Protein AF-A0A9D9J071-F1 (afdb_monomer_lite)

Structure (mmCIF, N/CA/C/O backbone):
data_AF-A0A9D9J071-F1
#
_entry.id   AF-A0A9D9J071-F1
#
loop_
_atom_site.group_PDB
_atom_site.id
_atom_site.type_symbol
_atom_site.label_atom_id
_atom_site.label_alt_id
_atom_site.label_comp_id
_atom_site.label_asym_id
_atom_site.label_entity_id
_atom_site.label_seq_id
_atom_site.pdbx_PDB_ins_code
_atom_site.Cartn_x
_atom_site.Cartn_y
_atom_site.Cartn_z
_atom_site.occupancy
_atom_site.B_iso_or_equiv
_atom_site.auth_seq_id
_atom_site.auth_comp_id
_atom_site.auth_asym_id
_atom_site.auth_atom_id
_atom_site.pdbx_PDB_model_num
ATOM 1 N N . MET A 1 1 ? -61.940 -17.841 50.306 1.00 36.44 1 MET A N 1
ATOM 2 C CA . MET A 1 1 ? -61.322 -18.121 48.990 1.00 36.44 1 MET A CA 1
ATOM 3 C C . MET A 1 1 ? -60.940 -16.777 48.394 1.00 36.44 1 MET A C 1
ATOM 5 O O . MET A 1 1 ? -61.823 -15.988 48.107 1.00 36.44 1 MET A O 1
ATOM 9 N N . ASN A 1 2 ? -59.692 -16.358 48.608 1.00 32.91 2 ASN A N 1
ATOM 10 C CA . ASN A 1 2 ? -58.551 -16.565 47.696 1.00 32.91 2 ASN A CA 1
ATOM 11 C C . ASN A 1 2 ? -58.741 -15.725 46.426 1.00 32.91 2 ASN A C 1
ATOM 13 O O . ASN A 1 2 ? -59.539 -16.081 45.574 1.00 32.91 2 ASN A O 1
ATOM 17 N N . SER A 1 3 ? -58.206 -14.503 46.393 1.00 33.53 3 SER A N 1
ATOM 18 C CA . SER A 1 3 ? -56.789 -14.186 46.128 1.00 33.53 3 SER A CA 1
ATOM 19 C C . SER A 1 3 ? -56.376 -14.566 44.709 1.00 33.53 3 SER A C 1
ATOM 21 O O . SER A 1 3 ? -56.215 -15.750 44.414 1.00 33.53 3 SER A O 1
ATOM 23 N N . ARG A 1 4 ? -56.219 -13.526 43.878 1.00 38.47 4 ARG A N 1
ATOM 24 C CA . ARG A 1 4 ? -55.186 -13.293 42.845 1.00 38.47 4 ARG A CA 1
ATOM 25 C C . ARG A 1 4 ? -55.673 -12.101 41.998 1.00 38.47 4 ARG A C 1
ATOM 27 O O . ARG A 1 4 ? -56.508 -12.273 41.122 1.00 38.47 4 ARG A O 1
ATOM 34 N N . ILE A 1 5 ? -55.448 -10.851 42.421 1.00 42.72 5 ILE A N 1
ATOM 35 C CA . ILE A 1 5 ? -54.177 -10.094 42.310 1.00 42.72 5 ILE A CA 1
ATOM 36 C C . ILE A 1 5 ? -53.745 -10.071 40.836 1.00 42.72 5 ILE A C 1
ATOM 38 O O . ILE A 1 5 ? -53.294 -11.076 40.303 1.00 42.72 5 ILE A O 1
ATOM 42 N N . ILE A 1 6 ? -54.135 -9.016 40.110 1.00 47.03 6 ILE A N 1
ATOM 43 C CA . ILE A 1 6 ? -53.244 -7.898 39.730 1.00 47.03 6 ILE A CA 1
ATOM 44 C C . ILE A 1 6 ? -51.982 -8.438 39.052 1.00 47.03 6 ILE A C 1
ATOM 46 O O . ILE A 1 6 ? -51.031 -8.767 39.747 1.00 47.03 6 ILE A O 1
ATOM 50 N N . SER A 1 7 ? -51.969 -8.538 37.717 1.00 37.69 7 SER A N 1
ATOM 51 C CA . SER A 1 7 ? -50.727 -8.698 36.922 1.00 37.69 7 SER A CA 1
ATOM 52 C C . SER A 1 7 ? -50.871 -8.440 35.410 1.00 37.69 7 SER A C 1
ATOM 54 O O . SER A 1 7 ? -49.917 -8.651 34.677 1.00 37.69 7 SER A O 1
ATOM 56 N N . ILE A 1 8 ? -52.004 -7.934 34.901 1.00 41.62 8 ILE A N 1
ATOM 57 C CA . ILE A 1 8 ? -52.125 -7.612 33.456 1.00 41.62 8 ILE A CA 1
ATOM 58 C C . ILE A 1 8 ? -51.586 -6.199 33.122 1.00 41.62 8 ILE A C 1
ATOM 60 O O . ILE A 1 8 ? -51.496 -5.821 31.962 1.00 41.62 8 ILE A O 1
ATOM 64 N N . LEU A 1 9 ? -51.103 -5.440 34.116 1.00 38.50 9 LEU A N 1
ATOM 65 C CA . LEU A 1 9 ? -50.478 -4.122 33.912 1.00 38.50 9 LEU A CA 1
ATOM 66 C C . LEU A 1 9 ? -48.941 -4.104 34.076 1.00 38.50 9 LEU A C 1
ATOM 68 O O . LEU A 1 9 ? -48.368 -3.037 34.262 1.00 38.50 9 LEU A O 1
ATOM 72 N N . PHE A 1 10 ? -48.266 -5.260 34.007 1.00 36.50 10 PHE A N 1
ATOM 73 C CA . PHE A 1 10 ? -46.811 -5.373 34.226 1.00 36.50 10 PHE A CA 1
ATOM 74 C C . PHE A 1 10 ? -46.056 -6.126 33.114 1.00 36.50 10 PHE A C 1
ATOM 76 O O . PHE A 1 10 ? -45.059 -6.791 33.368 1.00 36.50 10 PHE A O 1
ATOM 83 N N . CYS A 1 11 ? -46.511 -6.020 31.861 1.00 35.50 11 CYS A N 1
ATOM 84 C CA . CYS A 1 11 ? -45.757 -6.519 30.695 1.00 35.50 11 CYS A CA 1
ATOM 85 C C . CYS A 1 11 ? -45.601 -5.494 29.555 1.00 35.50 11 CYS A C 1
ATOM 87 O O . CYS A 1 11 ? -45.058 -5.826 28.510 1.00 35.50 11 CYS A O 1
ATOM 89 N N . ILE A 1 12 ? -45.998 -4.231 29.767 1.00 38.62 12 ILE A N 1
ATOM 90 C CA . ILE A 1 12 ? -45.692 -3.099 28.860 1.00 38.62 12 ILE A CA 1
ATOM 91 C C . ILE A 1 12 ? -44.817 -2.040 29.580 1.00 38.62 12 ILE A C 1
ATOM 93 O O . ILE A 1 12 ? -44.646 -0.920 29.123 1.00 38.62 12 ILE A O 1
ATOM 97 N N . VAL A 1 13 ? -44.181 -2.415 30.700 1.00 38.88 13 VAL A N 1
ATOM 98 C CA . VAL A 1 13 ? -43.176 -1.590 31.416 1.00 38.88 13 VAL A CA 1
ATOM 99 C C . VAL A 1 13 ? -41.822 -2.316 31.498 1.00 38.88 13 VAL A C 1
ATOM 101 O O . VAL A 1 13 ? -41.017 -2.103 32.395 1.00 38.88 13 VAL A O 1
ATOM 104 N N . SER A 1 14 ? -41.532 -3.184 30.525 1.00 36.72 14 SER A N 1
ATOM 105 C CA . SER A 1 14 ? -40.189 -3.768 30.345 1.00 36.72 14 SER A CA 1
ATOM 106 C C . SER A 1 14 ? -39.636 -3.580 28.929 1.00 36.72 14 SER A C 1
ATOM 108 O O . SER A 1 14 ? -38.606 -4.147 28.595 1.00 36.72 14 SER A O 1
ATOM 110 N N . VAL A 1 15 ? -40.278 -2.727 28.119 1.00 36.38 15 VAL A N 1
ATOM 111 C CA . VAL A 1 15 ? -39.755 -2.254 26.819 1.00 36.38 15 VAL A CA 1
ATOM 112 C C . VAL A 1 15 ? -39.260 -0.795 26.912 1.00 36.38 15 VAL A C 1
ATOM 114 O O . VAL A 1 15 ? -38.826 -0.215 25.928 1.00 36.38 15 VAL A O 1
ATOM 117 N N . THR A 1 16 ? -39.260 -0.182 28.102 1.00 34.72 16 THR A N 1
ATOM 118 C CA . THR A 1 16 ? -38.908 1.245 28.280 1.00 34.72 16 THR A CA 1
ATOM 119 C C . THR A 1 16 ? -37.949 1.551 29.437 1.00 34.72 16 THR A C 1
ATOM 121 O O . THR A 1 16 ? -37.821 2.703 29.836 1.00 34.72 16 THR A O 1
ATOM 124 N N . ILE A 1 17 ? -37.198 0.566 29.941 1.00 38.44 17 ILE A N 1
ATOM 125 C CA . ILE A 1 17 ? -36.054 0.796 30.849 1.00 38.44 17 ILE A CA 1
ATOM 126 C C . ILE A 1 17 ? -34.923 -0.143 30.398 1.00 38.44 17 ILE A C 1
ATOM 128 O O . ILE A 1 17 ? -34.772 -1.248 30.898 1.00 38.44 17 ILE A O 1
ATOM 132 N N . SER A 1 18 ? -34.264 0.162 29.280 1.00 30.86 18 SER A N 1
ATOM 133 C CA . SER A 1 18 ? -32.967 0.858 29.310 1.00 30.86 18 SER A CA 1
ATOM 134 C C . SER A 1 18 ? -32.852 1.971 28.245 1.00 30.86 18 SER A C 1
ATOM 136 O O . SER A 1 18 ? -31.773 2.297 27.763 1.00 30.86 18 SER A O 1
ATOM 138 N N . CYS A 1 19 ? -33.969 2.599 27.862 1.00 35.25 19 CYS A N 1
ATOM 139 C CA . CYS A 1 19 ? -33.965 3.812 27.030 1.00 35.25 19 CYS A CA 1
ATOM 140 C C . CYS A 1 19 ? -33.721 5.055 27.893 1.00 35.25 19 CYS A C 1
ATOM 142 O O . CYS A 1 19 ? -34.574 5.920 28.055 1.00 35.25 19 CYS A O 1
ATOM 144 N N . GLY A 1 20 ? -32.534 5.094 28.481 1.00 35.53 20 GLY A N 1
ATOM 145 C CA . GLY A 1 20 ? -31.961 6.250 29.157 1.00 35.53 20 GLY A CA 1
ATOM 146 C C . GLY A 1 20 ? -30.458 6.306 28.914 1.00 35.53 20 GLY A C 1
ATOM 147 O O . GLY A 1 20 ? -29.718 6.726 29.793 1.00 35.53 20 GLY A O 1
ATOM 148 N N . LYS A 1 21 ? -29.986 5.825 27.757 1.00 47.31 21 LYS A N 1
ATOM 149 C CA . LYS A 1 21 ? -28.654 6.190 27.285 1.00 47.31 21 LYS A CA 1
ATOM 150 C C . LYS A 1 21 ? -28.782 7.589 26.704 1.00 47.31 21 LYS A C 1
ATOM 152 O O . LYS A 1 21 ? -29.581 7.804 25.795 1.00 47.31 21 LYS A O 1
ATOM 157 N N . ASN A 1 22 ? -28.056 8.545 27.275 1.00 52.31 22 ASN A N 1
ATOM 158 C CA . ASN A 1 22 ? -27.778 9.809 26.609 1.00 52.31 22 ASN A CA 1
ATOM 159 C C . ASN A 1 22 ? -27.145 9.459 25.262 1.00 52.31 22 ASN A C 1
ATOM 161 O O . ASN A 1 22 ? -25.950 9.197 25.212 1.00 52.31 22 ASN A O 1
ATOM 165 N N . ASN A 1 23 ? -27.938 9.376 24.195 1.00 68.75 23 ASN A N 1
ATOM 166 C CA . ASN A 1 23 ? -27.390 9.168 22.866 1.00 68.75 23 ASN A CA 1
ATOM 167 C C . ASN A 1 23 ? -26.618 10.438 22.526 1.00 68.75 23 ASN A C 1
ATOM 169 O O . ASN A 1 23 ? -27.214 11.457 22.172 1.00 68.75 23 ASN A O 1
ATOM 173 N N . LEU A 1 24 ? -25.299 10.379 22.702 1.00 85.50 24 LEU A N 1
ATOM 174 C CA . LEU A 1 24 ? -24.382 11.405 22.245 1.00 85.50 24 LEU A CA 1
ATOM 175 C C . LEU A 1 24 ? -24.669 11.644 20.762 1.00 85.50 24 LEU A C 1
ATOM 177 O O . LEU A 1 24 ? -24.651 10.699 19.974 1.00 85.50 24 LEU A O 1
ATOM 181 N N . SER A 1 25 ? -25.008 12.876 20.395 1.00 90.19 25 SER A N 1
ATOM 182 C CA . SER A 1 25 ? -25.150 13.263 18.990 1.00 90.19 25 SER A CA 1
ATOM 183 C C . SER A 1 25 ? -23.777 13.396 18.332 1.00 90.19 25 SER A C 1
ATOM 185 O O . SER A 1 25 ? -22.785 13.651 19.014 1.00 90.19 25 SER A O 1
ATOM 187 N N . GLN A 1 26 ? -23.717 13.296 17.002 1.00 90.75 26 GLN A N 1
ATOM 188 C CA . GLN A 1 26 ? -22.468 13.455 16.250 1.00 90.75 26 GLN A CA 1
ATOM 189 C C . GLN A 1 26 ? -21.759 14.783 16.568 1.00 90.75 26 GLN A C 1
ATOM 191 O O . GLN A 1 26 ? -20.564 14.791 16.837 1.00 90.75 26 GLN A O 1
ATOM 196 N N . THR A 1 27 ? -22.489 15.901 16.633 1.00 89.62 27 THR A N 1
ATOM 197 C CA . THR A 1 27 ? -21.911 17.207 16.999 1.00 89.62 27 THR A CA 1
ATOM 198 C C . THR A 1 27 ? -21.341 17.211 18.417 1.00 89.62 27 THR A C 1
ATOM 200 O O . THR A 1 27 ? -20.275 17.771 18.653 1.00 89.62 27 THR A O 1
ATOM 203 N N . GLN A 1 28 ? -22.027 16.584 19.378 1.00 91.06 28 GLN A N 1
ATOM 204 C CA . GLN A 1 28 ? -21.505 16.472 20.743 1.00 91.06 28 GLN A CA 1
ATOM 205 C C . GLN A 1 28 ? -20.250 15.598 20.794 1.00 91.06 28 GLN A C 1
ATOM 207 O O . GLN A 1 28 ? -19.324 15.934 21.524 1.00 91.06 28 GLN A O 1
ATOM 212 N N . PHE A 1 29 ? -20.202 14.524 20.004 1.00 91.56 29 PHE A N 1
ATOM 213 C CA . PHE A 1 29 ? -19.018 13.681 19.877 1.00 91.56 29 PHE A CA 1
ATOM 214 C C . PHE A 1 29 ? -17.832 14.448 19.292 1.00 91.56 29 PHE A C 1
ATOM 216 O O . PHE A 1 29 ? -16.770 14.448 19.899 1.00 91.56 29 PHE A O 1
ATOM 223 N N . ILE A 1 30 ? -18.024 15.164 18.180 1.00 89.62 30 ILE A N 1
ATOM 224 C CA . ILE A 1 30 ? -16.973 15.982 17.553 1.00 89.62 30 ILE A CA 1
ATOM 225 C C . ILE A 1 30 ? -16.433 17.027 18.539 1.00 89.62 30 ILE A C 1
ATOM 227 O O . ILE A 1 30 ? -15.222 17.155 18.704 1.00 89.62 30 ILE A O 1
ATOM 231 N N . ASN A 1 31 ? -17.318 17.728 19.254 1.00 88.81 31 ASN A N 1
ATOM 232 C CA . ASN A 1 31 ? -16.908 18.710 20.260 1.00 88.81 31 ASN A CA 1
ATOM 233 C C . ASN A 1 31 ? -16.106 18.074 21.402 1.00 88.81 31 ASN A C 1
ATOM 235 O O . ASN A 1 31 ? -15.131 18.660 21.871 1.00 88.81 31 ASN A O 1
ATOM 239 N N . GLU A 1 32 ? -16.511 16.890 21.860 1.00 89.38 32 GLU A N 1
ATOM 240 C CA . GLU A 1 32 ? -15.814 16.180 22.930 1.00 89.38 32 GLU A CA 1
ATOM 241 C C . GLU A 1 32 ? -14.455 15.645 22.466 1.00 89.38 32 GLU A C 1
ATOM 243 O O . GLU A 1 32 ? -13.477 15.776 23.201 1.00 89.38 32 GLU A O 1
ATOM 248 N N . VAL A 1 33 ? -14.367 15.137 21.232 1.00 89.38 33 VAL A N 1
ATOM 249 C CA . VAL A 1 33 ? -13.101 14.777 20.583 1.00 89.38 33 VAL A CA 1
ATOM 250 C C . VAL A 1 33 ? -12.180 15.989 20.541 1.00 89.38 33 VAL A C 1
ATOM 252 O O . VAL A 1 33 ? -11.116 15.931 21.144 1.00 89.38 33 VAL A O 1
ATOM 255 N N . ASN A 1 34 ? -12.610 17.108 19.947 1.00 88.19 34 ASN A N 1
ATOM 256 C CA . ASN A 1 34 ? -11.804 18.331 19.863 1.00 88.19 34 ASN A CA 1
ATOM 257 C C . ASN A 1 34 ? -11.341 18.811 21.244 1.00 88.19 34 ASN A C 1
ATOM 259 O O . ASN A 1 34 ? -10.212 19.263 21.401 1.00 88.19 34 ASN A O 1
ATOM 263 N N . ARG A 1 35 ? -12.183 18.684 22.275 1.00 88.19 35 ARG A N 1
ATOM 264 C CA . ARG A 1 35 ? -11.825 19.044 23.652 1.00 88.19 35 ARG A CA 1
ATOM 265 C C . ARG A 1 35 ? -10.783 18.098 24.262 1.00 88.19 35 ARG A C 1
ATOM 267 O O . ARG A 1 35 ? -9.966 18.542 25.066 1.00 88.19 35 ARG A O 1
ATOM 274 N N . LEU A 1 36 ? -10.852 16.801 23.963 1.00 88.38 36 LEU A N 1
ATOM 275 C CA . LEU A 1 36 ? -9.994 15.764 24.550 1.00 88.38 36 LEU A CA 1
ATOM 276 C C . LEU A 1 36 ? -8.689 15.538 23.777 1.00 88.38 36 LEU A C 1
ATOM 278 O O . LEU A 1 36 ? -7.726 15.069 24.377 1.00 88.38 36 LEU A O 1
ATOM 282 N N . THR A 1 37 ? -8.637 15.893 22.493 1.00 85.44 37 THR A N 1
ATOM 283 C CA . THR A 1 37 ? -7.460 15.733 21.622 1.00 85.44 37 THR A CA 1
ATOM 284 C C . THR A 1 37 ? -6.666 17.028 21.431 1.00 85.44 37 THR A C 1
ATOM 286 O O . THR A 1 37 ? -5.807 17.117 20.553 1.00 85.44 37 THR A O 1
ATOM 289 N N . GLN A 1 38 ? -6.925 18.048 22.255 1.00 82.31 38 GLN A N 1
ATOM 290 C CA . GLN A 1 38 ? -6.080 19.237 22.337 1.00 82.31 38 GLN A CA 1
ATOM 291 C C . GLN A 1 38 ? -4.694 18.872 22.878 1.00 82.31 38 GLN A C 1
ATOM 293 O O . GLN A 1 38 ? -4.559 18.283 23.951 1.00 82.31 38 GLN A O 1
ATOM 298 N N . LEU A 1 39 ? -3.653 19.257 22.137 1.00 75.31 39 LEU A N 1
ATOM 299 C CA . LEU A 1 39 ? -2.269 19.011 22.530 1.00 75.31 39 LEU A CA 1
ATOM 300 C C . LEU A 1 39 ? -1.904 19.821 23.783 1.00 75.31 39 LEU A C 1
ATOM 302 O O . LEU A 1 39 ? -2.027 21.046 23.825 1.00 75.31 39 LEU A O 1
ATOM 306 N N . HIS A 1 40 ? -1.361 19.135 24.784 1.00 73.94 40 HIS A N 1
ATOM 307 C CA . HIS A 1 40 ? -0.792 19.714 25.993 1.00 73.94 40 HIS A CA 1
ATOM 308 C C . HIS A 1 40 ? 0.725 19.513 25.974 1.00 73.94 40 HIS A C 1
ATOM 310 O O . HIS A 1 40 ? 1.210 18.406 26.169 1.00 73.94 40 HIS A O 1
ATOM 316 N N . ASN A 1 41 ? 1.496 20.582 25.745 1.00 73.75 41 ASN A N 1
ATOM 317 C CA . ASN A 1 41 ? 2.960 20.509 25.598 1.00 73.75 41 ASN A CA 1
ATOM 318 C C . ASN A 1 41 ? 3.422 19.520 24.506 1.00 73.75 41 ASN A C 1
ATOM 320 O O . ASN A 1 41 ? 4.443 18.855 24.660 1.00 73.75 41 ASN A O 1
ATOM 324 N N . GLY A 1 42 ? 2.672 19.439 23.403 1.00 70.06 42 GLY A N 1
ATOM 325 C CA . GLY A 1 42 ? 3.003 18.591 22.255 1.00 70.06 42 GLY A CA 1
ATOM 326 C C . GLY A 1 42 ? 2.547 17.133 22.356 1.00 70.06 42 GLY A C 1
ATOM 327 O O . GLY A 1 42 ? 2.878 16.376 21.455 1.00 70.06 42 GLY A O 1
ATOM 328 N N . TYR A 1 43 ? 1.793 16.751 23.397 1.00 76.00 43 TYR A N 1
ATOM 329 C CA . TYR A 1 43 ? 1.219 15.406 23.557 1.00 76.00 43 TYR A CA 1
ATOM 330 C C . TYR A 1 43 ? -0.212 15.437 24.117 1.00 76.00 43 TYR A C 1
ATOM 332 O O . TYR A 1 43 ? -0.636 16.438 24.702 1.00 76.00 43 TYR A O 1
ATOM 340 N N . ILE A 1 44 ? -0.957 14.335 23.987 1.00 82.50 44 ILE A N 1
ATOM 341 C CA . ILE A 1 44 ? -2.261 14.143 24.645 1.00 82.50 44 ILE A CA 1
ATOM 342 C C . ILE A 1 44 ? -2.061 13.297 25.918 1.00 82.50 44 ILE A C 1
ATOM 344 O O . ILE A 1 44 ? -1.531 12.190 25.838 1.00 82.50 44 ILE A O 1
ATOM 348 N N . PRO A 1 45 ? -2.464 13.770 27.115 1.00 86.06 45 PRO A N 1
ATOM 349 C CA . PRO A 1 45 ? -2.329 12.991 28.346 1.00 86.06 45 PRO A CA 1
ATOM 350 C C . PRO A 1 45 ? -3.198 11.728 28.341 1.00 86.06 45 PRO A C 1
ATOM 352 O O . PRO A 1 45 ? -4.375 11.800 27.991 1.00 86.06 45 PRO A O 1
ATOM 355 N N . ASP A 1 46 ? -2.688 10.617 28.883 1.00 88.56 46 ASP A N 1
ATOM 356 C CA . ASP A 1 46 ? -3.413 9.333 28.936 1.00 88.56 46 ASP A CA 1
ATOM 357 C C . ASP A 1 46 ? -4.815 9.454 29.553 1.00 88.56 46 ASP A C 1
ATOM 359 O O . ASP A 1 46 ? -5.770 8.898 29.029 1.00 88.56 46 ASP A O 1
ATOM 363 N N . LYS A 1 47 ? -4.992 10.290 30.587 1.00 92.25 47 LYS A N 1
ATOM 364 C CA . LYS A 1 47 ? -6.312 10.536 31.203 1.00 92.25 47 LYS A CA 1
ATOM 365 C C . LYS A 1 47 ? -7.345 11.147 30.250 1.00 92.25 47 LYS A C 1
ATOM 367 O O . LYS A 1 47 ? -8.542 11.039 30.512 1.00 92.25 47 LYS A O 1
ATOM 372 N N . ALA A 1 48 ? -6.910 11.891 29.235 1.00 91.25 48 ALA A N 1
ATOM 373 C CA . ALA A 1 48 ? -7.795 12.439 28.213 1.00 91.25 48 ALA A CA 1
ATOM 374 C C . ALA A 1 48 ? -8.157 11.360 27.184 1.00 91.25 48 ALA A C 1
ATOM 376 O O . ALA A 1 48 ? -9.330 11.237 26.839 1.00 91.25 48 ALA A O 1
ATOM 377 N N . ILE A 1 49 ? -7.182 10.529 26.799 1.00 92.50 49 ILE A N 1
ATOM 378 C CA . ILE A 1 49 ? -7.382 9.365 25.924 1.00 92.50 49 ILE A CA 1
ATOM 379 C C . ILE A 1 49 ? -8.344 8.363 26.574 1.00 92.50 49 ILE A C 1
ATOM 381 O O . ILE A 1 49 ? -9.331 7.987 25.955 1.00 92.50 49 ILE A O 1
ATOM 385 N N . ASP A 1 50 ? -8.143 8.022 27.851 1.00 95.19 50 ASP A N 1
ATOM 386 C CA . ASP A 1 50 ? -9.017 7.113 28.605 1.00 95.19 50 ASP A CA 1
ATOM 387 C C . ASP A 1 50 ? -10.469 7.610 28.626 1.00 95.19 50 ASP A C 1
ATOM 389 O O . ASP A 1 50 ? -11.409 6.838 28.456 1.00 95.19 50 ASP A O 1
ATOM 393 N N . LYS A 1 51 ? -10.671 8.923 28.804 1.00 95.25 51 LYS A N 1
ATOM 394 C CA . LYS A 1 51 ? -12.009 9.532 28.754 1.00 95.25 51 LYS A CA 1
ATOM 395 C C . LYS A 1 51 ? -12.619 9.462 27.361 1.00 95.25 51 LYS A C 1
ATOM 397 O O . LYS A 1 51 ? -13.824 9.245 27.252 1.00 95.25 51 LYS A O 1
ATOM 402 N N . LEU A 1 52 ? -11.818 9.668 26.318 1.00 94.38 52 LEU A N 1
ATOM 403 C CA . LEU A 1 52 ? -12.279 9.570 24.938 1.00 94.38 52 LEU A CA 1
ATOM 404 C C . LEU A 1 52 ? -12.691 8.131 24.616 1.00 94.38 52 LEU A C 1
ATOM 406 O O . LEU A 1 52 ? -13.788 7.915 24.107 1.00 94.38 52 LEU A O 1
ATOM 410 N N . PHE A 1 53 ? -11.859 7.152 24.972 1.00 96.12 53 PHE A N 1
ATOM 411 C CA . PHE A 1 53 ? -12.149 5.738 24.744 1.00 96.12 53 PHE A CA 1
ATOM 412 C C . PHE A 1 53 ? -13.394 5.296 25.506 1.00 96.12 53 PHE A C 1
ATOM 414 O O . PHE A 1 53 ? -14.305 4.747 24.891 1.00 96.12 53 PHE A O 1
ATOM 421 N N . LEU A 1 54 ? -13.517 5.665 26.784 1.00 95.94 54 LEU A N 1
ATOM 422 C CA . LEU A 1 54 ? -14.731 5.407 27.559 1.00 95.94 54 LEU A CA 1
ATOM 423 C C . LEU A 1 54 ? -15.970 6.058 26.919 1.00 95.94 54 LEU A C 1
ATOM 425 O O . LEU A 1 54 ? -17.029 5.442 26.842 1.00 95.94 54 LEU A O 1
ATOM 429 N N . THR A 1 55 ? -15.840 7.284 26.402 1.00 94.38 55 THR A N 1
ATOM 430 C CA . THR A 1 55 ? -16.939 7.967 25.700 1.00 94.38 55 THR A CA 1
ATOM 431 C C . THR A 1 55 ? -17.388 7.179 24.468 1.00 94.38 55 THR A C 1
ATOM 433 O O . THR A 1 55 ? -18.590 7.068 24.234 1.00 94.38 55 THR A O 1
ATOM 436 N N . ILE A 1 56 ? -16.456 6.614 23.695 1.00 95.06 56 ILE A N 1
ATOM 437 C CA . ILE A 1 56 ? -16.752 5.780 22.519 1.00 95.06 56 ILE A CA 1
ATOM 438 C C . ILE A 1 56 ? -17.409 4.457 22.942 1.00 95.06 56 ILE A C 1
ATOM 440 O O . ILE A 1 56 ? -18.424 4.059 22.371 1.00 95.06 56 ILE A O 1
ATOM 444 N N . GLU A 1 57 ? -16.875 3.793 23.968 1.00 94.38 57 GLU A N 1
ATOM 445 C CA . GLU A 1 57 ? -17.406 2.535 24.512 1.00 94.38 57 GLU A CA 1
ATOM 446 C C . GLU A 1 57 ? -18.844 2.671 25.029 1.00 94.38 57 GLU A C 1
ATOM 448 O O . GLU A 1 57 ? -19.700 1.820 24.772 1.00 94.38 57 GLU A O 1
ATOM 453 N N . GLU A 1 58 ? -19.145 3.768 25.725 1.00 93.62 58 GLU A N 1
ATOM 454 C CA . GLU A 1 58 ? -20.478 4.040 26.263 1.00 93.62 58 GLU A CA 1
ATOM 455 C C . GLU A 1 58 ? -21.493 4.450 25.178 1.00 93.62 58 GLU A C 1
ATOM 457 O O . GLU A 1 58 ? -22.707 4.339 25.401 1.00 93.62 58 GLU A O 1
ATOM 462 N N . ASN A 1 59 ? -21.015 4.853 23.991 1.00 93.44 59 ASN A N 1
ATOM 463 C CA . ASN A 1 59 ? -21.813 5.361 22.871 1.00 93.44 59 ASN A CA 1
ATOM 464 C C . ASN A 1 59 ? -21.610 4.549 21.578 1.00 93.44 59 ASN A C 1
ATOM 466 O O . ASN A 1 59 ? -21.042 5.056 20.614 1.00 93.44 59 ASN A O 1
ATOM 470 N N . PRO A 1 60 ? -22.147 3.319 21.482 1.00 91.50 60 PRO A N 1
ATOM 471 C CA . PRO A 1 60 ? -21.927 2.445 20.329 1.00 91.50 60 PRO A CA 1
ATOM 472 C C . PRO A 1 60 ? -22.332 3.027 18.966 1.00 91.50 60 PRO A C 1
ATOM 474 O O . PRO A 1 60 ? -21.791 2.638 17.936 1.00 91.50 60 PRO A O 1
ATOM 477 N N . GLN A 1 61 ? -23.277 3.970 18.946 1.00 91.25 61 GLN A N 1
ATOM 478 C CA . GLN A 1 61 ? -23.717 4.658 17.732 1.00 91.25 61 GLN A CA 1
ATOM 479 C C . GLN A 1 61 ? -22.619 5.508 17.072 1.00 91.25 61 GLN A C 1
ATOM 481 O O . GLN A 1 61 ? -22.794 5.938 15.936 1.00 91.25 61 GLN A O 1
ATOM 486 N N . THR A 1 62 ? -21.486 5.748 17.745 1.00 92.44 62 THR A N 1
ATOM 487 C CA . THR A 1 62 ? -20.345 6.473 17.168 1.00 92.44 62 THR A CA 1
ATOM 488 C C . THR A 1 62 ? -19.787 5.808 15.921 1.00 92.44 62 THR A C 1
ATOM 490 O O . THR A 1 62 ? -1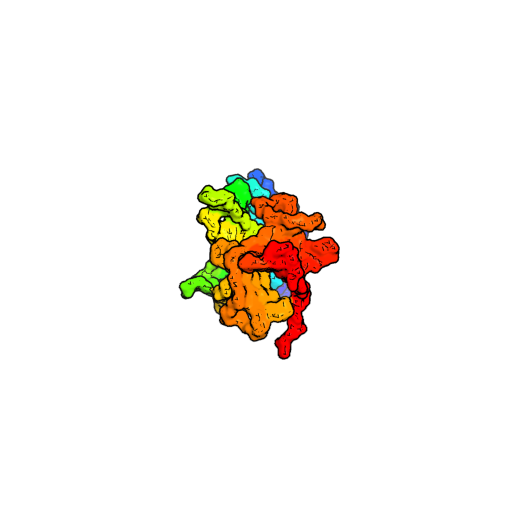9.198 6.510 15.103 1.00 92.44 62 THR A O 1
ATOM 493 N N . ILE A 1 63 ? -19.982 4.496 15.739 1.00 92.12 63 ILE A N 1
ATOM 494 C CA . ILE A 1 63 ? -19.544 3.787 14.530 1.00 92.12 63 ILE A CA 1
ATOM 495 C C . ILE A 1 63 ? -20.303 4.258 13.275 1.00 92.12 63 ILE A C 1
ATOM 497 O O . ILE A 1 63 ? -19.762 4.191 12.178 1.00 92.12 63 ILE A O 1
ATOM 501 N N . ASP A 1 64 ? -21.524 4.781 13.439 1.00 91.25 64 ASP A N 1
ATOM 502 C CA . ASP A 1 64 ? -22.387 5.254 12.345 1.00 91.25 64 ASP A CA 1
ATOM 503 C C . ASP A 1 64 ? -22.201 6.728 12.001 1.00 91.25 64 ASP A C 1
ATOM 505 O O . ASP A 1 64 ? -22.763 7.212 11.018 1.00 91.25 64 ASP A O 1
ATOM 509 N N . PHE A 1 65 ? -21.448 7.471 12.811 1.00 91.44 65 PHE A N 1
ATOM 510 C CA . PHE A 1 65 ? -21.238 8.887 12.544 1.00 91.44 65 PHE A CA 1
ATOM 511 C C . PHE A 1 65 ? -20.466 9.075 11.244 1.00 91.44 65 PHE A C 1
ATOM 513 O O . PHE A 1 65 ? -19.468 8.390 10.991 1.00 91.44 65 PHE A O 1
ATOM 520 N N . GLN A 1 66 ? -20.934 10.027 10.445 1.00 87.81 66 GLN A N 1
ATOM 521 C CA . GLN A 1 66 ? -20.270 10.474 9.230 1.00 87.81 66 GLN A CA 1
ATOM 522 C C . GLN A 1 66 ? -19.268 11.539 9.641 1.00 87.81 66 GLN A C 1
ATOM 524 O O . GLN A 1 66 ? -19.652 12.679 9.873 1.00 87.81 66 GLN A O 1
ATOM 529 N N . ILE A 1 67 ? -18.024 11.123 9.840 1.00 82.88 67 ILE A N 1
ATOM 530 C CA . ILE A 1 67 ? -16.964 11.982 10.349 1.00 82.88 67 ILE A CA 1
ATOM 531 C C . ILE A 1 67 ? -15.990 12.252 9.212 1.00 82.88 67 ILE A C 1
ATOM 533 O O . ILE A 1 67 ? -15.386 11.313 8.690 1.00 82.88 67 ILE A O 1
ATOM 537 N N . ASP A 1 68 ? -15.810 13.523 8.888 1.00 77.81 68 ASP A N 1
ATOM 538 C CA . ASP A 1 68 ? -14.799 13.979 7.948 1.00 77.81 68 ASP A CA 1
ATOM 539 C C . ASP A 1 68 ? -13.556 14.466 8.693 1.00 77.81 68 ASP A C 1
ATOM 541 O O . ASP A 1 68 ? -13.623 14.996 9.801 1.00 77.81 68 ASP A O 1
ATOM 545 N N . LYS A 1 69 ? -12.380 14.345 8.065 1.00 70.94 69 LYS A N 1
ATOM 546 C CA . LYS A 1 69 ? -11.121 14.839 8.654 1.00 70.94 69 LYS A CA 1
ATOM 547 C C . LYS A 1 69 ? -11.185 16.339 8.983 1.00 70.94 69 LYS A C 1
ATOM 549 O O . LYS A 1 69 ? -10.537 16.783 9.923 1.00 70.94 69 LYS A O 1
ATOM 554 N N . SER A 1 70 ? -11.973 17.107 8.229 1.00 75.44 70 SER A N 1
ATOM 555 C CA . SER A 1 70 ? -12.202 18.539 8.456 1.00 75.44 70 SER A CA 1
ATOM 556 C C . SER A 1 70 ? -13.074 18.859 9.671 1.00 75.44 70 SER A C 1
ATOM 558 O O . SER A 1 70 ? -13.137 20.022 10.058 1.00 75.44 70 SER A O 1
ATOM 560 N N . ASP A 1 71 ? -13.749 17.870 10.262 1.00 77.19 71 ASP A N 1
ATOM 561 C CA . ASP A 1 71 ? -14.582 18.076 11.453 1.00 77.19 71 ASP A CA 1
ATOM 562 C C . ASP A 1 71 ? -13.743 18.326 12.714 1.00 77.19 71 ASP A C 1
ATOM 564 O O . ASP A 1 71 ? -14.250 18.834 13.721 1.00 77.19 71 ASP A O 1
ATOM 568 N N . PHE A 1 72 ? -12.456 17.974 12.669 1.00 76.31 72 PHE A N 1
ATOM 569 C CA . PHE A 1 72 ? -11.551 18.091 13.800 1.00 76.31 72 PHE A CA 1
ATOM 570 C C . PHE A 1 72 ? -10.626 19.293 13.672 1.00 76.31 72 PHE A C 1
ATOM 572 O O . PHE A 1 72 ? -9.990 19.527 12.646 1.00 76.31 72 PHE A O 1
ATOM 579 N N . GLU A 1 73 ? -10.521 20.042 14.766 1.00 66.94 73 GLU A N 1
ATOM 580 C CA . GLU A 1 73 ? -9.616 21.189 14.875 1.00 66.94 73 GLU A CA 1
ATOM 581 C C . GLU A 1 73 ? -8.159 20.751 15.091 1.00 66.94 73 GLU A C 1
ATOM 583 O O . GLU A 1 73 ? -7.240 21.558 14.954 1.00 66.94 73 GLU A O 1
ATOM 588 N N . THR A 1 74 ? -7.937 19.480 15.442 1.00 66.44 74 THR A N 1
ATOM 589 C CA . THR A 1 74 ? -6.616 18.918 15.736 1.00 66.44 74 THR A CA 1
ATOM 590 C C . THR A 1 74 ? -6.301 17.760 14.792 1.00 66.44 74 THR A C 1
ATOM 592 O O . THR A 1 74 ? -7.179 17.001 14.389 1.00 66.44 74 THR A O 1
ATOM 595 N N . THR A 1 75 ? -5.024 17.607 14.444 1.00 68.12 75 THR A N 1
ATOM 596 C CA . THR A 1 75 ? -4.521 16.500 13.613 1.00 68.12 75 THR A CA 1
ATOM 597 C C . THR A 1 75 ? -4.072 15.289 14.438 1.00 68.12 75 THR A C 1
ATOM 599 O O . THR A 1 75 ? -3.520 14.347 13.882 1.00 68.12 75 THR A O 1
ATOM 602 N N . ALA A 1 76 ? -4.299 15.315 15.755 1.00 79.50 76 ALA A N 1
ATOM 603 C CA . ALA A 1 76 ? -3.808 14.328 16.720 1.00 79.50 76 ALA A CA 1
ATOM 604 C C . ALA A 1 76 ? -4.732 13.102 16.870 1.00 79.50 76 ALA A C 1
ATOM 606 O O . ALA A 1 76 ? -4.569 12.289 17.780 1.00 79.50 76 ALA A O 1
ATOM 607 N N . LEU A 1 77 ? -5.738 12.980 16.001 1.00 86.44 77 LEU A N 1
ATOM 608 C CA . LEU A 1 77 ? -6.622 11.827 15.910 1.00 86.44 77 LEU A CA 1
ATOM 609 C C . LEU A 1 77 ? -6.777 11.417 14.451 1.00 86.44 77 LEU A C 1
ATOM 611 O O . LEU A 1 77 ? -7.118 12.235 13.596 1.00 86.44 77 LEU A O 1
ATOM 615 N N . ILE A 1 78 ? -6.600 10.127 14.199 1.00 87.88 78 ILE A N 1
ATOM 616 C CA . ILE A 1 78 ? -6.877 9.504 12.912 1.00 87.88 78 ILE A CA 1
ATOM 617 C C . ILE A 1 78 ? -7.989 8.483 13.119 1.00 87.88 78 ILE A C 1
ATOM 619 O O . ILE A 1 78 ? -7.886 7.579 13.950 1.00 87.88 78 ILE A O 1
ATOM 623 N N . ILE A 1 79 ? -9.081 8.664 12.377 1.00 91.00 79 ILE A N 1
ATOM 624 C CA . ILE A 1 79 ? -10.216 7.745 12.368 1.00 91.00 79 ILE A CA 1
ATOM 625 C C . ILE A 1 79 ? -10.247 7.049 11.020 1.00 91.00 79 ILE A C 1
ATOM 627 O O . ILE A 1 79 ? -10.379 7.705 9.988 1.00 91.00 79 ILE A O 1
ATOM 631 N N . THR A 1 80 ? -10.208 5.722 11.043 1.00 91.94 80 THR A N 1
ATOM 632 C CA . THR A 1 80 ? -10.272 4.906 9.830 1.00 91.94 80 THR A CA 1
ATOM 633 C C . THR A 1 80 ? -11.441 3.952 9.943 1.00 91.94 80 THR A C 1
ATOM 635 O O . THR A 1 80 ? -11.577 3.239 10.931 1.00 91.94 80 THR A O 1
ATOM 638 N N . THR A 1 81 ? -12.317 3.947 8.940 1.00 93.44 81 THR A N 1
ATOM 639 C CA . THR A 1 81 ? -13.497 3.072 8.898 1.00 93.44 81 THR A CA 1
ATOM 640 C C . THR A 1 81 ? -13.343 2.076 7.755 1.00 93.44 81 THR A C 1
ATOM 642 O O . THR A 1 81 ? -12.908 2.456 6.668 1.00 93.44 81 THR A O 1
ATOM 645 N N . SER A 1 82 ? -13.695 0.810 7.982 1.00 93.00 82 SER A N 1
ATOM 646 C CA . SER A 1 82 ? -13.782 -0.193 6.919 1.00 93.00 82 SER A CA 1
ATOM 647 C C . SER A 1 82 ? -14.836 0.201 5.883 1.00 93.00 82 SER A C 1
ATOM 649 O O . SER A 1 82 ? -15.828 0.856 6.203 1.00 93.00 82 SER A O 1
ATOM 651 N N . GLN A 1 83 ? -14.650 -0.229 4.634 1.00 88.38 83 GLN A N 1
ATOM 652 C CA . GLN A 1 83 ? -15.570 0.107 3.537 1.00 88.38 83 GLN A CA 1
ATOM 653 C C . GLN A 1 83 ? -17.011 -0.348 3.798 1.00 88.38 83 GLN A C 1
ATOM 655 O O . GLN A 1 83 ? -17.958 0.321 3.399 1.00 88.38 83 GLN A O 1
ATOM 660 N N . ASP A 1 84 ? -17.190 -1.457 4.514 1.00 89.94 84 ASP A N 1
ATOM 661 C CA . ASP A 1 84 ? -18.508 -1.968 4.881 1.00 89.94 84 ASP A CA 1
ATOM 662 C C . ASP A 1 84 ? -19.113 -1.299 6.131 1.00 89.94 84 ASP A C 1
ATOM 664 O O . ASP A 1 84 ? -20.188 -1.699 6.579 1.00 89.94 84 ASP A O 1
ATOM 668 N N . GLY A 1 85 ? -18.425 -0.315 6.725 1.00 91.00 85 GLY A N 1
ATOM 669 C CA . GLY A 1 85 ? -18.875 0.429 7.905 1.00 91.00 85 GLY A CA 1
ATOM 670 C C . GLY A 1 85 ? -18.973 -0.404 9.187 1.00 91.00 85 GLY A C 1
ATOM 671 O O . GLY A 1 85 ? -19.545 0.049 10.180 1.00 91.00 85 GLY A O 1
ATOM 672 N N . ARG A 1 86 ? -18.462 -1.641 9.186 1.00 91.88 86 ARG A N 1
ATOM 673 C CA . ARG A 1 86 ? -18.567 -2.547 10.337 1.00 91.88 86 ARG A CA 1
ATOM 674 C C . ARG A 1 86 ? -17.444 -2.397 11.341 1.00 91.88 86 ARG A C 1
ATOM 676 O O . ARG A 1 86 ? -17.591 -2.903 12.449 1.00 91.88 86 ARG A O 1
ATOM 683 N N . MET A 1 87 ? -16.352 -1.742 10.978 1.00 94.75 87 MET A N 1
ATOM 684 C CA . MET A 1 87 ? -15.173 -1.604 11.816 1.00 94.75 87 MET A CA 1
ATOM 685 C C . MET A 1 87 ? -14.627 -0.184 11.712 1.00 94.75 87 MET A C 1
ATOM 687 O O . MET A 1 87 ? -14.579 0.391 10.627 1.00 94.75 87 MET A O 1
ATOM 691 N N . ARG A 1 88 ? -14.215 0.384 12.842 1.00 95.19 88 ARG A N 1
ATOM 692 C CA . ARG A 1 88 ? -13.650 1.728 12.927 1.00 95.19 88 ARG A CA 1
ATOM 693 C C . ARG A 1 88 ? -12.545 1.769 13.966 1.00 95.19 88 ARG A C 1
ATOM 695 O O . ARG A 1 88 ? -12.727 1.278 15.075 1.00 95.19 88 ARG A O 1
ATOM 702 N N . THR A 1 89 ? -11.422 2.376 13.625 1.00 95.19 89 THR A N 1
ATOM 703 C CA . THR A 1 89 ? -10.341 2.668 14.566 1.00 95.19 89 THR A CA 1
ATOM 704 C C . THR A 1 89 ? -10.334 4.138 14.939 1.00 95.19 89 THR A C 1
ATOM 706 O O . THR A 1 89 ? -10.708 4.998 14.143 1.00 95.19 89 THR A O 1
ATOM 709 N N . TYR A 1 90 ? -9.876 4.409 16.154 1.00 94.06 90 TYR A N 1
ATOM 710 C CA . TYR A 1 90 ? -9.595 5.732 16.685 1.00 94.06 90 TYR A CA 1
ATOM 711 C C . TYR A 1 90 ? -8.152 5.715 17.189 1.00 94.06 90 TYR A C 1
ATOM 713 O O . TYR A 1 90 ? -7.894 5.274 18.309 1.00 94.06 90 TYR A O 1
ATOM 721 N N . SER A 1 91 ? -7.216 6.136 16.341 1.00 92.25 91 SER A N 1
ATOM 722 C CA . SER A 1 91 ? -5.794 6.238 16.674 1.00 92.25 91 SER A CA 1
ATOM 723 C C . SER A 1 91 ? -5.505 7.644 17.187 1.00 92.25 91 SER A C 1
ATOM 725 O O . SER A 1 91 ? -5.594 8.614 16.435 1.00 92.25 91 SER A O 1
ATOM 727 N N . VAL A 1 92 ? -5.214 7.759 18.481 1.00 89.88 92 VAL A N 1
ATOM 728 C CA . VAL A 1 92 ? -4.956 9.026 19.172 1.00 89.88 92 VAL A CA 1
ATOM 729 C C . VAL A 1 92 ? -3.459 9.172 19.401 1.00 89.88 92 VAL A C 1
ATOM 731 O O . VAL A 1 92 ? -2.835 8.310 20.023 1.00 89.88 92 VAL A O 1
ATOM 734 N N . GLU A 1 93 ? -2.904 10.281 18.926 1.00 82.94 93 GLU A N 1
ATOM 735 C CA . GLU A 1 93 ? -1.493 10.620 19.067 1.00 82.94 93 GLU A CA 1
ATOM 736 C C . GLU A 1 93 ? -1.130 10.827 20.543 1.00 82.94 93 GLU A C 1
ATOM 738 O O . GLU A 1 93 ? -1.693 11.685 21.230 1.00 82.94 93 GLU A O 1
ATOM 743 N N . ARG A 1 94 ? -0.135 10.083 21.025 1.00 78.75 94 ARG A N 1
ATOM 744 C CA . ARG A 1 94 ? 0.604 10.426 22.249 1.00 78.75 94 ARG A CA 1
ATOM 745 C C . ARG A 1 94 ? 1.836 11.246 21.891 1.00 78.75 94 ARG A C 1
ATOM 747 O O . ARG A 1 94 ? 2.131 12.207 22.591 1.00 78.75 94 ARG A O 1
ATOM 754 N N . GLY A 1 95 ? 2.474 10.953 20.761 1.00 71.38 95 GLY A N 1
ATOM 755 C CA . GLY A 1 95 ? 3.453 11.822 20.113 1.00 71.38 95 GLY A CA 1
ATOM 756 C C . GLY A 1 95 ? 3.751 11.373 18.682 1.00 71.38 95 GLY A C 1
ATOM 757 O O . GLY A 1 95 ? 3.681 10.191 18.379 1.00 71.38 95 GLY A O 1
ATOM 758 N N . GLY A 1 96 ? 4.077 12.308 17.792 1.00 61.56 96 GLY A N 1
ATOM 759 C CA . GLY A 1 96 ? 4.760 12.012 16.530 1.00 61.56 96 GLY A CA 1
ATOM 760 C C . GLY A 1 96 ? 3.916 11.747 15.275 1.00 61.56 96 GLY A C 1
ATOM 761 O O . GLY A 1 96 ? 4.529 11.569 14.231 1.00 61.56 96 GLY A O 1
ATOM 762 N N . PHE A 1 97 ? 2.575 11.790 15.290 1.00 61.66 97 PHE A N 1
ATOM 763 C CA . PHE A 1 97 ? 1.809 11.822 14.023 1.00 61.66 97 PHE A CA 1
ATOM 764 C C . PHE A 1 97 ? 2.038 13.141 13.287 1.00 61.66 97 PHE A C 1
ATOM 766 O O . PHE A 1 97 ? 2.306 13.164 12.089 1.00 61.66 97 PHE A O 1
ATOM 773 N N . MET A 1 98 ? 1.892 14.248 14.020 1.00 54.50 98 MET A N 1
ATOM 774 C CA . MET A 1 98 ? 2.031 15.630 13.541 1.00 54.50 98 MET A CA 1
ATOM 775 C C . MET A 1 98 ? 2.673 16.538 14.615 1.00 54.50 98 MET A C 1
ATOM 777 O O . MET A 1 98 ? 2.864 17.735 14.386 1.00 54.50 98 MET A O 1
ATOM 781 N N . GLY A 1 99 ? 2.961 15.998 15.809 1.00 49.50 99 GLY A N 1
ATOM 782 C CA . GLY A 1 99 ? 3.627 16.665 16.927 1.00 49.50 99 GLY A CA 1
ATOM 783 C C . GLY A 1 99 ? 5.144 16.795 16.760 1.00 49.50 99 GLY A C 1
ATOM 784 O O . GLY A 1 99 ? 5.682 16.683 15.664 1.00 49.50 99 GLY A O 1
ATOM 785 N N . ASN A 1 100 ? 5.862 17.070 17.859 1.00 52.41 100 ASN A N 1
ATOM 786 C CA . ASN A 1 100 ? 7.319 17.223 17.813 1.00 52.41 100 ASN A CA 1
ATOM 787 C C . ASN A 1 100 ? 7.995 15.860 17.541 1.00 52.41 100 ASN A C 1
ATOM 789 O O . ASN A 1 100 ? 7.985 15.002 18.428 1.00 52.41 100 ASN A O 1
ATOM 793 N N . PRO A 1 101 ? 8.660 15.682 16.389 1.00 52.84 101 PRO A N 1
ATOM 794 C CA . PRO A 1 101 ? 9.269 14.413 15.972 1.00 52.84 101 PRO A CA 1
ATOM 795 C C . PRO A 1 101 ? 10.389 13.919 16.900 1.00 52.84 101 PRO A C 1
ATOM 797 O O . PRO A 1 101 ? 10.793 12.762 16.836 1.00 52.84 101 PRO A O 1
ATOM 800 N N . ALA A 1 102 ? 10.892 14.780 17.792 1.00 54.03 102 ALA A N 1
ATOM 801 C CA . ALA A 1 102 ? 11.892 14.422 18.794 1.00 54.03 102 ALA A CA 1
ATOM 802 C C . ALA A 1 102 ? 11.409 13.384 19.830 1.00 54.03 102 ALA A C 1
ATOM 804 O O . ALA A 1 102 ? 12.241 12.856 20.567 1.00 54.03 102 ALA A O 1
ATOM 805 N N . PHE A 1 103 ? 10.103 13.103 19.910 1.00 54.25 103 PHE A N 1
ATOM 806 C CA . PHE A 1 103 ? 9.530 12.149 20.869 1.00 54.25 103 PHE A CA 1
ATOM 807 C C . PHE A 1 103 ? 9.288 10.738 20.304 1.00 54.25 103 PHE A C 1
ATOM 809 O O . PHE A 1 103 ? 8.941 9.852 21.080 1.00 54.25 103 PHE A O 1
ATOM 816 N N . GLY A 1 104 ? 9.526 10.513 19.005 1.00 62.50 104 GLY A N 1
ATOM 817 C CA . GLY A 1 104 ? 9.135 9.272 18.323 1.00 62.50 104 GLY A CA 1
ATOM 818 C C . GLY A 1 104 ? 7.627 9.205 18.047 1.00 62.50 104 GLY A C 1
ATOM 819 O O . GLY A 1 104 ? 6.872 10.046 18.541 1.00 62.50 104 GLY A O 1
ATOM 820 N N . CYS A 1 105 ? 7.203 8.238 17.230 1.00 72.56 105 CYS A N 1
ATOM 821 C CA . CYS A 1 105 ? 5.788 7.942 17.024 1.00 72.56 105 CYS A CA 1
ATOM 822 C C . CYS A 1 105 ? 5.279 7.070 18.181 1.00 72.56 105 CYS A C 1
ATOM 824 O O . CYS A 1 105 ? 5.885 6.056 18.514 1.00 72.56 105 CYS A O 1
ATOM 826 N N . ASP A 1 106 ? 4.198 7.488 18.830 1.00 80.50 106 ASP A N 1
ATOM 827 C CA . ASP A 1 106 ? 3.501 6.747 19.879 1.00 80.50 106 ASP A CA 1
ATOM 828 C C . ASP A 1 106 ? 2.020 7.111 19.823 1.00 80.50 106 ASP A C 1
ATOM 830 O O . ASP A 1 106 ? 1.640 8.290 19.811 1.00 80.50 106 ASP A O 1
ATOM 834 N N . ALA A 1 107 ? 1.173 6.093 19.832 1.00 86.94 107 ALA A N 1
ATOM 835 C CA . ALA A 1 107 ? -0.260 6.242 19.760 1.00 86.94 107 ALA A CA 1
ATOM 836 C C . ALA A 1 107 ? -0.974 5.205 20.609 1.00 86.94 107 ALA A C 1
ATOM 838 O O . ALA A 1 107 ? -0.458 4.140 20.941 1.00 86.94 107 ALA A O 1
ATOM 839 N N . ARG A 1 108 ? -2.230 5.510 20.923 1.00 91.75 108 ARG A N 1
ATOM 840 C CA . ARG A 1 108 ? -3.180 4.518 21.425 1.00 91.75 108 ARG A CA 1
ATOM 841 C C . ARG A 1 108 ? -4.307 4.379 20.432 1.00 91.75 108 ARG A C 1
ATOM 843 O O . ARG A 1 108 ? -4.863 5.380 19.981 1.00 91.75 108 ARG A O 1
ATOM 850 N N . THR A 1 109 ? -4.656 3.140 20.112 1.00 94.19 109 THR A N 1
ATOM 851 C CA . THR A 1 109 ? -5.679 2.848 19.112 1.00 94.19 109 THR A CA 1
ATOM 852 C C . THR A 1 109 ? -6.818 2.053 19.726 1.00 94.19 109 THR A C 1
ATOM 854 O O . THR A 1 109 ? -6.630 0.917 20.150 1.00 94.19 109 THR A O 1
ATOM 857 N N . LEU A 1 110 ? -8.021 2.625 19.716 1.00 96.38 110 LEU A N 1
ATOM 858 C CA . LEU A 1 110 ? -9.250 1.904 20.037 1.00 96.38 110 LEU A CA 1
ATOM 859 C C . LEU A 1 110 ? -9.899 1.396 18.751 1.00 96.38 110 LEU A C 1
ATOM 861 O O . LEU A 1 110 ? -10.125 2.169 17.822 1.00 96.38 110 LEU A O 1
ATOM 865 N N . LEU A 1 111 ? -10.245 0.116 18.707 1.00 96.62 111 LEU A N 1
ATOM 866 C CA . LEU A 1 111 ? -11.007 -0.502 17.634 1.00 96.62 111 LEU A CA 1
ATOM 867 C C . LEU A 1 111 ? -12.450 -0.737 18.081 1.00 96.62 111 LEU A C 1
ATOM 869 O O . LEU A 1 111 ? -12.693 -1.485 19.022 1.00 96.62 111 LEU A O 1
ATOM 873 N N . GLN A 1 112 ? -13.407 -0.161 17.363 1.00 96.44 112 GLN A N 1
ATOM 874 C CA . GLN A 1 112 ? -14.840 -0.394 17.518 1.00 96.44 112 GLN A CA 1
ATOM 875 C C . GLN A 1 112 ? -15.359 -1.227 16.339 1.00 96.44 112 GLN A C 1
ATOM 877 O O . GLN A 1 112 ? -15.052 -0.927 15.185 1.00 96.44 112 GLN A O 1
ATOM 882 N N . TYR A 1 113 ? -16.150 -2.272 16.591 1.00 95.38 113 TYR A N 1
ATOM 883 C CA . TYR A 1 113 ? -16.654 -3.148 15.527 1.00 95.38 113 TYR A CA 1
ATOM 884 C C . TYR A 1 113 ? -18.049 -3.720 15.800 1.00 95.38 113 TYR A C 1
ATOM 886 O O . TYR A 1 113 ? -18.456 -3.919 16.945 1.00 95.38 113 TYR A O 1
ATOM 894 N N . ARG A 1 114 ? -18.783 -3.992 14.714 1.00 91.19 114 ARG A N 1
ATOM 895 C CA . ARG A 1 114 ? -20.098 -4.647 14.691 1.00 91.19 114 ARG A CA 1
ATOM 896 C C . ARG A 1 114 ? -19.951 -6.162 14.638 1.00 91.19 114 ARG A C 1
ATOM 898 O O . ARG A 1 114 ? -19.670 -6.738 13.582 1.00 91.19 114 ARG A O 1
ATOM 905 N N . ASP A 1 115 ? -20.247 -6.781 15.764 1.00 84.94 115 ASP A N 1
ATOM 906 C CA . ASP A 1 115 ? -20.654 -8.175 15.875 1.00 84.94 115 ASP A CA 1
ATOM 907 C C . ASP A 1 115 ? -22.171 -8.270 15.592 1.00 84.94 115 ASP A C 1
ATOM 909 O O . ASP A 1 115 ? -22.908 -7.308 15.814 1.00 84.94 115 ASP A O 1
ATOM 913 N N . ASP A 1 116 ? -22.675 -9.394 15.083 1.00 77.00 116 ASP A N 1
ATOM 914 C CA . ASP A 1 116 ? -24.057 -9.511 14.574 1.00 77.00 116 ASP A CA 1
ATOM 915 C C . ASP A 1 116 ? -25.140 -9.172 15.611 1.00 77.00 116 ASP A C 1
ATOM 917 O O . ASP A 1 116 ? -26.266 -8.824 15.255 1.00 77.00 116 ASP A O 1
ATOM 921 N N . ASN A 1 117 ? -24.785 -9.208 16.897 1.00 77.12 117 ASN A N 1
ATOM 922 C CA . ASN A 1 117 ? -25.686 -8.920 18.008 1.00 77.12 117 ASN A CA 1
ATOM 923 C C . ASN A 1 117 ? -25.298 -7.680 18.832 1.00 77.12 117 ASN A C 1
ATOM 925 O O . ASN A 1 117 ? -26.049 -7.292 19.728 1.00 77.12 117 ASN A O 1
ATOM 929 N N . SER A 1 118 ? -24.131 -7.070 18.595 1.00 88.19 118 SER A N 1
ATOM 930 C CA . SER A 1 118 ? -23.647 -5.951 19.415 1.00 88.19 118 SER A CA 1
ATOM 931 C C . SER A 1 118 ? -22.511 -5.170 18.759 1.00 88.19 118 SER A C 1
ATOM 933 O O . SER A 1 118 ? -21.856 -5.632 17.834 1.00 88.19 118 SER A O 1
ATOM 935 N N . ILE A 1 119 ? -22.248 -3.972 19.270 1.00 92.62 119 ILE A N 1
ATOM 936 C CA . ILE A 1 119 ? -21.041 -3.218 18.935 1.00 92.62 119 ILE A CA 1
ATOM 937 C C . ILE A 1 119 ? -20.100 -3.342 20.123 1.00 92.62 119 ILE A C 1
ATOM 939 O O . ILE A 1 119 ? -20.509 -3.112 21.264 1.00 92.62 119 ILE A O 1
ATOM 943 N N . LYS A 1 120 ? -18.863 -3.733 19.844 1.00 93.75 120 LYS A N 1
ATOM 944 C CA . LYS A 1 120 ? -17.818 -3.957 20.840 1.00 93.75 120 LYS A CA 1
ATOM 945 C C . LYS A 1 120 ? -16.651 -3.022 20.571 1.00 93.75 120 LYS A C 1
ATOM 947 O O . LYS A 1 120 ? -16.471 -2.557 19.446 1.00 93.75 120 LYS A O 1
ATOM 952 N N . CYS A 1 121 ? -15.863 -2.789 21.609 1.00 95.06 121 CYS A N 1
ATOM 953 C CA . CYS A 1 121 ? -14.614 -2.054 21.524 1.00 95.06 121 CYS A CA 1
ATOM 954 C C . CYS A 1 121 ? -13.483 -2.901 22.105 1.00 95.06 121 CYS A C 1
ATOM 956 O O . CYS A 1 121 ? -13.702 -3.682 23.032 1.00 95.06 121 CYS A O 1
ATOM 958 N N . ILE A 1 122 ? -12.288 -2.744 21.554 1.00 94.81 122 ILE A N 1
ATOM 959 C CA . ILE A 1 122 ? -11.050 -3.281 22.106 1.00 94.81 122 ILE A CA 1
ATOM 960 C C . ILE A 1 122 ? -9.935 -2.275 21.856 1.00 94.81 122 ILE A C 1
ATOM 962 O O . ILE A 1 122 ? -9.837 -1.704 20.771 1.00 94.81 122 ILE A O 1
ATOM 966 N N . GLU A 1 123 ? -9.094 -2.047 22.851 1.00 94.56 123 GLU A N 1
ATOM 967 C CA . GLU A 1 123 ? -7.859 -1.306 22.635 1.00 94.56 123 GLU A CA 1
ATOM 968 C C . GLU A 1 123 ? -6.826 -2.231 21.983 1.00 94.56 123 GLU A C 1
ATOM 970 O O . GLU A 1 123 ? -6.585 -3.340 22.462 1.00 94.56 123 GLU A O 1
ATOM 975 N N . LEU A 1 124 ? -6.252 -1.804 20.859 1.00 91.00 124 LEU A N 1
ATOM 976 C CA . LEU A 1 124 ? -5.233 -2.569 20.153 1.00 91.00 124 LEU A CA 1
ATOM 977 C C . LEU A 1 124 ? -3.873 -2.335 20.804 1.00 91.00 124 LEU A C 1
ATOM 979 O O . LEU A 1 124 ? -3.352 -1.221 20.819 1.00 91.00 124 LEU A O 1
ATOM 983 N N . GLU A 1 125 ? -3.281 -3.412 21.309 1.00 83.50 125 GLU A N 1
ATOM 984 C CA . GLU A 1 125 ? -1.917 -3.401 21.823 1.00 83.50 125 GLU A CA 1
ATOM 985 C C . GLU A 1 125 ? -0.900 -3.419 20.666 1.00 83.50 125 GLU A C 1
ATOM 987 O O . GLU A 1 125 ? -1.103 -4.095 19.656 1.00 83.50 125 GLU A O 1
ATOM 992 N N . ASN A 1 126 ? 0.247 -2.755 20.849 1.00 72.69 126 ASN A N 1
ATOM 993 C CA . ASN A 1 126 ? 1.381 -2.734 19.907 1.00 72.69 126 ASN A CA 1
ATOM 994 C C . ASN A 1 126 ? 1.117 -2.055 18.548 1.00 72.69 126 ASN A C 1
ATOM 996 O O . ASN A 1 126 ? 1.788 -2.388 17.574 1.00 72.69 126 ASN A O 1
ATOM 1000 N N . VAL A 1 127 ? 0.167 -1.120 18.486 1.00 80.25 127 VAL A N 1
ATOM 1001 C CA . VAL A 1 127 ? 0.019 -0.183 17.361 1.00 80.25 127 VAL A CA 1
ATOM 1002 C C . VAL A 1 127 ? 0.756 1.098 17.738 1.00 80.25 127 VAL A C 1
ATOM 1004 O O . VAL A 1 127 ? 0.272 1.850 18.580 1.00 80.25 127 VAL A O 1
ATOM 1007 N N . ILE A 1 128 ? 1.952 1.291 17.179 1.00 78.06 128 ILE A N 1
ATOM 1008 C CA . ILE A 1 128 ? 2.835 2.434 17.486 1.00 78.06 128 ILE A CA 1
ATOM 1009 C C . ILE A 1 128 ? 2.454 3.648 16.631 1.00 78.06 128 ILE A C 1
ATOM 1011 O O . ILE A 1 128 ? 2.420 4.779 17.120 1.00 78.06 128 ILE A O 1
ATOM 1015 N N . GLY A 1 129 ? 2.148 3.388 15.360 1.00 82.94 129 GLY A N 1
ATOM 1016 C CA . GLY A 1 129 ? 1.653 4.361 14.405 1.00 82.94 129 GLY A CA 1
ATOM 1017 C C . GLY A 1 129 ? 0.145 4.544 14.514 1.00 82.94 129 GLY A C 1
ATOM 1018 O O . GLY A 1 129 ? -0.427 4.713 15.590 1.00 82.94 129 GLY A O 1
ATOM 1019 N N . TYR A 1 130 ? -0.530 4.513 13.378 1.00 88.56 130 TYR A N 1
ATOM 1020 C CA . TYR A 1 130 ? -1.984 4.541 13.319 1.00 88.56 130 TYR A CA 1
ATOM 1021 C C . TYR A 1 130 ? -2.496 3.562 12.280 1.00 88.56 130 TYR A C 1
ATOM 1023 O O . TYR A 1 130 ? -1.809 3.204 11.326 1.00 88.56 130 TYR A O 1
ATOM 1031 N N . ILE A 1 131 ? -3.762 3.173 12.422 1.00 92.25 131 ILE A N 1
ATOM 1032 C CA . ILE A 1 131 ? -4.398 2.342 11.406 1.00 92.25 131 ILE A CA 1
ATOM 1033 C C . ILE A 1 131 ? -4.815 3.228 10.233 1.00 92.25 131 ILE A C 1
ATOM 1035 O O . ILE A 1 131 ? -5.829 3.918 10.312 1.00 92.25 131 ILE A O 1
ATOM 1039 N N . ALA A 1 132 ? -4.044 3.211 9.149 1.00 90.44 132 ALA A N 1
ATOM 1040 C CA . ALA A 1 132 ? -4.264 4.022 7.952 1.00 90.44 132 ALA A CA 1
ATOM 1041 C C . ALA A 1 132 ? -5.378 3.469 7.049 1.00 90.44 132 ALA A C 1
ATOM 1043 O O . ALA A 1 132 ? -6.041 4.217 6.330 1.00 90.44 132 ALA A O 1
ATOM 1044 N N . LYS A 1 133 ? -5.604 2.149 7.073 1.00 92.12 133 LYS A N 1
ATOM 1045 C CA . LYS A 1 133 ? -6.606 1.490 6.224 1.00 92.12 133 LYS A CA 1
ATOM 1046 C C . LYS A 1 133 ? -7.133 0.206 6.859 1.00 92.12 133 LYS A C 1
ATOM 1048 O O . LYS A 1 133 ? -6.387 -0.529 7.500 1.00 92.12 133 LYS A O 1
ATOM 1053 N N . ILE A 1 134 ? -8.419 -0.077 6.647 1.00 94.12 134 ILE A N 1
ATOM 1054 C CA . ILE A 1 134 ? -9.074 -1.323 7.061 1.00 94.12 134 ILE A CA 1
ATOM 1055 C C . ILE A 1 134 ? -9.791 -1.904 5.848 1.00 94.12 134 ILE A C 1
ATOM 1057 O O . ILE A 1 134 ? -10.641 -1.246 5.247 1.00 94.12 134 ILE A O 1
ATOM 1061 N N . VAL A 1 135 ? -9.458 -3.139 5.495 1.00 9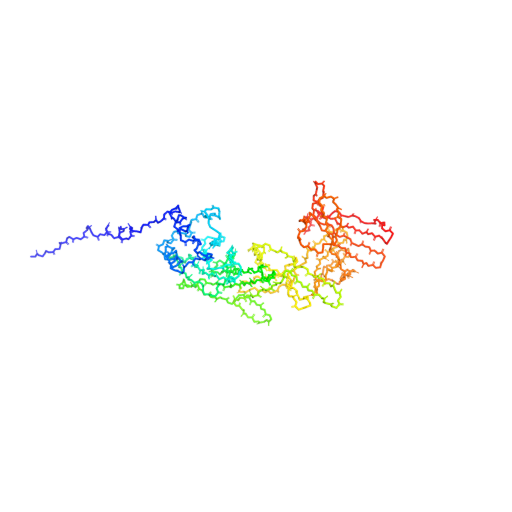3.25 135 VAL A N 1
ATOM 1062 C CA . VAL A 1 135 ? -10.006 -3.832 4.327 1.00 93.25 135 VAL A CA 1
ATOM 1063 C C . VAL A 1 135 ? -10.674 -5.118 4.771 1.00 93.25 135 VAL A C 1
ATOM 1065 O O . VAL A 1 135 ? -10.097 -5.858 5.563 1.00 93.25 135 VAL A O 1
ATOM 1068 N N . ARG A 1 136 ? -11.867 -5.414 4.251 1.00 92.75 136 ARG A N 1
ATOM 1069 C CA . ARG A 1 136 ? -12.523 -6.705 4.469 1.00 92.75 136 ARG A CA 1
ATOM 1070 C C . ARG A 1 136 ? -12.070 -7.693 3.398 1.00 92.75 136 ARG A C 1
ATOM 1072 O O . ARG A 1 136 ? -12.114 -7.395 2.216 1.00 92.75 136 ARG A O 1
ATOM 1079 N N . VAL A 1 137 ? -11.648 -8.880 3.819 1.00 93.19 137 VAL A N 1
ATOM 1080 C CA . VAL A 1 137 ? -11.101 -9.914 2.923 1.00 93.19 137 VAL A CA 1
ATOM 1081 C C . VAL A 1 137 ? -12.089 -11.054 2.698 1.00 93.19 137 VAL A C 1
ATOM 1083 O O . VAL A 1 137 ? -12.185 -11.595 1.602 1.00 93.19 137 VAL A O 1
ATOM 1086 N N . ASP A 1 138 ? -12.838 -11.430 3.735 1.00 85.75 138 ASP A N 1
ATOM 1087 C CA . ASP A 1 138 ? -13.815 -12.517 3.675 1.00 85.75 138 ASP A CA 1
ATOM 1088 C C . ASP A 1 138 ? -15.115 -12.069 4.337 1.00 85.75 138 ASP A C 1
ATOM 1090 O O . ASP A 1 138 ? -15.148 -11.680 5.513 1.00 85.75 138 ASP A O 1
ATOM 1094 N N . THR A 1 139 ? -16.202 -12.120 3.570 1.00 79.31 139 THR A N 1
ATOM 1095 C CA . THR A 1 139 ? -17.512 -11.723 4.063 1.00 79.31 139 THR A CA 1
ATOM 1096 C C . THR A 1 139 ? -18.125 -12.748 5.001 1.00 79.31 139 THR A C 1
ATOM 1098 O O . THR A 1 139 ? -18.736 -12.342 5.987 1.00 79.31 139 THR A O 1
ATOM 1101 N N . LEU A 1 140 ? -17.922 -14.039 4.748 1.00 83.38 140 LEU A N 1
ATOM 1102 C CA . LEU A 1 140 ? -18.528 -15.128 5.511 1.00 83.38 140 LEU A CA 1
ATOM 1103 C C . LEU A 1 140 ? -17.890 -15.289 6.886 1.00 83.38 140 LEU A C 1
ATOM 1105 O O . LEU A 1 140 ? -18.561 -15.688 7.829 1.00 83.38 140 LEU A O 1
ATOM 1109 N N . LYS A 1 141 ? -16.593 -14.994 6.986 1.00 82.94 141 LYS A N 1
ATOM 1110 C CA . LYS A 1 141 ? -15.826 -15.137 8.228 1.00 82.94 141 LYS A CA 1
ATOM 1111 C C . LYS A 1 141 ? -15.487 -13.816 8.904 1.00 82.94 141 LYS A C 1
ATOM 1113 O O . LYS A 1 141 ? -14.728 -13.825 9.857 1.00 82.94 141 LYS A O 1
ATOM 1118 N N . HIS A 1 142 ? -15.991 -12.688 8.402 1.00 88.69 142 HIS A N 1
ATOM 1119 C CA . HIS A 1 142 ? -15.694 -11.358 8.950 1.00 88.69 142 HIS A CA 1
ATOM 1120 C C . HIS A 1 142 ? -14.188 -11.126 9.163 1.00 88.69 142 HIS A C 1
ATOM 1122 O O . HIS A 1 142 ? -13.744 -10.732 10.244 1.00 88.69 142 HIS A O 1
ATOM 1128 N N . ARG A 1 143 ? -13.399 -11.409 8.120 1.00 93.94 143 ARG A N 1
ATOM 1129 C CA . ARG A 1 143 ? -11.940 -11.246 8.145 1.00 93.94 143 ARG A CA 1
ATOM 1130 C C . ARG A 1 143 ? -11.546 -9.899 7.585 1.00 93.94 143 ARG A C 1
ATOM 1132 O O . ARG A 1 143 ? -12.071 -9.500 6.544 1.00 93.94 143 ARG A O 1
ATOM 1139 N N . TYR A 1 144 ? -10.581 -9.259 8.229 1.00 95.38 144 TYR A N 1
ATOM 1140 C CA . TYR A 1 144 ? -10.075 -7.952 7.836 1.00 95.38 144 TYR A CA 1
ATOM 1141 C C . TYR A 1 144 ? -8.546 -7.927 7.819 1.00 95.38 144 TYR A C 1
ATOM 1143 O O . TYR A 1 144 ? -7.893 -8.713 8.507 1.00 95.38 144 TYR A O 1
ATOM 1151 N N . ILE A 1 145 ? -7.992 -6.997 7.045 1.00 95.25 145 ILE A N 1
ATOM 1152 C CA . ILE A 1 145 ? -6.608 -6.539 7.154 1.00 95.25 145 ILE A CA 1
ATOM 1153 C C . ILE A 1 145 ? -6.630 -5.122 7.709 1.00 95.25 145 ILE A C 1
ATOM 1155 O O . ILE A 1 145 ? -7.356 -4.264 7.201 1.00 95.25 145 ILE A O 1
ATOM 1159 N N . LEU A 1 146 ? -5.818 -4.890 8.732 1.00 94.56 146 LEU A N 1
ATOM 1160 C CA . LEU A 1 146 ? -5.541 -3.579 9.298 1.00 94.56 146 LEU A CA 1
ATOM 1161 C C . LEU A 1 146 ? -4.143 -3.166 8.844 1.00 94.56 146 LEU A C 1
ATOM 1163 O O . LEU A 1 146 ? -3.196 -3.932 9.015 1.00 94.56 146 LEU A O 1
ATOM 1167 N N . LEU A 1 147 ? -4.029 -1.977 8.264 1.00 93.62 147 LEU A N 1
ATOM 1168 C CA . LEU A 1 147 ? -2.761 -1.365 7.889 1.00 93.62 147 LEU A CA 1
ATOM 1169 C C . LEU A 1 147 ? -2.310 -0.431 9.009 1.00 93.62 147 LEU A C 1
ATOM 1171 O O . LEU A 1 147 ? -2.840 0.672 9.110 1.00 93.62 147 LEU A O 1
ATOM 1175 N N . ASP A 1 148 ? -1.370 -0.879 9.831 1.00 90.94 148 ASP A N 1
ATOM 1176 C CA . ASP A 1 148 ? -0.641 -0.036 10.780 1.00 90.94 148 ASP A CA 1
ATOM 1177 C C . ASP A 1 148 ? 0.516 0.653 10.049 1.00 90.94 148 ASP A C 1
ATOM 1179 O O . ASP A 1 148 ? 1.269 -0.001 9.320 1.00 90.94 148 ASP A O 1
ATOM 1183 N N . TYR A 1 149 ? 0.607 1.971 10.190 1.00 87.75 149 TYR A N 1
ATOM 1184 C CA . TYR A 1 149 ? 1.557 2.807 9.470 1.00 87.75 149 TYR A CA 1
ATOM 1185 C C . TYR A 1 149 ? 2.203 3.834 10.396 1.00 87.75 149 TYR A C 1
ATOM 1187 O O . TYR A 1 149 ? 1.522 4.579 11.107 1.00 87.75 149 TYR A O 1
ATOM 1195 N N . GLU A 1 150 ? 3.527 3.893 10.330 1.00 85.25 150 GLU A N 1
ATOM 1196 C CA . GLU A 1 150 ? 4.386 4.826 11.038 1.00 85.25 150 GLU A CA 1
ATOM 1197 C C . GLU A 1 150 ? 5.386 5.443 10.051 1.00 85.25 150 GLU A C 1
ATOM 1199 O O . GLU A 1 150 ? 6.022 4.750 9.254 1.00 85.25 150 GLU A O 1
ATOM 1204 N N . GLN A 1 151 ? 5.556 6.762 10.139 1.00 77.75 151 GLN A N 1
ATOM 1205 C CA . GLN A 1 151 ? 6.565 7.498 9.390 1.00 77.75 151 GLN A CA 1
ATOM 1206 C C . GLN A 1 151 ? 7.378 8.360 10.355 1.00 77.75 151 GLN A C 1
ATOM 1208 O O . GLN A 1 151 ? 6.827 9.174 11.096 1.00 77.75 151 GLN A O 1
ATOM 1213 N N . ALA A 1 152 ? 8.700 8.227 10.309 1.00 71.75 152 ALA A N 1
ATOM 1214 C CA . ALA A 1 152 ? 9.619 9.120 10.998 1.00 71.75 152 ALA A CA 1
ATOM 1215 C C . ALA A 1 152 ? 10.380 9.907 9.932 1.00 71.75 152 ALA A C 1
ATOM 1217 O O . ALA A 1 152 ? 11.120 9.295 9.187 1.00 71.75 152 ALA A O 1
ATOM 1218 N N . ILE A 1 153 ? 10.180 11.229 9.836 1.00 61.28 153 ILE A N 1
ATOM 1219 C CA . ILE A 1 153 ? 10.795 12.099 8.799 1.00 61.28 153 ILE A CA 1
ATOM 1220 C C . ILE A 1 153 ? 12.035 12.835 9.339 1.00 61.28 153 ILE A C 1
ATOM 1222 O O . ILE A 1 153 ? 13.001 13.124 8.639 1.00 61.28 153 ILE A O 1
ATOM 1226 N N . CYS A 1 154 ? 12.044 13.185 10.628 1.00 53.59 154 CYS A N 1
ATOM 1227 C CA . CYS A 1 154 ? 13.077 14.071 11.181 1.00 53.59 154 CYS A CA 1
ATOM 1228 C C . CYS A 1 154 ? 14.370 13.373 11.614 1.00 53.59 154 CYS A C 1
ATOM 1230 O O . CYS A 1 154 ? 15.298 14.055 12.050 1.00 53.59 154 CYS A O 1
ATOM 1232 N N . GLN A 1 155 ? 14.439 12.045 11.518 1.00 53.75 155 GLN A N 1
ATOM 1233 C CA . GLN A 1 155 ? 15.637 11.254 11.834 1.00 53.75 155 GLN A CA 1
ATOM 1234 C C . GLN A 1 155 ? 16.257 10.603 10.583 1.00 53.75 155 GLN A C 1
ATOM 1236 O O . GLN A 1 155 ? 17.198 9.826 10.703 1.00 53.75 155 GLN A O 1
ATOM 1241 N N . GLY A 1 156 ? 15.782 11.005 9.400 1.00 60.69 156 GLY A N 1
ATOM 1242 C CA . GLY A 1 156 ? 15.844 10.248 8.150 1.00 60.69 156 GLY A CA 1
ATOM 1243 C C . GLY A 1 156 ? 14.410 9.959 7.715 1.00 60.69 156 GLY A C 1
ATOM 1244 O O . GLY A 1 156 ? 13.530 10.008 8.563 1.00 60.69 156 GLY A O 1
ATOM 1245 N N . ASP A 1 157 ? 14.158 9.743 6.426 1.00 78.50 157 ASP A N 1
ATOM 1246 C CA . ASP A 1 157 ? 12.825 9.403 5.916 1.00 78.50 157 ASP A CA 1
ATOM 1247 C C . ASP A 1 157 ? 12.602 7.894 6.090 1.00 78.50 157 ASP A C 1
ATOM 1249 O O . ASP A 1 157 ? 12.851 7.118 5.171 1.00 78.50 157 ASP A O 1
ATOM 1253 N N . HIS A 1 158 ? 12.191 7.465 7.283 1.00 84.56 158 HIS A N 1
ATOM 1254 C CA . HIS A 1 158 ? 11.958 6.056 7.608 1.00 84.56 158 HIS A CA 1
ATOM 1255 C C . HIS A 1 158 ? 10.466 5.740 7.607 1.00 84.56 158 HIS A C 1
ATOM 1257 O O . HIS A 1 158 ? 9.663 6.460 8.208 1.00 84.56 158 HIS A O 1
ATOM 1263 N N . PHE A 1 159 ? 10.110 4.623 6.987 1.00 86.19 159 PHE A N 1
ATOM 1264 C CA . PHE A 1 159 ? 8.734 4.173 6.855 1.00 86.19 159 PHE A CA 1
ATOM 1265 C C . PHE A 1 159 ? 8.611 2.764 7.417 1.00 86.19 159 PHE A C 1
ATOM 1267 O O . PHE A 1 159 ? 9.340 1.862 6.998 1.00 86.19 159 PHE A O 1
ATOM 1274 N N . TYR A 1 160 ? 7.677 2.585 8.347 1.00 87.88 160 TYR A N 1
ATOM 1275 C CA . TYR A 1 160 ? 7.397 1.315 9.001 1.00 87.88 160 TYR A CA 1
ATOM 1276 C C . TYR A 1 160 ? 5.926 0.983 8.821 1.00 87.88 160 TYR A C 1
ATOM 1278 O O . TYR A 1 160 ? 5.034 1.769 9.141 1.00 87.88 160 TYR A O 1
ATOM 1286 N N . MET A 1 161 ? 5.664 -0.196 8.281 1.00 88.44 161 MET A N 1
ATOM 1287 C CA . MET A 1 161 ? 4.328 -0.602 7.903 1.00 88.44 161 MET A CA 1
ATOM 1288 C C . MET A 1 161 ? 4.079 -2.040 8.309 1.00 88.44 161 MET A C 1
ATOM 1290 O O . MET A 1 161 ? 4.916 -2.920 8.116 1.00 88.44 161 MET A O 1
ATOM 1294 N N . LYS A 1 162 ? 2.887 -2.294 8.835 1.00 91.69 162 LYS A N 1
ATOM 1295 C CA . LYS A 1 162 ? 2.477 -3.623 9.253 1.00 91.69 162 LYS A CA 1
ATOM 1296 C C . LYS A 1 162 ? 1.054 -3.907 8.820 1.00 91.69 162 LYS A C 1
ATOM 1298 O O . LYS A 1 162 ? 0.105 -3.250 9.239 1.00 91.69 162 LYS A O 1
ATOM 1303 N N . LEU A 1 163 ? 0.894 -4.939 8.001 1.00 93.44 163 LEU A N 1
ATOM 1304 C CA . LEU A 1 163 ? -0.419 -5.472 7.657 1.00 93.44 163 LEU A CA 1
ATOM 1305 C C . LEU A 1 163 ? -0.764 -6.554 8.667 1.00 93.44 163 LEU A C 1
ATOM 1307 O O . LEU A 1 163 ? -0.046 -7.542 8.759 1.00 93.44 163 LEU A O 1
ATOM 1311 N N . MET A 1 164 ? -1.866 -6.407 9.399 1.00 94.38 164 MET A N 1
ATOM 1312 C CA . MET A 1 164 ? -2.328 -7.381 10.387 1.00 94.38 164 MET A CA 1
ATOM 1313 C C . MET A 1 164 ? -3.657 -8.000 9.964 1.00 94.38 164 MET A C 1
ATOM 1315 O O . MET A 1 164 ? -4.645 -7.299 9.761 1.00 94.38 164 MET A O 1
ATOM 1319 N N . GLY A 1 165 ? -3.696 -9.327 9.870 1.00 95.31 165 GLY A N 1
ATOM 1320 C CA . GLY A 1 165 ? -4.922 -10.080 9.646 1.00 95.31 165 GLY A CA 1
ATOM 1321 C C . GLY A 1 165 ? -5.688 -10.302 10.942 1.00 95.31 165 GLY A C 1
ATOM 1322 O O . GLY A 1 165 ? -5.122 -10.813 11.912 1.00 95.31 165 GLY A O 1
ATOM 1323 N N . VAL A 1 166 ? -6.983 -9.992 10.944 1.00 95.31 166 VAL A N 1
ATOM 1324 C CA . VAL A 1 166 ? -7.882 -10.212 12.090 1.00 95.31 166 VAL A CA 1
ATOM 1325 C C . VAL A 1 166 ? -9.203 -10.861 11.669 1.00 95.31 166 VAL A C 1
ATOM 1327 O O . VAL A 1 166 ? -9.652 -10.709 10.532 1.00 95.31 166 VAL A O 1
ATOM 1330 N N . GLU A 1 167 ? -9.835 -11.587 12.586 1.00 94.31 167 GLU A N 1
ATOM 1331 C CA . GLU A 1 167 ? -11.161 -12.200 12.420 1.00 94.31 167 GLU A CA 1
ATOM 1332 C C . GLU A 1 167 ? -12.034 -11.851 13.617 1.00 94.31 167 GLU A C 1
ATOM 1334 O O . GLU A 1 167 ? -11.556 -11.890 14.751 1.00 94.31 167 GLU A O 1
ATOM 1339 N N . ILE A 1 168 ? -13.305 -11.540 13.364 1.00 92.06 168 ILE A N 1
ATOM 1340 C CA . ILE A 1 168 ? -14.331 -11.528 14.408 1.00 92.06 168 ILE A CA 1
ATOM 1341 C C . ILE A 1 168 ? -14.860 -12.961 14.523 1.00 92.06 168 ILE A C 1
ATOM 1343 O O . ILE A 1 168 ? -15.481 -13.465 13.589 1.00 92.06 168 ILE A O 1
ATOM 1347 N N . THR A 1 169 ? -14.577 -13.626 15.641 1.00 89.50 169 THR A N 1
ATOM 1348 C CA . THR A 1 169 ? -14.991 -15.012 15.902 1.00 89.50 169 THR A CA 1
ATOM 1349 C C . THR A 1 169 ? -16.505 -15.128 16.104 1.00 89.50 169 THR A C 1
ATOM 1351 O O . THR A 1 169 ? -17.194 -14.135 16.322 1.00 89.50 169 THR A O 1
ATOM 1354 N N . ASP A 1 170 ? -17.030 -16.357 16.155 1.00 85.25 170 ASP A N 1
ATOM 1355 C CA . ASP A 1 170 ? -18.445 -16.612 16.478 1.00 85.25 170 ASP A CA 1
ATOM 1356 C C . ASP A 1 170 ? -18.840 -16.160 17.904 1.00 85.25 170 ASP A C 1
ATOM 1358 O O . ASP A 1 170 ? -20.012 -15.904 18.177 1.00 85.25 170 ASP A O 1
ATOM 1362 N N . SER A 1 171 ? -17.879 -16.055 18.836 1.00 85.38 171 SER A N 1
ATOM 1363 C CA . SER A 1 171 ? -18.092 -15.434 20.160 1.00 85.38 171 SER A CA 1
ATOM 1364 C C . SER A 1 171 ? -18.081 -13.898 20.102 1.00 85.38 171 SER A C 1
ATOM 1366 O O . SER A 1 171 ? -18.314 -13.216 21.108 1.00 85.38 171 SER A O 1
ATOM 1368 N N . GLY A 1 172 ? -17.818 -13.353 18.915 1.00 84.94 172 GLY A N 1
ATOM 1369 C CA . GLY A 1 172 ? -17.671 -11.943 18.613 1.00 84.94 172 GLY A CA 1
ATOM 1370 C C . GLY A 1 172 ? -16.440 -11.325 19.261 1.00 84.94 172 GLY A C 1
ATOM 1371 O O . GLY A 1 172 ? -16.495 -10.164 19.654 1.00 84.94 172 GLY A O 1
ATOM 1372 N N . GLU A 1 173 ? -15.378 -12.101 19.458 1.00 89.31 173 GLU A N 1
ATOM 1373 C CA . GLU A 1 173 ? -14.067 -11.590 19.853 1.00 89.31 173 GLU A CA 1
ATOM 1374 C C . GLU A 1 173 ? -13.264 -11.308 18.591 1.00 89.31 173 GLU A C 1
ATOM 1376 O O . GLU A 1 173 ? -13.290 -12.102 17.653 1.00 89.31 173 GLU A O 1
ATOM 1381 N N . ILE A 1 174 ? -12.532 -10.198 18.556 1.00 90.69 174 ILE A N 1
ATOM 1382 C CA . ILE A 1 174 ? -11.586 -9.965 17.471 1.00 90.69 174 ILE A CA 1
ATOM 1383 C C . ILE A 1 174 ? -10.220 -10.539 17.835 1.00 90.69 174 ILE A C 1
ATOM 1385 O O . ILE A 1 174 ? -9.664 -10.225 18.887 1.00 90.69 174 ILE A O 1
ATOM 1389 N N . VAL A 1 175 ? -9.684 -11.395 16.967 1.00 92.12 175 VAL A N 1
ATOM 1390 C CA . VAL A 1 175 ? -8.412 -12.089 17.200 1.00 92.12 175 VAL A CA 1
ATOM 1391 C C . VAL A 1 175 ? -7.500 -12.013 15.974 1.00 92.12 175 VAL A C 1
ATOM 1393 O O . VAL A 1 175 ? -7.998 -11.999 14.844 1.00 92.12 175 VAL A O 1
ATOM 1396 N N . PRO A 1 176 ? -6.165 -12.012 16.151 1.00 93.88 176 PRO A N 1
ATOM 1397 C CA . PRO A 1 176 ? -5.239 -12.148 15.034 1.00 93.88 176 PRO A CA 1
ATOM 1398 C C . PRO A 1 176 ? -5.426 -13.483 14.304 1.00 93.88 176 PRO A C 1
ATOM 1400 O O . PRO A 1 176 ? -5.527 -14.538 14.935 1.00 93.88 176 PRO A O 1
ATOM 1403 N N . ILE A 1 177 ? -5.386 -13.462 12.972 1.00 95.25 177 ILE A N 1
ATOM 1404 C CA . ILE A 1 177 ? -5.498 -14.662 12.132 1.00 95.25 177 ILE A CA 1
ATOM 1405 C C . ILE A 1 177 ? -4.331 -14.802 11.178 1.00 95.25 177 ILE A C 1
ATOM 1407 O O . ILE A 1 177 ? -3.833 -13.831 10.627 1.00 95.25 177 ILE A O 1
ATOM 1411 N N . LYS A 1 178 ? -3.918 -16.048 10.942 1.00 95.44 178 LYS A N 1
ATOM 1412 C CA . LYS A 1 178 ? -2.815 -16.364 10.037 1.00 95.44 178 LYS A CA 1
ATOM 1413 C C . LYS A 1 178 ? -3.298 -16.446 8.591 1.00 95.44 178 LYS A C 1
ATOM 1415 O O . LYS A 1 178 ? -3.722 -17.514 8.148 1.00 95.44 178 LYS A O 1
ATOM 1420 N N . ILE A 1 179 ? -3.249 -15.321 7.887 1.00 95.44 179 ILE A N 1
ATOM 1421 C CA . ILE A 1 179 ? -3.746 -15.189 6.512 1.00 95.44 179 ILE A CA 1
ATOM 1422 C C . ILE A 1 179 ? -2.665 -14.875 5.488 1.00 95.44 179 ILE A C 1
ATOM 1424 O O . ILE A 1 179 ? -2.983 -14.858 4.311 1.00 95.44 179 ILE A O 1
ATOM 1428 N N . PHE A 1 180 ? -1.411 -14.671 5.881 1.00 94.88 180 PHE A N 1
ATOM 1429 C CA . PHE A 1 180 ? -0.325 -14.398 4.939 1.00 94.88 180 PHE A CA 1
ATOM 1430 C C . PHE A 1 180 ? 0.563 -15.628 4.797 1.00 94.88 180 PHE A C 1
ATOM 1432 O O . PHE A 1 180 ? 1.082 -16.124 5.798 1.00 94.88 180 PHE A O 1
ATOM 1439 N N . LYS A 1 181 ? 0.703 -16.159 3.577 1.00 93.00 181 LYS A N 1
ATOM 1440 C CA . LYS A 1 181 ? 1.557 -17.318 3.305 1.00 93.00 181 LYS A CA 1
ATOM 1441 C C . LYS A 1 181 ? 2.871 -16.884 2.674 1.00 93.00 181 LYS A C 1
ATOM 1443 O O . LYS A 1 181 ? 2.892 -16.460 1.525 1.00 93.00 181 LYS A O 1
ATOM 1448 N N . GLU A 1 182 ? 3.962 -17.119 3.386 1.00 84.75 182 GLU A N 1
ATOM 1449 C CA . GLU A 1 182 ? 5.311 -16.773 2.945 1.00 84.75 182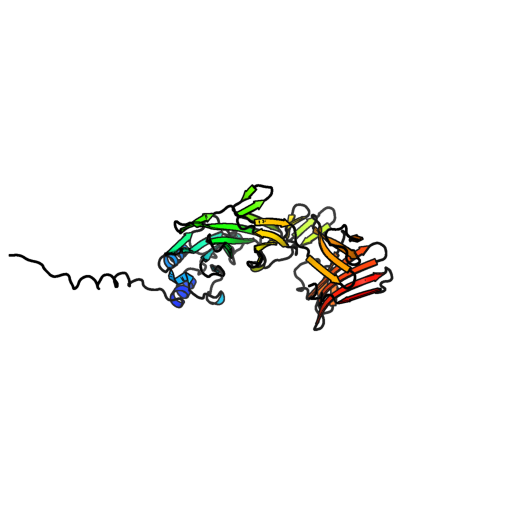 GLU A CA 1
ATOM 1450 C C . GLU A 1 182 ? 6.254 -17.955 3.190 1.00 84.75 182 GLU A C 1
ATOM 1452 O O . GLU A 1 182 ? 6.213 -18.583 4.248 1.00 84.75 182 GLU A O 1
ATOM 1457 N N . ALA A 1 183 ? 7.052 -18.323 2.181 1.00 84.31 183 ALA A N 1
ATOM 1458 C CA . ALA A 1 183 ? 8.023 -19.424 2.244 1.00 84.31 183 ALA A CA 1
ATOM 1459 C C . ALA A 1 183 ? 7.483 -20.753 2.838 1.00 84.31 183 ALA A C 1
ATOM 1461 O O . ALA A 1 183 ? 8.218 -21.532 3.441 1.00 84.31 183 ALA A O 1
ATOM 1462 N N . GLY A 1 184 ? 6.185 -21.037 2.666 1.00 84.56 184 GLY A N 1
ATOM 1463 C CA . GLY A 1 184 ? 5.528 -22.243 3.191 1.00 84.56 184 GLY A CA 1
ATOM 1464 C C . GLY A 1 184 ? 4.977 -22.129 4.620 1.00 84.56 184 GLY A C 1
ATOM 1465 O O . GLY A 1 184 ? 4.342 -23.073 5.094 1.00 84.56 184 GLY A O 1
ATOM 1466 N N . HIS A 1 185 ? 5.143 -20.985 5.279 1.00 91.19 185 HIS A N 1
ATOM 1467 C CA . HIS A 1 185 ? 4.624 -20.692 6.611 1.00 91.19 185 HIS A CA 1
ATOM 1468 C C . HIS A 1 185 ? 3.445 -19.715 6.553 1.00 91.19 185 HIS A C 1
ATOM 1470 O O . HIS A 1 185 ? 3.284 -18.980 5.583 1.00 91.19 185 HIS A O 1
ATOM 1476 N N . LEU A 1 186 ? 2.590 -19.747 7.583 1.00 94.69 186 LEU A N 1
ATOM 1477 C CA . LEU A 1 186 ? 1.457 -18.833 7.723 1.00 94.69 186 LEU A CA 1
ATOM 1478 C C . LEU A 1 186 ? 1.703 -17.846 8.863 1.00 94.69 186 LEU A C 1
ATOM 1480 O O . LEU A 1 186 ? 1.934 -18.256 10.008 1.00 94.69 186 LEU A O 1
ATOM 1484 N N . TYR A 1 187 ? 1.560 -16.567 8.546 1.00 94.81 187 TYR A N 1
ATOM 1485 C CA . TYR A 1 187 ? 1.769 -15.436 9.435 1.00 94.81 187 TYR A CA 1
ATOM 1486 C C . TYR A 1 187 ? 0.474 -14.653 9.610 1.00 94.81 187 TYR A C 1
ATOM 1488 O O . TYR A 1 187 ? -0.385 -14.621 8.724 1.00 94.81 187 TYR A O 1
ATOM 1496 N N . SER A 1 188 ? 0.315 -14.051 10.790 1.00 94.38 188 SER A N 1
ATOM 1497 C CA . SER A 1 188 ? -0.798 -13.139 11.065 1.00 94.38 188 SER A CA 1
ATOM 1498 C C . SER A 1 188 ? -0.533 -11.708 10.633 1.00 94.38 188 SER A C 1
ATOM 1500 O O . SER A 1 188 ? -1.451 -10.895 10.635 1.00 94.38 188 SER A O 1
ATOM 1502 N N . HIS A 1 189 ? 0.709 -11.406 10.275 1.00 94.00 189 HIS A N 1
ATOM 1503 C CA . HIS A 1 189 ? 1.115 -10.094 9.824 1.00 94.00 189 HIS A CA 1
ATOM 1504 C C . HIS A 1 189 ? 2.228 -10.185 8.785 1.00 94.00 189 HIS A C 1
ATOM 1506 O O . HIS A 1 189 ? 2.888 -11.220 8.685 1.00 94.00 189 HIS A O 1
ATOM 1512 N N . ILE A 1 190 ? 2.404 -9.096 8.045 1.00 92.69 190 ILE A N 1
ATOM 1513 C CA . ILE A 1 190 ? 3.570 -8.815 7.208 1.00 92.69 190 ILE A CA 1
ATOM 1514 C C . ILE A 1 190 ? 4.121 -7.467 7.673 1.00 92.69 190 ILE A C 1
ATOM 1516 O O . ILE A 1 190 ? 3.360 -6.499 7.733 1.00 92.69 190 ILE A O 1
ATOM 1520 N N . ASP A 1 191 ? 5.410 -7.428 8.005 1.00 91.88 191 ASP A N 1
ATOM 1521 C CA . ASP A 1 191 ? 6.135 -6.199 8.334 1.00 91.88 191 ASP A CA 1
ATOM 1522 C C . ASP A 1 191 ? 6.916 -5.731 7.099 1.00 91.88 191 ASP A C 1
ATOM 1524 O O . ASP A 1 191 ? 7.582 -6.522 6.428 1.00 91.88 191 ASP A O 1
ATOM 1528 N N . LEU A 1 192 ? 6.821 -4.444 6.789 1.00 91.00 192 LEU A N 1
ATOM 1529 C CA . LEU A 1 192 ? 7.382 -3.814 5.601 1.00 91.00 192 LEU A CA 1
ATOM 1530 C C . LEU A 1 192 ? 8.019 -2.503 6.024 1.00 91.00 192 LEU A C 1
ATOM 1532 O O . LEU A 1 192 ? 7.339 -1.628 6.549 1.00 91.00 192 LEU A O 1
ATOM 1536 N N . ASN A 1 193 ? 9.318 -2.367 5.781 1.00 90.25 193 ASN A N 1
ATOM 1537 C CA . ASN A 1 193 ? 10.068 -1.186 6.181 1.00 90.25 193 ASN A CA 1
ATOM 1538 C C . ASN A 1 193 ? 10.927 -0.717 5.016 1.00 90.25 193 ASN A C 1
ATOM 1540 O O . ASN A 1 193 ? 11.534 -1.547 4.334 1.00 90.25 193 ASN A O 1
ATOM 1544 N N . TRP A 1 194 ? 10.988 0.592 4.798 1.00 91.38 194 TRP A N 1
ATOM 1545 C CA . TRP A 1 194 ? 11.870 1.176 3.796 1.00 91.38 194 TRP A CA 1
ATOM 1546 C C . TRP A 1 194 ? 12.373 2.558 4.208 1.00 91.38 194 TRP A C 1
ATOM 1548 O O . TRP A 1 194 ? 11.846 3.220 5.099 1.00 91.38 194 TRP A O 1
ATOM 1558 N N . GLU A 1 195 ? 13.411 2.973 3.504 1.00 89.25 195 GLU A N 1
ATOM 1559 C CA . GLU A 1 195 ? 14.142 4.216 3.645 1.00 89.25 195 GLU A CA 1
ATOM 1560 C C . GLU A 1 195 ? 13.802 5.134 2.475 1.00 89.25 195 GLU A C 1
ATOM 1562 O O . GLU A 1 195 ? 13.619 4.679 1.344 1.00 89.25 195 GLU A O 1
ATOM 1567 N N . GLY A 1 196 ? 13.759 6.442 2.709 1.00 83.88 196 GLY A N 1
ATOM 1568 C CA . GLY A 1 196 ? 13.537 7.432 1.658 1.00 83.88 196 GLY A CA 1
ATOM 1569 C C . GLY A 1 196 ? 14.690 7.489 0.659 1.00 83.88 196 GLY A C 1
ATOM 1570 O O . GLY A 1 196 ? 14.484 7.847 -0.501 1.00 83.88 196 GLY A O 1
ATOM 1571 N N . TYR A 1 197 ? 15.900 7.084 1.057 1.00 85.62 197 TYR A N 1
ATOM 1572 C CA . TYR A 1 197 ? 17.038 6.959 0.153 1.00 85.62 197 TYR A CA 1
ATOM 1573 C C . TYR A 1 197 ? 18.067 5.929 0.631 1.00 85.62 197 TYR A C 1
ATOM 1575 O O . TYR A 1 197 ? 18.209 5.660 1.818 1.00 85.62 197 TYR A O 1
ATOM 1583 N N . GLY A 1 198 ? 18.827 5.393 -0.323 1.00 85.56 198 GLY A N 1
ATOM 1584 C CA . GLY A 1 198 ? 19.997 4.552 -0.097 1.00 85.56 198 GLY A CA 1
ATOM 1585 C C . GLY A 1 198 ? 21.204 5.094 -0.856 1.00 85.56 198 GLY A C 1
ATOM 1586 O O . GLY A 1 198 ? 21.057 5.748 -1.895 1.00 85.56 198 GLY A O 1
ATOM 1587 N N . TYR A 1 199 ? 22.406 4.835 -0.346 1.00 86.25 199 TYR A N 1
ATOM 1588 C CA . TYR A 1 199 ? 23.647 5.402 -0.876 1.00 86.25 199 TYR A CA 1
ATOM 1589 C C . TYR A 1 199 ? 24.752 4.349 -1.011 1.00 86.25 199 TYR A C 1
ATOM 1591 O O . TYR A 1 199 ? 25.038 3.616 -0.069 1.00 86.25 199 TYR A O 1
ATOM 1599 N N . ASP A 1 200 ? 25.390 4.310 -2.183 1.00 86.00 200 ASP A N 1
ATOM 1600 C CA . ASP A 1 200 ? 26.609 3.541 -2.435 1.00 86.00 200 ASP A CA 1
ATOM 1601 C C . ASP A 1 200 ? 27.843 4.441 -2.382 1.00 86.00 200 ASP A C 1
ATOM 1603 O O . ASP A 1 200 ? 28.099 5.216 -3.309 1.00 86.00 200 ASP A O 1
ATOM 1607 N N . GLU A 1 201 ? 28.653 4.270 -1.342 1.00 86.62 201 GLU A N 1
ATOM 1608 C CA . GLU A 1 201 ? 29.911 4.994 -1.165 1.00 86.62 201 GLU A CA 1
ATOM 1609 C C . GLU A 1 201 ? 30.947 4.674 -2.259 1.00 86.62 201 GLU A C 1
ATOM 1611 O O . GLU A 1 201 ? 31.719 5.548 -2.652 1.00 86.62 201 GLU A O 1
ATOM 1616 N N . ALA A 1 202 ? 30.970 3.447 -2.792 1.00 88.00 202 ALA A N 1
ATOM 1617 C CA . ALA A 1 202 ? 31.999 3.024 -3.742 1.00 88.00 202 ALA A CA 1
ATOM 1618 C C . ALA A 1 202 ? 31.811 3.637 -5.136 1.00 88.00 202 ALA A C 1
ATOM 1620 O O . ALA A 1 202 ? 32.795 3.876 -5.844 1.00 88.00 202 ALA A O 1
ATOM 1621 N N . SER A 1 203 ? 30.561 3.869 -5.547 1.00 83.81 203 SER A N 1
ATOM 1622 C CA . SER A 1 203 ? 30.237 4.449 -6.855 1.00 83.81 203 SER A CA 1
ATOM 1623 C C . SER A 1 203 ? 29.638 5.855 -6.803 1.00 83.81 203 SER A C 1
ATOM 1625 O O . SER A 1 203 ? 29.358 6.405 -7.869 1.00 83.81 203 SER A O 1
ATOM 1627 N N . ASP A 1 204 ? 29.489 6.437 -5.606 1.00 84.00 204 ASP A N 1
ATOM 1628 C CA . ASP A 1 204 ? 28.862 7.747 -5.367 1.00 84.00 204 ASP A CA 1
ATOM 1629 C C . ASP A 1 204 ? 27.461 7.828 -6.003 1.00 84.00 204 ASP A C 1
ATOM 1631 O O . ASP A 1 204 ? 27.107 8.757 -6.737 1.00 84.00 204 ASP A O 1
ATOM 1635 N N . LYS A 1 205 ? 26.663 6.772 -5.790 1.00 81.88 205 LYS A N 1
ATOM 1636 C CA . LYS A 1 205 ? 25.313 6.640 -6.356 1.00 81.88 205 LYS A CA 1
ATOM 1637 C C . LYS A 1 205 ? 24.254 6.612 -5.269 1.00 81.88 205 LYS A C 1
ATOM 1639 O O . LYS A 1 205 ? 24.254 5.733 -4.411 1.00 81.88 205 LYS A O 1
ATOM 1644 N N . VAL A 1 206 ? 23.283 7.511 -5.391 1.00 81.38 206 VAL A N 1
ATOM 1645 C CA . VAL A 1 206 ? 22.075 7.560 -4.560 1.00 81.38 206 VAL A CA 1
ATOM 1646 C C . VAL A 1 206 ? 20.907 6.911 -5.303 1.00 81.38 206 VAL A C 1
ATOM 1648 O O . VAL A 1 206 ? 20.755 7.107 -6.512 1.00 81.38 206 VAL A O 1
ATOM 1651 N N . LYS A 1 207 ? 20.062 6.177 -4.575 1.00 81.19 207 LYS A N 1
ATOM 1652 C CA . LYS A 1 207 ? 18.746 5.724 -5.037 1.00 81.19 207 LYS A CA 1
ATOM 1653 C C . LYS A 1 207 ? 17.684 6.226 -4.067 1.00 81.19 207 LYS A C 1
ATOM 1655 O O . LYS A 1 207 ? 17.768 5.949 -2.879 1.00 81.19 207 LYS A O 1
ATOM 1660 N N . THR A 1 208 ? 16.707 6.966 -4.572 1.00 80.50 208 THR A N 1
ATOM 1661 C CA . THR A 1 208 ? 15.582 7.479 -3.779 1.00 80.50 208 THR A CA 1
ATOM 1662 C C . THR A 1 208 ? 14.404 6.520 -3.888 1.00 80.50 208 THR A C 1
ATOM 1664 O O . THR A 1 208 ? 14.165 5.955 -4.960 1.00 80.50 208 THR A O 1
ATOM 1667 N N . SER A 1 209 ? 13.690 6.342 -2.783 1.00 84.06 209 SER A N 1
ATOM 1668 C CA . SER A 1 209 ? 12.415 5.636 -2.750 1.00 84.06 209 SER A CA 1
ATOM 1669 C C . SER A 1 209 ? 11.352 6.380 -3.546 1.00 84.06 209 SER A C 1
ATOM 1671 O O . SER A 1 209 ? 11.389 7.605 -3.676 1.00 84.06 209 SER A O 1
ATOM 1673 N N . VAL A 1 210 ? 10.396 5.638 -4.091 1.00 78.19 210 VAL A N 1
ATOM 1674 C CA . VAL A 1 210 ? 9.183 6.238 -4.641 1.00 78.19 210 VAL A CA 1
ATOM 1675 C C . VAL A 1 210 ? 8.261 6.529 -3.463 1.00 78.19 210 VAL A C 1
ATOM 1677 O O . VAL A 1 210 ? 7.796 5.604 -2.805 1.00 78.19 210 VAL A O 1
ATOM 1680 N N . GLU A 1 211 ? 8.026 7.810 -3.171 1.00 63.16 211 GLU A N 1
ATOM 1681 C CA . GLU A 1 211 ? 7.067 8.213 -2.140 1.00 63.16 211 GLU A CA 1
ATOM 1682 C C . GLU A 1 211 ? 5.673 7.697 -2.515 1.00 63.16 211 GLU A C 1
ATOM 1684 O O . GLU A 1 211 ? 5.075 8.123 -3.506 1.00 63.16 211 GLU A O 1
ATOM 1689 N N . LEU A 1 212 ? 5.165 6.754 -1.726 1.00 66.94 212 LEU A N 1
ATOM 1690 C CA . LEU A 1 212 ? 3.793 6.277 -1.809 1.00 66.94 212 LEU A CA 1
ATOM 1691 C C . LEU A 1 212 ? 2.991 7.026 -0.752 1.00 66.94 212 LEU A C 1
ATOM 1693 O O . LEU A 1 212 ? 3.390 7.083 0.408 1.00 66.94 212 LEU A O 1
ATOM 1697 N N . PHE A 1 213 ? 1.864 7.614 -1.143 1.00 62.56 213 PHE A N 1
ATOM 1698 C CA . PHE A 1 213 ? 0.973 8.224 -0.160 1.00 62.56 213 PHE A CA 1
ATOM 1699 C C . PHE A 1 213 ? 0.388 7.141 0.761 1.00 62.56 213 PHE A C 1
ATOM 1701 O O . PHE A 1 213 ? 0.118 6.036 0.297 1.00 62.56 213 PHE A O 1
ATOM 1708 N N . ASP A 1 214 ? 0.088 7.460 2.023 1.00 61.94 214 ASP A N 1
ATOM 1709 C CA . ASP A 1 214 ? -0.391 6.491 3.032 1.00 61.94 214 ASP A CA 1
ATOM 1710 C C . ASP A 1 214 ? -1.582 5.628 2.555 1.00 61.94 214 ASP A C 1
ATOM 1712 O O . ASP A 1 214 ? -1.681 4.439 2.857 1.00 61.94 214 ASP A O 1
ATOM 1716 N N . TYR A 1 215 ? -2.487 6.199 1.748 1.00 58.78 215 TYR A N 1
ATOM 1717 C CA . TYR A 1 215 ? -3.637 5.482 1.173 1.00 58.78 215 TYR A CA 1
ATOM 1718 C C . TYR A 1 215 ? -3.272 4.531 0.021 1.00 58.78 215 TYR A C 1
ATOM 1720 O O . TYR A 1 215 ? -4.068 3.653 -0.333 1.00 58.78 215 TYR A O 1
ATOM 1728 N N . GLN A 1 216 ? -2.097 4.724 -0.575 1.00 67.06 216 GLN A N 1
ATOM 1729 C CA . GLN A 1 216 ? -1.520 3.887 -1.619 1.00 67.06 216 GLN A CA 1
ATOM 1730 C C . GLN A 1 216 ? -0.693 2.752 -1.025 1.00 67.06 216 GLN A C 1
ATOM 1732 O O . GLN A 1 216 ? -0.666 1.700 -1.637 1.00 67.06 216 GLN A O 1
ATOM 1737 N N . CYS A 1 217 ? -0.143 2.884 0.187 1.00 79.81 217 CYS A N 1
ATOM 1738 C CA . CYS A 1 217 ? 0.679 1.870 0.871 1.00 79.81 217 CYS A CA 1
ATOM 1739 C C . CYS A 1 217 ? 0.032 0.473 1.028 1.00 79.81 217 CYS A C 1
ATOM 1741 O O . CYS A 1 217 ? 0.701 -0.492 1.386 1.00 79.81 217 CYS A O 1
ATOM 1743 N N . MET A 1 218 ? -1.259 0.332 0.730 1.00 90.50 218 MET A N 1
ATOM 1744 C CA . MET A 1 218 ? -1.915 -0.953 0.507 1.00 90.50 218 MET A CA 1
ATOM 1745 C C . MET A 1 218 ? -3.106 -0.773 -0.435 1.00 90.50 218 MET A C 1
ATOM 1747 O O . MET A 1 218 ? -3.996 0.045 -0.174 1.00 90.50 218 MET A O 1
ATOM 1751 N N . TYR A 1 219 ? -3.212 -1.605 -1.465 1.00 90.69 219 TYR A N 1
ATOM 1752 C CA . TYR A 1 219 ? -4.395 -1.703 -2.318 1.00 90.69 219 TYR A CA 1
ATOM 1753 C C . TYR A 1 219 ? -4.967 -3.119 -2.267 1.00 90.69 219 TYR A C 1
ATOM 1755 O O . TYR A 1 219 ? -4.221 -4.086 -2.299 1.00 90.69 219 TYR A O 1
ATOM 1763 N N . TYR A 1 220 ? -6.288 -3.244 -2.158 1.00 92.00 220 TYR A N 1
ATOM 1764 C CA . TYR A 1 220 ? -6.965 -4.535 -2.238 1.00 92.00 220 TYR A CA 1
ATOM 1765 C C . TYR A 1 220 ? -8.131 -4.417 -3.205 1.00 92.00 220 TYR A C 1
ATOM 1767 O O . TYR A 1 220 ? -9.014 -3.580 -2.999 1.00 92.00 220 TYR A O 1
ATOM 1775 N N . ASP A 1 221 ? -8.113 -5.243 -4.243 1.00 91.75 221 ASP A N 1
ATOM 1776 C CA . ASP A 1 221 ? -9.223 -5.398 -5.170 1.00 91.75 221 ASP A CA 1
ATOM 1777 C C . ASP A 1 221 ? -10.089 -6.572 -4.712 1.00 91.75 221 ASP A C 1
ATOM 1779 O O . ASP A 1 221 ? -9.721 -7.740 -4.856 1.00 91.75 221 ASP A O 1
ATOM 1783 N N . GLU A 1 222 ? -11.260 -6.262 -4.155 1.00 87.19 222 GLU A N 1
ATOM 1784 C CA . GLU A 1 222 ? -12.203 -7.270 -3.667 1.00 87.19 222 GLU A CA 1
ATOM 1785 C C . GLU A 1 222 ? -12.773 -8.150 -4.792 1.00 87.19 222 GLU A C 1
ATOM 1787 O O . GLU A 1 222 ? -13.174 -9.285 -4.535 1.00 87.19 222 GLU A O 1
ATOM 1792 N N . SER A 1 223 ? -12.824 -7.649 -6.033 1.00 89.50 223 SER A N 1
ATOM 1793 C CA . SER A 1 223 ? -13.458 -8.346 -7.159 1.00 89.50 223 SER A CA 1
ATOM 1794 C C . SER A 1 223 ? -12.638 -9.541 -7.638 1.00 89.50 223 SER A C 1
ATOM 1796 O O . SER A 1 223 ? -13.199 -10.580 -7.996 1.00 89.50 223 SER A O 1
ATOM 1798 N N . ILE A 1 224 ? -11.313 -9.408 -7.586 1.00 92.19 224 ILE A N 1
ATOM 1799 C CA . ILE A 1 224 ? -10.361 -10.463 -7.942 1.00 92.19 224 ILE A CA 1
ATOM 1800 C C . ILE A 1 224 ? -9.651 -11.049 -6.720 1.00 92.19 224 ILE A C 1
ATOM 1802 O O . ILE A 1 224 ? -8.996 -12.080 -6.843 1.00 92.19 224 ILE A O 1
ATOM 1806 N N . GLY A 1 225 ? -9.803 -10.450 -5.537 1.0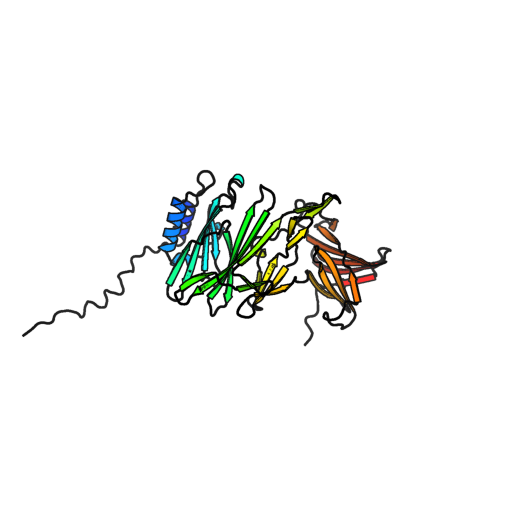0 93.44 225 GLY A N 1
ATOM 1807 C CA . GLY A 1 225 ? -9.160 -10.887 -4.299 1.00 93.44 225 GLY A CA 1
ATOM 1808 C C . GLY A 1 225 ? -7.648 -10.669 -4.300 1.00 93.44 225 GLY A C 1
ATOM 1809 O O . GLY A 1 225 ? -6.916 -11.505 -3.771 1.00 93.44 225 GLY A O 1
ATOM 1810 N N . GLU A 1 226 ? -7.165 -9.591 -4.913 1.00 95.88 226 GLU A N 1
ATOM 1811 C CA . GLU A 1 226 ? -5.734 -9.291 -5.014 1.00 95.88 226 GLU A CA 1
ATOM 1812 C C . GLU A 1 226 ? -5.335 -8.194 -4.027 1.00 95.88 226 GLU A C 1
ATOM 1814 O O . GLU A 1 226 ? -5.933 -7.122 -3.996 1.00 95.88 226 GLU A O 1
ATOM 1819 N N . LEU A 1 227 ? -4.316 -8.474 -3.217 1.00 95.25 227 LEU A N 1
ATOM 1820 C CA . LEU A 1 227 ? -3.666 -7.528 -2.319 1.00 95.25 227 LEU A CA 1
ATOM 1821 C C . LEU A 1 227 ? -2.341 -7.082 -2.935 1.00 95.25 227 LEU A C 1
ATOM 1823 O O . LEU A 1 227 ? -1.459 -7.906 -3.160 1.00 95.25 227 LEU A O 1
ATOM 1827 N N . SER A 1 228 ? -2.183 -5.781 -3.111 1.00 93.88 228 SER A N 1
ATOM 1828 C CA . SER A 1 228 ? -0.975 -5.138 -3.613 1.00 93.88 228 SER A CA 1
ATOM 1829 C C . SER A 1 228 ? -0.349 -4.294 -2.508 1.00 93.88 228 SER A C 1
ATOM 1831 O O . SER A 1 228 ? -1.003 -3.430 -1.916 1.00 93.88 228 SER A O 1
ATOM 1833 N N . ILE A 1 229 ? 0.927 -4.554 -2.232 1.00 93.06 229 ILE A N 1
ATOM 1834 C CA . ILE A 1 229 ? 1.765 -3.809 -1.281 1.00 93.06 229 ILE A CA 1
ATOM 1835 C C . ILE A 1 229 ? 3.018 -3.264 -1.989 1.00 93.06 229 ILE A C 1
ATOM 1837 O O . ILE A 1 229 ? 3.374 -3.779 -3.053 1.00 93.06 229 ILE A O 1
ATOM 1841 N N . PRO A 1 230 ? 3.696 -2.242 -1.445 1.00 91.81 230 PRO A N 1
ATOM 1842 C CA . PRO A 1 230 ? 4.894 -1.677 -2.051 1.00 91.81 230 PRO A CA 1
ATOM 1843 C C . PRO A 1 230 ? 5.954 -2.753 -2.288 1.00 91.81 230 PRO A C 1
ATOM 1845 O O . PRO A 1 230 ? 6.245 -3.551 -1.393 1.00 91.81 230 PRO A O 1
ATOM 1848 N N . HIS A 1 231 ? 6.555 -2.777 -3.478 1.00 91.38 231 HIS A N 1
ATOM 1849 C CA . HIS A 1 231 ? 7.706 -3.637 -3.720 1.00 91.38 231 HIS A CA 1
ATOM 1850 C C . HIS A 1 231 ? 8.977 -2.967 -3.194 1.00 91.38 231 HIS A C 1
ATOM 1852 O O . HIS A 1 231 ? 9.398 -1.923 -3.702 1.00 91.38 231 HIS A O 1
ATOM 1858 N N . ILE A 1 232 ? 9.586 -3.590 -2.187 1.00 91.88 232 ILE A N 1
ATOM 1859 C CA . ILE A 1 232 ? 10.790 -3.108 -1.510 1.00 91.88 232 ILE A CA 1
ATOM 1860 C C . ILE A 1 232 ? 11.989 -3.929 -1.987 1.00 91.88 232 ILE A C 1
ATOM 1862 O O . ILE A 1 232 ? 11.939 -5.159 -2.023 1.00 91.88 232 ILE A O 1
ATOM 1866 N N . ILE A 1 233 ? 13.068 -3.239 -2.345 1.00 90.81 233 ILE A N 1
ATOM 1867 C CA . ILE A 1 233 ? 14.340 -3.840 -2.760 1.00 90.81 233 ILE A CA 1
ATOM 1868 C C . ILE A 1 233 ? 15.456 -3.437 -1.804 1.00 90.81 233 ILE A C 1
ATOM 1870 O O . ILE A 1 233 ? 15.400 -2.375 -1.193 1.00 90.81 233 ILE A O 1
ATOM 1874 N N . GLU A 1 234 ? 16.520 -4.229 -1.761 1.00 91.31 234 GLU A N 1
ATOM 1875 C CA . GLU A 1 234 ? 17.739 -3.870 -1.043 1.00 91.31 234 GLU A CA 1
ATOM 1876 C C . GLU A 1 234 ? 18.701 -3.101 -1.964 1.00 91.31 234 GLU A C 1
ATOM 1878 O O . GLU A 1 234 ? 19.122 -3.613 -3.005 1.00 91.31 234 GLU A O 1
ATOM 1883 N N . TYR A 1 235 ? 19.091 -1.887 -1.577 1.00 87.50 235 TYR A N 1
ATOM 1884 C CA . TYR A 1 235 ? 20.102 -1.083 -2.263 1.00 87.50 235 TYR A CA 1
ATOM 1885 C C . TYR A 1 235 ? 21.221 -0.702 -1.287 1.00 87.50 235 TYR A C 1
ATOM 1887 O O . TYR A 1 235 ? 21.085 0.231 -0.502 1.00 87.50 235 TYR A O 1
ATOM 1895 N N . TYR A 1 236 ? 22.345 -1.423 -1.345 1.00 87.69 236 TYR A N 1
ATOM 1896 C CA . TYR A 1 236 ? 23.545 -1.164 -0.530 1.00 87.69 236 TYR A CA 1
ATOM 1897 C C . TYR A 1 236 ? 23.310 -1.102 0.991 1.00 87.69 236 TYR A C 1
ATOM 1899 O O . TYR A 1 236 ? 23.910 -0.278 1.674 1.00 87.69 236 TYR A O 1
ATOM 1907 N N . GLY A 1 237 ? 22.475 -1.984 1.545 1.00 88.38 237 GLY A N 1
ATOM 1908 C CA . GLY A 1 237 ? 22.173 -1.975 2.983 1.00 88.38 237 GLY A CA 1
ATOM 1909 C C . GLY A 1 237 ? 20.893 -1.217 3.344 1.00 88.38 237 GLY A C 1
ATOM 1910 O O . GLY A 1 237 ? 20.512 -1.214 4.512 1.00 88.38 237 GLY A O 1
ATOM 1911 N N . TYR A 1 238 ? 20.267 -0.546 2.371 1.00 89.31 238 TYR A N 1
ATOM 1912 C CA . TYR A 1 238 ? 19.068 0.260 2.569 1.00 89.31 238 TYR A CA 1
ATOM 1913 C C . TYR A 1 238 ? 17.873 -0.381 1.849 1.00 89.31 238 TYR A C 1
ATOM 1915 O O . TYR A 1 238 ? 17.934 -0.544 0.624 1.00 89.31 238 TYR A O 1
ATOM 1923 N N . PRO A 1 239 ? 16.779 -0.711 2.553 1.00 91.94 239 PRO A N 1
ATOM 1924 C CA . PRO A 1 239 ? 15.541 -1.134 1.915 1.00 91.94 239 PRO A CA 1
ATOM 1925 C C . PRO A 1 239 ? 14.858 0.074 1.266 1.00 91.94 239 PRO A C 1
ATOM 1927 O O . PRO A 1 239 ? 14.598 1.064 1.934 1.00 91.94 239 PRO A O 1
ATOM 1930 N N . ILE A 1 240 ? 14.554 0.020 -0.027 1.00 89.56 240 ILE A N 1
ATOM 1931 C CA . ILE A 1 240 ? 13.984 1.134 -0.798 1.00 89.56 240 ILE A CA 1
ATOM 1932 C C . ILE A 1 240 ? 12.670 0.690 -1.430 1.00 89.56 240 ILE A C 1
ATOM 1934 O O . ILE A 1 240 ? 12.644 -0.326 -2.131 1.00 89.56 240 ILE A O 1
ATOM 1938 N N . ALA A 1 241 ? 11.590 1.453 -1.234 1.00 90.38 241 ALA A N 1
ATOM 1939 C CA . ALA A 1 241 ? 10.347 1.196 -1.951 1.00 90.38 241 ALA A CA 1
ATOM 1940 C C . ALA A 1 241 ? 10.464 1.656 -3.408 1.00 90.38 241 ALA A C 1
ATOM 1942 O O . ALA A 1 241 ? 10.996 2.720 -3.740 1.00 90.38 241 ALA A O 1
ATOM 1943 N N . THR A 1 242 ? 9.981 0.809 -4.304 1.00 88.19 242 THR A N 1
ATOM 1944 C CA . THR A 1 242 ? 9.939 1.071 -5.739 1.00 88.19 242 THR A CA 1
ATOM 1945 C C . THR A 1 242 ? 8.522 1.446 -6.162 1.00 88.19 242 THR A C 1
ATOM 1947 O O . THR A 1 242 ? 7.574 1.328 -5.394 1.00 88.19 242 THR A O 1
ATOM 1950 N N . GLU A 1 243 ? 8.357 1.874 -7.409 1.00 85.31 243 GLU A N 1
ATOM 1951 C CA . GLU A 1 243 ? 7.029 2.115 -7.990 1.00 85.31 243 GLU A CA 1
ATOM 1952 C C . GLU A 1 243 ? 6.258 0.832 -8.338 1.00 85.31 243 GLU A C 1
ATOM 1954 O O . GLU A 1 243 ? 5.092 0.908 -8.722 1.00 85.31 243 GLU A O 1
ATOM 1959 N N . ALA A 1 244 ? 6.894 -0.339 -8.243 1.00 89.19 244 ALA A N 1
ATOM 1960 C CA . ALA A 1 244 ? 6.214 -1.602 -8.481 1.00 89.19 244 ALA A CA 1
ATOM 1961 C C . ALA A 1 244 ? 5.407 -2.043 -7.256 1.00 89.19 244 ALA A C 1
ATOM 1963 O O . ALA A 1 244 ? 5.738 -1.731 -6.109 1.00 89.19 244 ALA A O 1
ATOM 1964 N N . TRP A 1 245 ? 4.388 -2.854 -7.519 1.00 91.12 245 TRP A N 1
ATOM 1965 C CA . TRP A 1 245 ? 3.592 -3.517 -6.495 1.00 91.12 245 TRP A CA 1
ATOM 1966 C C . TRP A 1 245 ? 3.988 -4.985 -6.391 1.00 91.12 245 TRP A C 1
ATOM 1968 O O . TRP A 1 245 ? 4.149 -5.676 -7.398 1.00 91.12 245 TRP A O 1
ATOM 1978 N N . HIS A 1 246 ? 4.131 -5.469 -5.162 1.00 92.31 246 HIS A N 1
ATOM 1979 C CA . HIS A 1 246 ? 4.193 -6.891 -4.863 1.00 92.31 246 HIS A CA 1
ATOM 1980 C C . HIS A 1 246 ? 2.777 -7.381 -4.565 1.00 92.31 246 HIS A C 1
ATOM 1982 O O . HIS A 1 246 ? 2.099 -6.839 -3.690 1.00 92.31 246 HIS A O 1
ATOM 1988 N N . CYS A 1 247 ? 2.331 -8.396 -5.298 1.00 94.00 247 CYS A N 1
ATOM 1989 C CA . CYS A 1 247 ? 0.944 -8.838 -5.297 1.00 94.00 247 CYS A CA 1
ATOM 1990 C C . CYS A 1 247 ? 0.771 -10.184 -4.585 1.00 94.00 247 CYS A C 1
ATOM 1992 O O . CYS A 1 247 ? 1.600 -11.093 -4.686 1.00 94.00 247 CYS A O 1
ATOM 1994 N N . TYR A 1 248 ? -0.362 -10.332 -3.909 1.00 95.12 248 TYR A N 1
ATOM 1995 C CA . TYR A 1 248 ? -0.805 -11.559 -3.269 1.00 95.12 248 TYR A CA 1
ATOM 1996 C C . TYR A 1 248 ? -2.245 -11.860 -3.660 1.00 95.12 248 TYR A C 1
ATOM 1998 O O . TYR A 1 248 ? -3.115 -10.999 -3.604 1.00 95.12 248 TYR A O 1
ATOM 2006 N N . GLN A 1 249 ? -2.522 -13.118 -3.971 1.00 95.69 249 GLN A N 1
ATOM 2007 C CA . GLN A 1 249 ? -3.853 -13.587 -4.326 1.00 95.69 249 GLN A CA 1
ATOM 2008 C C . GLN A 1 249 ? -4.523 -14.272 -3.143 1.00 95.69 249 GLN A C 1
ATOM 2010 O O . GLN A 1 249 ? -3.995 -15.244 -2.601 1.00 95.69 249 GLN A O 1
ATOM 2015 N N . TRP A 1 250 ? -5.724 -13.829 -2.796 1.00 95.56 250 TRP A N 1
ATOM 2016 C CA . TRP A 1 250 ? -6.596 -14.530 -1.867 1.00 95.56 250 TRP A CA 1
ATOM 2017 C C . TRP A 1 250 ? -7.117 -15.829 -2.490 1.00 95.56 250 TRP A C 1
ATOM 2019 O O . TRP A 1 250 ? -7.723 -15.809 -3.562 1.00 95.56 250 TRP A O 1
ATOM 2029 N N . ASP A 1 251 ? -6.905 -16.963 -1.816 1.00 93.44 251 ASP A N 1
ATOM 2030 C CA . ASP A 1 251 ? -7.387 -18.283 -2.259 1.00 93.44 251 ASP A CA 1
ATOM 2031 C C . ASP A 1 251 ? -8.671 -18.752 -1.539 1.00 93.44 251 ASP A C 1
ATOM 2033 O O . ASP A 1 251 ? -9.115 -19.891 -1.708 1.00 93.44 251 ASP A O 1
ATOM 2037 N N . GLY A 1 252 ? -9.261 -17.887 -0.704 1.00 91.44 252 GLY A N 1
ATOM 2038 C CA . GLY A 1 252 ? -10.372 -18.222 0.193 1.00 91.44 252 GLY A CA 1
ATOM 2039 C C . GLY A 1 252 ? -9.944 -18.613 1.612 1.00 91.44 252 GLY A C 1
ATOM 2040 O O . GLY A 1 252 ? -10.795 -18.820 2.480 1.00 91.44 252 GLY A O 1
ATOM 2041 N N . ARG A 1 253 ? -8.642 -18.754 1.882 1.00 92.00 253 ARG A N 1
ATOM 2042 C CA . ARG A 1 253 ? -8.110 -19.122 3.204 1.00 92.00 253 ARG A CA 1
ATOM 2043 C C . ARG A 1 253 ? -6.942 -18.249 3.628 1.00 92.00 253 ARG A C 1
ATOM 2045 O O . ARG A 1 253 ? -6.896 -17.883 4.804 1.00 92.00 253 ARG A O 1
ATOM 2052 N N . TYR A 1 254 ? -6.021 -17.978 2.712 1.00 95.00 254 TYR A N 1
ATOM 2053 C CA . TYR A 1 254 ? -4.842 -17.145 2.912 1.00 95.00 254 TYR A CA 1
ATOM 2054 C C . TYR A 1 254 ? -4.422 -16.469 1.595 1.00 95.00 254 TYR A C 1
ATOM 2056 O O . TYR A 1 254 ? -4.800 -16.878 0.499 1.00 95.00 254 TYR A O 1
ATOM 2064 N N . PHE A 1 255 ? -3.619 -15.423 1.721 1.00 96.31 255 PHE A N 1
ATOM 2065 C CA . PHE A 1 255 ? -2.937 -14.727 0.645 1.00 96.31 255 PHE A CA 1
ATOM 2066 C C . PHE A 1 255 ? -1.722 -15.526 0.184 1.00 96.31 255 PHE A C 1
ATOM 2068 O O . PHE A 1 255 ? -0.858 -15.881 0.989 1.00 96.31 255 PHE A O 1
ATOM 2075 N N . VAL A 1 256 ? -1.673 -15.815 -1.114 1.00 93.81 256 VAL A N 1
ATOM 2076 C CA . VAL A 1 256 ? -0.589 -16.526 -1.793 1.00 93.81 256 VAL A CA 1
ATOM 2077 C C . VAL A 1 256 ? 0.202 -15.540 -2.632 1.00 93.81 256 VAL A C 1
ATOM 2079 O O . VAL A 1 256 ? -0.370 -14.867 -3.485 1.00 93.81 256 VAL A O 1
ATOM 2082 N N . ASP A 1 257 ? 1.511 -15.501 -2.415 1.00 91.94 257 ASP A N 1
ATOM 2083 C CA . ASP A 1 257 ? 2.442 -14.681 -3.186 1.00 91.94 257 ASP A CA 1
ATOM 2084 C C . ASP A 1 257 ? 2.317 -14.926 -4.708 1.00 91.94 257 ASP A C 1
ATOM 2086 O O . ASP A 1 257 ? 2.378 -16.070 -5.176 1.00 91.94 257 ASP A O 1
ATOM 2090 N N . LYS A 1 258 ? 2.117 -13.845 -5.472 1.00 91.25 258 LYS A N 1
ATOM 2091 C CA . LYS A 1 258 ? 2.099 -13.819 -6.945 1.00 91.25 258 LYS A CA 1
ATOM 2092 C C . LYS A 1 258 ? 3.376 -13.227 -7.542 1.00 91.25 258 LYS A C 1
ATOM 2094 O O . LYS A 1 258 ? 3.583 -13.341 -8.750 1.00 91.25 258 LYS A O 1
ATOM 2099 N N . GLY A 1 259 ? 4.237 -12.653 -6.710 1.00 90.00 259 GLY A N 1
ATOM 2100 C CA . GLY A 1 259 ? 5.417 -11.909 -7.106 1.00 90.00 259 GLY A CA 1
ATOM 2101 C C . GLY A 1 259 ? 5.114 -10.447 -7.419 1.00 90.00 259 GLY A C 1
ATOM 2102 O O . GLY A 1 259 ? 4.092 -9.885 -7.028 1.00 90.00 259 GLY A O 1
ATOM 2103 N N . VAL A 1 260 ? 6.050 -9.826 -8.127 1.00 91.12 260 VAL A N 1
ATOM 2104 C CA . VAL A 1 260 ? 6.017 -8.400 -8.459 1.00 91.12 260 VAL A CA 1
ATOM 2105 C C . VAL A 1 260 ? 5.255 -8.197 -9.763 1.00 91.12 260 VAL A C 1
ATOM 2107 O O . VAL A 1 260 ? 5.590 -8.816 -10.778 1.00 91.12 260 VAL A O 1
ATOM 2110 N N . ALA A 1 261 ? 4.243 -7.332 -9.741 1.00 90.94 261 ALA A N 1
ATOM 2111 C CA . ALA A 1 261 ? 3.514 -6.942 -10.938 1.00 90.94 261 ALA A CA 1
ATOM 2112 C C . ALA A 1 261 ? 4.424 -6.152 -11.899 1.00 90.94 261 ALA A C 1
ATOM 2114 O O . ALA A 1 261 ? 5.287 -5.387 -11.452 1.00 90.94 261 ALA A O 1
ATOM 2115 N N . PRO A 1 262 ? 4.255 -6.313 -13.224 1.00 91.94 262 PRO A N 1
ATOM 2116 C CA . PRO A 1 262 ? 4.944 -5.459 -14.178 1.00 91.94 262 PRO A CA 1
ATOM 2117 C C . PRO A 1 262 ? 4.509 -4.001 -13.997 1.00 91.94 262 PRO A C 1
ATOM 2119 O O . PRO A 1 262 ? 3.359 -3.726 -13.665 1.00 91.94 262 PRO A O 1
ATOM 2122 N N . LEU A 1 263 ? 5.424 -3.064 -14.257 1.00 90.19 263 LEU A N 1
ATOM 2123 C CA . LEU A 1 263 ? 5.092 -1.637 -14.273 1.00 90.19 263 LEU A CA 1
ATOM 2124 C C . LEU A 1 263 ? 4.155 -1.323 -15.435 1.00 90.19 263 LEU A C 1
ATOM 2126 O O . LEU A 1 263 ? 3.207 -0.560 -15.288 1.00 90.19 263 LEU A O 1
ATOM 2130 N N . PHE A 1 264 ? 4.433 -1.937 -16.587 1.00 90.25 264 PHE A N 1
ATOM 2131 C CA . PHE A 1 264 ? 3.629 -1.806 -17.791 1.00 90.25 264 PHE A CA 1
ATOM 2132 C C . PHE A 1 264 ? 3.548 -3.146 -18.513 1.00 90.25 264 PHE A C 1
ATOM 2134 O O . PHE A 1 264 ? 4.562 -3.827 -18.691 1.00 90.25 264 PHE A O 1
ATOM 2141 N N . ASP A 1 265 ? 2.344 -3.482 -18.960 1.00 89.06 265 ASP A N 1
ATOM 2142 C CA . ASP A 1 265 ? 2.034 -4.606 -19.837 1.00 89.06 265 ASP A CA 1
ATOM 2143 C C . ASP A 1 265 ? 1.282 -4.035 -21.051 1.00 89.06 265 ASP A C 1
ATOM 2145 O O . ASP A 1 265 ? 0.167 -3.530 -20.925 1.00 89.06 265 ASP A O 1
ATOM 2149 N N . LEU A 1 266 ? 1.959 -3.987 -22.200 1.00 86.38 266 LEU A N 1
ATOM 2150 C CA . LEU A 1 266 ? 1.587 -3.153 -23.341 1.00 86.38 266 LEU A CA 1
ATOM 2151 C C . LEU A 1 266 ? 1.475 -3.978 -24.624 1.00 86.38 266 LEU A C 1
ATOM 2153 O O . LEU A 1 266 ? 2.402 -4.701 -25.000 1.00 86.38 266 LEU A O 1
ATOM 2157 N N . TYR A 1 267 ? 0.391 -3.759 -25.365 1.00 83.69 267 TYR A N 1
ATOM 2158 C CA . TYR A 1 267 ? 0.194 -4.290 -26.714 1.00 83.69 267 TYR A CA 1
ATOM 2159 C C . TYR A 1 267 ? 0.287 -3.142 -27.718 1.00 83.69 267 TYR A C 1
ATOM 2161 O O . TYR A 1 267 ? -0.614 -2.313 -27.801 1.00 83.69 267 TYR A O 1
ATOM 2169 N N . CYS A 1 268 ? 1.384 -3.079 -28.475 1.00 78.44 268 CYS A N 1
ATOM 2170 C CA . CYS A 1 268 ? 1.653 -1.974 -29.398 1.00 78.44 268 CYS A CA 1
ATOM 2171 C C . CYS A 1 268 ? 1.930 -2.534 -30.807 1.00 78.44 268 CYS A C 1
ATOM 2173 O O . CYS A 1 268 ? 3.079 -2.776 -31.191 1.00 78.44 268 CYS A O 1
ATOM 2175 N N . GLY A 1 269 ? 0.868 -2.751 -31.589 1.00 80.00 269 GLY A N 1
ATOM 2176 C CA . GLY A 1 269 ? 0.935 -3.348 -32.929 1.00 80.00 269 GLY A CA 1
ATOM 2177 C C . GLY A 1 269 ? 1.302 -4.838 -32.900 1.00 80.00 269 GLY A C 1
ATOM 2178 O O . GLY A 1 269 ? 0.605 -5.639 -32.291 1.00 80.00 269 GLY A O 1
ATOM 2179 N N . ASP A 1 270 ? 2.408 -5.209 -33.554 1.00 79.25 270 ASP A N 1
ATOM 2180 C CA . ASP A 1 270 ? 2.922 -6.593 -33.605 1.00 79.25 270 ASP A CA 1
ATOM 2181 C C . ASP A 1 270 ? 3.714 -7.000 -32.342 1.00 79.25 270 ASP A C 1
ATOM 2183 O O . ASP A 1 270 ? 4.278 -8.101 -32.293 1.00 79.25 270 ASP A O 1
ATOM 2187 N N . PHE A 1 271 ? 3.813 -6.109 -31.351 1.00 84.06 271 PHE A N 1
ATOM 2188 C CA . PHE A 1 271 ? 4.658 -6.276 -30.174 1.00 84.06 271 PHE A CA 1
ATOM 2189 C C . PHE A 1 271 ? 3.829 -6.389 -28.901 1.00 84.06 271 PHE A C 1
ATOM 2191 O O . PHE A 1 271 ? 2.970 -5.548 -28.633 1.00 84.06 271 PHE A O 1
ATOM 2198 N N . HIS A 1 272 ? 4.174 -7.379 -28.083 1.00 88.81 272 HIS A N 1
ATOM 2199 C CA . HIS A 1 272 ? 3.797 -7.426 -26.677 1.00 88.81 272 HIS A CA 1
ATOM 2200 C C . HIS A 1 272 ? 5.022 -7.068 -25.844 1.00 88.81 272 HIS A C 1
ATOM 2202 O O . HIS A 1 272 ? 6.068 -7.709 -25.966 1.00 88.81 272 HIS A O 1
ATOM 2208 N N . ILE A 1 273 ? 4.916 -6.008 -25.052 1.00 90.19 273 ILE A N 1
ATOM 2209 C CA . ILE A 1 273 ? 6.007 -5.433 -24.277 1.00 90.19 273 ILE A CA 1
ATOM 2210 C C . ILE A 1 273 ? 5.639 -5.457 -22.804 1.00 90.19 273 ILE A C 1
ATOM 2212 O O . ILE A 1 273 ? 4.582 -4.977 -22.416 1.00 90.19 273 ILE A O 1
ATOM 2216 N N . ILE A 1 274 ? 6.563 -5.942 -21.985 1.00 92.69 274 ILE A N 1
ATOM 2217 C CA . ILE A 1 274 ? 6.498 -5.813 -20.537 1.00 92.69 274 ILE A CA 1
ATOM 2218 C C . ILE A 1 274 ? 7.696 -4.990 -20.075 1.00 92.69 274 ILE A C 1
ATOM 2220 O O . ILE A 1 274 ? 8.844 -5.306 -20.404 1.00 92.69 274 ILE A O 1
ATOM 2224 N N . ILE A 1 275 ? 7.421 -3.947 -19.297 1.00 93.62 275 ILE A N 1
ATOM 2225 C CA . ILE A 1 275 ? 8.428 -3.198 -18.549 1.00 93.62 275 ILE A CA 1
ATOM 2226 C C . ILE A 1 275 ? 8.224 -3.516 -17.073 1.00 93.62 275 ILE A C 1
ATOM 2228 O O . ILE A 1 275 ? 7.134 -3.340 -16.535 1.00 93.62 275 ILE A O 1
ATOM 2232 N N . ASP A 1 276 ? 9.271 -4.002 -16.420 1.00 93.31 276 ASP A N 1
ATOM 2233 C CA . ASP A 1 276 ? 9.243 -4.402 -15.017 1.00 93.31 276 ASP A CA 1
ATOM 2234 C C . ASP A 1 276 ? 10.555 -4.053 -14.302 1.00 93.31 276 ASP A C 1
ATOM 2236 O O . ASP A 1 276 ? 11.436 -3.394 -14.864 1.00 93.31 276 ASP A O 1
ATOM 2240 N N . LEU A 1 277 ? 10.663 -4.463 -13.038 1.00 89.62 277 LEU A N 1
ATOM 2241 C CA . LEU A 1 277 ? 11.877 -4.346 -12.241 1.00 89.62 277 LEU A CA 1
ATOM 2242 C C . LEU A 1 277 ? 12.525 -5.721 -12.063 1.00 89.62 277 LEU A C 1
ATOM 2244 O O . LEU A 1 277 ? 11.859 -6.724 -11.797 1.00 89.62 277 LEU A O 1
ATOM 2248 N N . SER A 1 278 ? 13.845 -5.775 -12.201 1.00 83.00 278 SER A N 1
ATOM 2249 C CA . SER A 1 278 ? 14.645 -6.903 -11.724 1.00 83.00 278 SER A CA 1
ATOM 2250 C C . SER 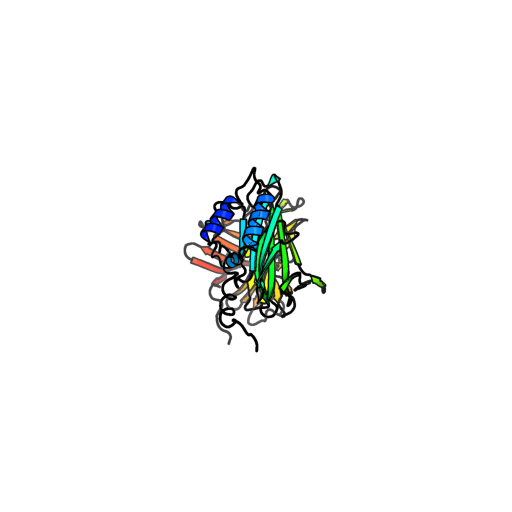A 1 278 ? 14.778 -6.874 -10.194 1.00 83.00 278 SER A C 1
ATOM 2252 O O . SER A 1 278 ? 14.431 -5.892 -9.545 1.00 83.00 278 SER A O 1
ATOM 2254 N N . GLN A 1 279 ? 15.303 -7.953 -9.601 1.00 74.69 279 GLN A N 1
ATOM 2255 C CA . GLN A 1 279 ? 15.456 -8.075 -8.140 1.00 74.69 279 GLN A CA 1
ATOM 2256 C C . GLN A 1 279 ? 16.375 -7.011 -7.517 1.00 74.69 279 GLN A C 1
ATOM 2258 O O . GLN A 1 279 ? 16.188 -6.640 -6.366 1.00 74.69 279 GLN A O 1
ATOM 2263 N N . ASP A 1 280 ? 17.354 -6.509 -8.269 1.00 73.62 280 ASP A N 1
ATOM 2264 C CA . ASP A 1 280 ? 18.227 -5.388 -7.885 1.00 73.62 280 ASP A CA 1
ATOM 2265 C C . ASP A 1 280 ? 17.592 -4.010 -8.182 1.00 73.62 280 ASP A C 1
ATOM 2267 O O . ASP A 1 280 ? 18.205 -2.953 -8.001 1.00 73.62 280 ASP A O 1
ATOM 2271 N N . GLY A 1 281 ? 16.339 -4.008 -8.644 1.00 77.44 281 GLY A N 1
ATOM 2272 C CA . GLY A 1 281 ? 15.553 -2.823 -8.946 1.00 77.44 281 GLY A CA 1
ATOM 2273 C C . GLY A 1 281 ? 16.030 -2.039 -10.159 1.00 77.44 281 GLY A C 1
ATOM 2274 O O . GLY A 1 281 ? 15.834 -0.820 -10.185 1.00 77.44 281 GLY A O 1
ATOM 2275 N N . ASN A 1 282 ? 16.687 -2.693 -11.119 1.00 84.75 282 ASN A N 1
ATOM 2276 C CA . ASN A 1 282 ? 16.923 -2.122 -12.439 1.00 84.75 282 ASN A CA 1
ATOM 2277 C C . ASN A 1 282 ? 15.667 -2.277 -13.304 1.00 84.75 282 ASN A C 1
ATOM 2279 O O . ASN A 1 282 ? 14.963 -3.284 -13.236 1.00 84.75 282 ASN A O 1
ATOM 2283 N N . TYR A 1 283 ? 15.388 -1.281 -14.145 1.00 90.88 283 TYR A N 1
ATOM 2284 C CA . TYR A 1 283 ? 14.298 -1.388 -15.110 1.00 90.88 283 TYR A CA 1
ATOM 2285 C C . TYR A 1 283 ? 14.675 -2.387 -16.192 1.00 90.88 283 TYR A C 1
ATOM 2287 O O . TYR A 1 283 ? 15.745 -2.284 -16.801 1.00 90.88 283 TYR A O 1
ATOM 2295 N N . ARG A 1 284 ? 13.766 -3.309 -16.479 1.00 94.44 284 ARG A N 1
ATOM 2296 C CA . ARG A 1 284 ? 13.941 -4.325 -17.503 1.00 94.44 284 ARG A CA 1
ATOM 2297 C C . ARG A 1 284 ? 12.834 -4.221 -18.542 1.00 94.44 284 ARG A C 1
ATOM 2299 O O . ARG A 1 284 ? 11.667 -4.019 -18.229 1.00 94.44 284 ARG A O 1
ATOM 2306 N N . TYR A 1 285 ? 13.234 -4.363 -19.798 1.00 94.69 285 TYR A N 1
ATOM 2307 C CA . TYR A 1 285 ? 12.356 -4.385 -20.960 1.00 94.69 285 TYR A CA 1
ATOM 2308 C C . TYR A 1 285 ? 12.337 -5.794 -21.537 1.00 94.69 285 TYR A C 1
ATOM 2310 O O . TYR A 1 285 ? 13.398 -6.358 -21.820 1.00 94.69 285 TYR A O 1
ATOM 2318 N N . ARG A 1 286 ? 11.144 -6.354 -21.738 1.00 93.88 286 ARG A N 1
ATOM 2319 C CA . ARG A 1 286 ? 10.923 -7.659 -22.370 1.00 93.88 286 ARG A CA 1
ATOM 2320 C C . ARG A 1 286 ? 9.925 -7.498 -23.507 1.00 93.88 286 ARG A C 1
ATOM 2322 O O . ARG A 1 286 ? 8.892 -6.867 -23.326 1.00 93.88 286 ARG A O 1
ATOM 2329 N N . CYS A 1 287 ? 10.236 -8.047 -24.674 1.00 92.31 287 CYS A N 1
ATOM 2330 C CA . CYS A 1 287 ? 9.402 -7.917 -25.863 1.00 92.31 287 CYS A CA 1
ATOM 2331 C C . CYS A 1 287 ? 9.273 -9.245 -26.609 1.00 92.31 287 CYS A C 1
ATOM 2333 O O . CYS A 1 287 ? 10.260 -9.967 -26.797 1.00 92.31 287 CYS A O 1
ATOM 2335 N N . TRP A 1 288 ? 8.051 -9.531 -27.050 1.00 92.00 288 TRP A N 1
ATOM 2336 C CA . TRP A 1 288 ? 7.676 -10.658 -27.891 1.00 92.00 288 TRP A CA 1
ATOM 2337 C C . TRP A 1 288 ? 7.105 -10.135 -29.204 1.00 92.00 288 TRP A C 1
ATOM 2339 O O . TRP A 1 288 ? 6.236 -9.262 -29.221 1.00 92.00 288 TRP A O 1
ATOM 2349 N N . ASN A 1 289 ? 7.576 -10.697 -30.312 1.00 86.69 289 ASN A N 1
ATOM 2350 C CA . ASN A 1 289 ? 7.097 -10.360 -31.644 1.00 86.69 289 ASN A CA 1
ATOM 2351 C C . ASN A 1 289 ? 6.008 -11.351 -32.075 1.00 86.69 289 ASN A C 1
ATOM 2353 O O . ASN A 1 289 ? 6.208 -12.560 -31.962 1.00 86.69 289 ASN A O 1
ATOM 2357 N N . LYS A 1 290 ? 4.929 -10.847 -32.688 1.00 70.81 290 LYS A N 1
ATOM 2358 C CA . LYS A 1 290 ? 3.927 -11.603 -33.468 1.00 70.81 290 LYS A CA 1
ATOM 2359 C C . LYS A 1 290 ? 3.342 -12.837 -32.769 1.00 70.81 290 LYS A C 1
ATOM 2361 O O . LYS A 1 290 ? 3.863 -13.942 -32.917 1.00 70.81 290 LYS A O 1
ATOM 2366 N N . ASN A 1 291 ? 2.180 -12.678 -32.132 1.00 62.88 291 ASN A N 1
ATOM 2367 C CA . ASN A 1 291 ? 1.321 -13.765 -31.627 1.00 62.88 291 ASN A CA 1
ATOM 2368 C C . ASN A 1 291 ? 2.003 -14.781 -30.683 1.00 62.88 291 ASN A C 1
ATOM 2370 O O . ASN A 1 291 ? 1.449 -15.857 -30.449 1.00 62.88 291 ASN A O 1
ATOM 2374 N N . ARG A 1 292 ? 3.201 -14.488 -30.160 1.00 63.38 292 ARG A N 1
ATOM 2375 C CA . ARG A 1 292 ? 3.845 -15.318 -29.137 1.00 63.38 292 ARG A CA 1
ATOM 2376 C C . ARG A 1 292 ? 3.201 -15.062 -27.787 1.00 63.38 292 ARG A C 1
ATOM 2378 O O . ARG A 1 292 ? 2.831 -13.933 -27.482 1.00 63.38 292 ARG A O 1
ATOM 2385 N N . GLN A 1 293 ? 3.075 -16.116 -26.990 1.00 69.31 293 GLN A N 1
ATOM 2386 C CA . GLN A 1 293 ? 2.540 -15.997 -25.641 1.00 69.31 293 GLN A CA 1
ATOM 2387 C C . GLN A 1 293 ? 3.639 -15.496 -24.697 1.00 69.31 293 GLN A C 1
ATOM 2389 O O . GLN A 1 293 ? 4.797 -15.883 -24.833 1.00 69.31 293 GLN A O 1
ATOM 2394 N N . VAL A 1 294 ? 3.275 -14.690 -23.696 1.00 73.06 294 VAL A N 1
ATOM 2395 C CA . VAL A 1 294 ? 4.198 -14.209 -22.640 1.00 73.06 294 VAL A CA 1
ATOM 2396 C C . VAL A 1 294 ? 4.883 -15.351 -21.889 1.00 73.06 294 VAL A C 1
ATOM 2398 O O . VAL A 1 294 ? 5.965 -15.178 -21.333 1.00 73.06 294 VAL A O 1
ATOM 2401 N N . SER A 1 295 ? 4.259 -16.529 -21.868 1.00 75.94 295 SER A N 1
ATOM 2402 C CA . SER A 1 295 ? 4.825 -17.750 -21.292 1.00 75.94 295 SER A CA 1
ATOM 2403 C C . SER A 1 295 ? 6.096 -18.228 -22.008 1.00 75.94 295 SER A C 1
ATOM 2405 O O . SER A 1 295 ? 6.886 -18.958 -21.406 1.00 75.94 295 SER A O 1
ATOM 2407 N N . ASP A 1 296 ? 6.322 -17.814 -23.257 1.00 78.94 296 ASP A N 1
ATOM 2408 C CA . ASP A 1 296 ? 7.542 -18.109 -24.004 1.00 78.94 296 ASP A CA 1
ATOM 2409 C C . ASP A 1 296 ? 8.699 -17.183 -23.594 1.00 78.94 296 ASP A C 1
ATOM 2411 O O . ASP A 1 296 ? 8.519 -16.111 -23.018 1.00 78.94 296 ASP A O 1
ATOM 2415 N N . LYS A 1 297 ? 9.933 -17.552 -23.953 1.00 88.06 297 LYS A N 1
ATOM 2416 C CA . LYS A 1 297 ? 11.091 -16.659 -23.790 1.00 88.06 297 LYS A CA 1
ATOM 2417 C C . LYS A 1 297 ? 10.924 -15.401 -24.671 1.00 88.06 297 LYS A C 1
ATOM 2419 O O . LYS A 1 297 ? 10.636 -15.568 -25.860 1.00 88.06 297 LYS A O 1
ATOM 2424 N N . PRO A 1 298 ? 11.180 -14.181 -24.151 1.00 90.88 298 PRO A N 1
ATOM 2425 C CA . PRO A 1 298 ? 11.101 -12.963 -24.954 1.00 90.88 298 PRO A CA 1
ATOM 2426 C C . PRO A 1 298 ? 12.100 -12.982 -26.117 1.00 90.88 298 PRO A C 1
ATOM 2428 O O . PRO A 1 298 ? 13.220 -13.489 -25.989 1.00 90.88 298 PRO A O 1
ATOM 2431 N N . ASP A 1 299 ? 11.704 -12.394 -27.248 1.00 90.88 299 ASP A N 1
ATOM 2432 C CA . ASP A 1 299 ? 12.569 -12.190 -28.417 1.00 90.88 299 ASP A CA 1
ATOM 2433 C C . ASP A 1 299 ? 13.676 -11.172 -28.128 1.00 90.88 299 ASP A C 1
ATOM 2435 O O . ASP A 1 299 ? 14.794 -11.288 -28.639 1.00 90.88 299 ASP A O 1
ATOM 2439 N N . LEU A 1 300 ? 13.366 -10.184 -27.288 1.00 92.56 300 LEU A N 1
ATOM 2440 C CA . LEU A 1 300 ? 14.303 -9.178 -26.814 1.00 92.56 300 LEU A CA 1
ATOM 2441 C C . LEU A 1 300 ? 14.128 -8.964 -25.312 1.00 92.56 300 LEU A C 1
ATOM 2443 O O . LEU A 1 300 ? 13.025 -8.698 -24.843 1.00 92.56 300 LEU A O 1
ATOM 2447 N N . GLN A 1 301 ? 15.238 -9.024 -24.580 1.00 94.50 301 GLN A N 1
ATOM 2448 C CA . GLN A 1 301 ? 15.320 -8.651 -23.174 1.00 94.50 301 GLN A CA 1
ATOM 2449 C C . GLN A 1 301 ? 16.494 -7.691 -22.968 1.00 94.50 301 GLN A C 1
ATOM 2451 O O . GLN A 1 301 ? 17.589 -7.933 -23.480 1.00 94.50 301 GLN A O 1
ATOM 2456 N N . ILE A 1 302 ? 16.250 -6.598 -22.247 1.00 94.25 302 ILE A N 1
ATOM 2457 C CA . ILE A 1 302 ? 17.252 -5.597 -21.870 1.00 94.25 302 ILE A CA 1
ATOM 2458 C C . ILE A 1 302 ? 17.107 -5.354 -20.369 1.00 94.25 302 ILE A C 1
ATOM 2460 O O . ILE A 1 302 ? 16.075 -4.853 -19.938 1.00 94.25 302 ILE A O 1
ATOM 2464 N N . ASP A 1 303 ? 18.134 -5.687 -19.591 1.00 91.62 303 ASP A N 1
ATOM 2465 C CA . ASP A 1 303 ? 18.097 -5.662 -18.117 1.00 91.62 303 ASP A CA 1
ATOM 2466 C C . ASP A 1 303 ? 18.668 -4.365 -17.505 1.00 91.62 303 ASP A C 1
ATOM 2468 O O . ASP A 1 303 ? 18.933 -4.293 -16.310 1.00 91.62 303 ASP A O 1
ATOM 2472 N N . SER A 1 304 ? 18.913 -3.342 -18.327 1.00 88.62 304 SER A N 1
ATOM 2473 C CA . SER A 1 304 ? 19.555 -2.090 -17.909 1.00 88.62 304 SER A CA 1
ATOM 2474 C C . SER A 1 304 ? 18.834 -0.868 -18.485 1.00 88.62 304 SER A C 1
ATOM 2476 O O . SER A 1 304 ? 19.301 -0.238 -19.441 1.00 88.62 304 SER A O 1
ATOM 2478 N N . GLY A 1 305 ? 17.659 -0.568 -17.940 1.00 89.25 305 GLY A N 1
ATOM 2479 C CA . GLY A 1 305 ? 16.876 0.616 -18.274 1.00 89.25 305 GLY A CA 1
ATOM 2480 C C . GLY A 1 305 ? 17.134 1.805 -17.350 1.00 89.25 305 GLY A C 1
ATOM 2481 O O . GLY A 1 305 ? 17.582 1.658 -16.214 1.00 89.25 305 GLY A O 1
ATOM 2482 N N . ILE A 1 306 ? 16.819 3.001 -17.845 1.00 87.56 306 ILE A N 1
ATOM 2483 C CA . ILE A 1 306 ? 16.888 4.263 -17.101 1.00 87.56 306 ILE A CA 1
ATOM 2484 C C . ILE A 1 306 ? 15.514 4.923 -17.143 1.00 87.56 306 ILE A C 1
ATOM 2486 O O . ILE A 1 306 ? 14.910 5.023 -18.212 1.00 87.56 306 ILE A O 1
ATOM 2490 N N . LYS A 1 307 ? 15.056 5.431 -15.999 1.00 86.06 307 LYS A N 1
ATOM 2491 C CA . LYS A 1 307 ? 13.867 6.278 -15.908 1.00 86.06 307 LYS A CA 1
ATOM 2492 C C . LYS A 1 307 ? 14.257 7.754 -15.960 1.00 86.06 307 LYS A C 1
ATOM 2494 O O . LYS A 1 307 ? 15.110 8.211 -15.199 1.00 86.06 307 LYS A O 1
ATOM 2499 N N . LEU A 1 308 ? 13.633 8.488 -16.871 1.00 85.75 308 LEU A N 1
ATOM 2500 C CA . LEU A 1 308 ? 13.713 9.940 -17.002 1.00 85.75 308 LEU A CA 1
ATOM 2501 C C . LEU A 1 308 ? 12.339 10.547 -16.731 1.00 85.75 308 LEU A C 1
ATOM 2503 O O . LEU A 1 308 ? 11.322 9.862 -16.799 1.00 85.75 308 LEU A O 1
ATOM 2507 N N . TYR A 1 309 ? 12.317 11.848 -16.482 1.00 82.06 309 TYR A N 1
ATOM 2508 C CA . TYR A 1 309 ? 11.117 12.595 -16.120 1.00 82.06 309 TYR A CA 1
ATOM 2509 C C . TYR A 1 309 ? 10.980 13.807 -17.032 1.00 82.06 309 TYR A C 1
ATOM 2511 O O . TYR A 1 309 ? 12.000 14.329 -17.495 1.00 82.06 309 TYR A O 1
ATOM 2519 N N . TRP A 1 310 ? 9.753 14.272 -17.270 1.00 82.00 310 TRP A N 1
ATOM 2520 C CA . TRP A 1 310 ? 9.520 15.583 -17.870 1.00 82.00 310 TRP A CA 1
ATOM 2521 C C . TRP A 1 310 ? 8.562 16.445 -17.045 1.00 82.00 310 TRP A C 1
ATOM 2523 O O . TRP A 1 310 ? 7.640 15.953 -16.392 1.00 82.00 310 TRP A O 1
ATOM 2533 N N . ASP A 1 311 ? 8.812 17.752 -17.087 1.00 77.94 311 ASP A N 1
ATOM 2534 C CA . ASP A 1 311 ? 7.987 18.807 -16.497 1.00 77.94 311 ASP A CA 1
ATOM 2535 C C . ASP A 1 311 ? 7.050 19.440 -17.547 1.00 77.94 311 ASP A C 1
ATOM 2537 O O . ASP A 1 311 ? 7.081 19.078 -18.728 1.00 77.94 311 ASP A O 1
ATOM 2541 N N . GLU A 1 312 ? 6.226 20.411 -17.138 1.00 70.56 312 GLU A N 1
ATOM 2542 C CA . GLU A 1 312 ? 5.311 21.162 -18.021 1.00 70.56 312 GLU A CA 1
ATOM 2543 C C . GLU A 1 312 ? 6.009 21.839 -19.209 1.00 70.56 312 GLU A C 1
ATOM 2545 O O . GLU A 1 312 ? 5.414 22.008 -20.280 1.00 70.56 312 GLU A O 1
ATOM 2550 N N . CYS A 1 313 ? 7.291 22.170 -19.058 1.00 69.44 313 CYS A N 1
ATOM 2551 C CA . CYS A 1 313 ? 8.118 22.756 -20.106 1.00 69.44 313 CYS A CA 1
ATOM 2552 C C . CYS A 1 313 ? 8.637 21.704 -21.107 1.00 69.44 313 CYS A C 1
ATOM 2554 O O . CYS A 1 313 ? 9.073 22.058 -22.209 1.00 69.44 313 CYS A O 1
ATOM 2556 N N . GLY A 1 314 ? 8.547 20.414 -20.773 1.00 62.66 314 GLY A N 1
ATOM 2557 C CA . GLY A 1 314 ? 9.067 19.297 -21.558 1.00 62.66 314 GLY A CA 1
ATOM 2558 C C . GLY A 1 314 ? 10.548 19.014 -21.333 1.00 62.66 314 GLY A C 1
ATOM 2559 O O . GLY A 1 314 ? 11.173 18.359 -22.172 1.00 62.66 314 GLY A O 1
ATOM 2560 N N . THR A 1 315 ? 11.123 19.520 -20.243 1.00 64.25 315 THR A N 1
ATOM 2561 C CA . THR A 1 315 ? 12.530 19.312 -19.902 1.00 64.25 315 THR A CA 1
ATOM 2562 C C . THR A 1 315 ? 12.729 17.868 -19.469 1.00 64.25 315 THR A C 1
ATOM 2564 O O . THR A 1 315 ? 12.241 17.461 -18.421 1.00 64.25 315 THR A O 1
ATOM 2567 N N . LYS A 1 316 ? 13.459 17.079 -20.265 1.00 69.06 316 LYS A N 1
ATOM 2568 C CA . LYS A 1 316 ? 13.796 15.695 -19.912 1.00 69.06 316 LYS A CA 1
ATOM 2569 C C . LYS A 1 316 ? 14.990 15.680 -18.964 1.00 69.06 316 LYS A C 1
ATOM 2571 O O . LYS A 1 316 ? 16.086 16.065 -19.370 1.00 69.06 316 LYS A O 1
ATOM 2576 N N . MET A 1 317 ? 14.799 15.219 -17.734 1.00 63.06 317 MET A N 1
ATOM 2577 C CA . MET A 1 317 ? 15.857 15.181 -16.719 1.00 63.06 317 MET A CA 1
ATOM 2578 C C . MET A 1 317 ? 15.967 13.802 -16.068 1.00 63.06 317 MET A C 1
ATOM 2580 O O . MET A 1 317 ? 14.984 13.072 -15.945 1.00 63.06 317 MET A O 1
ATOM 2584 N N . VAL A 1 318 ? 17.179 13.460 -15.624 1.00 59.03 318 VAL A N 1
ATOM 2585 C CA . VAL A 1 318 ? 17.385 12.417 -14.612 1.00 59.03 318 VAL A CA 1
ATOM 2586 C C . VAL A 1 318 ? 17.142 13.095 -13.269 1.00 59.03 318 VAL A C 1
ATOM 2588 O O . VAL A 1 318 ? 17.905 13.989 -12.899 1.00 59.03 318 VAL A O 1
ATOM 2591 N N . TYR A 1 319 ? 16.075 12.726 -12.563 1.00 57.59 319 TYR A N 1
ATOM 2592 C CA . TYR A 1 319 ? 15.825 13.280 -11.235 1.00 57.59 319 TYR A CA 1
ATOM 2593 C C . TYR A 1 319 ? 16.920 12.804 -10.281 1.00 57.59 319 TYR A C 1
ATOM 2595 O O . TYR A 1 319 ? 17.150 11.603 -10.161 1.00 57.59 319 TYR A O 1
ATOM 2603 N N . LYS A 1 320 ? 17.621 13.748 -9.646 1.00 52.16 320 LYS A N 1
ATOM 2604 C CA . LYS A 1 320 ? 18.621 13.449 -8.612 1.00 52.16 320 LYS A CA 1
ATOM 2605 C C . LYS A 1 320 ? 18.100 13.667 -7.189 1.00 52.16 320 LYS A C 1
ATOM 2607 O O . LYS A 1 320 ? 18.700 13.112 -6.286 1.00 52.16 320 LYS A O 1
ATOM 2612 N N . ASN A 1 321 ? 17.017 14.429 -6.995 1.00 45.94 321 ASN A N 1
ATOM 2613 C CA . ASN A 1 321 ? 16.463 14.782 -5.680 1.00 45.94 321 ASN A CA 1
ATOM 2614 C C . ASN A 1 321 ? 14.949 14.981 -5.770 1.00 45.94 321 ASN A C 1
ATOM 2616 O O . ASN A 1 321 ? 14.528 15.707 -6.655 1.00 45.94 321 ASN A O 1
ATOM 2620 N N . ALA A 1 322 ? 14.167 14.434 -4.835 1.00 45.78 322 ALA A N 1
ATOM 2621 C CA . ALA A 1 322 ? 12.695 14.441 -4.811 1.00 45.78 322 ALA A CA 1
ATOM 2622 C C . ALA A 1 322 ? 12.009 15.826 -4.698 1.00 45.78 322 ALA A C 1
ATOM 2624 O O . ALA A 1 322 ? 10.796 15.922 -4.850 1.00 45.78 322 ALA A O 1
ATOM 2625 N N . TYR A 1 323 ? 12.758 16.907 -4.465 1.00 48.31 323 TYR A N 1
ATOM 2626 C CA . TYR A 1 323 ? 12.193 18.156 -3.943 1.00 48.31 323 TYR A CA 1
ATOM 2627 C C . TYR A 1 323 ? 11.784 19.224 -4.973 1.00 48.31 323 TYR A C 1
ATOM 2629 O O . TYR A 1 323 ? 11.163 20.204 -4.568 1.00 48.31 323 TYR A O 1
ATOM 2637 N N . ASP A 1 324 ? 12.090 19.090 -6.271 1.00 48.28 324 ASP A N 1
ATOM 2638 C CA . ASP A 1 324 ? 12.105 20.282 -7.141 1.00 48.28 324 ASP A CA 1
ATOM 2639 C C . ASP A 1 324 ? 10.931 20.489 -8.119 1.00 48.28 324 ASP A C 1
ATOM 2641 O O . ASP A 1 324 ? 10.795 21.606 -8.588 1.00 48.28 324 ASP A O 1
ATOM 2645 N N . ILE A 1 325 ? 10.060 19.515 -8.418 1.00 54.19 325 ILE A N 1
ATOM 2646 C CA . ILE A 1 325 ? 8.899 19.572 -9.345 1.00 54.19 325 ILE A CA 1
ATOM 2647 C C . ILE A 1 325 ? 8.242 18.177 -9.355 1.00 54.19 325 ILE A C 1
ATOM 2649 O O . ILE A 1 325 ? 8.907 17.198 -9.695 1.00 54.19 325 ILE A O 1
ATOM 2653 N N . LEU A 1 326 ? 6.933 18.079 -9.088 1.00 63.72 326 LEU A N 1
ATOM 2654 C CA . LEU A 1 326 ? 6.179 16.851 -9.371 1.00 63.72 326 LEU A CA 1
ATOM 2655 C C . LEU A 1 326 ? 6.214 16.590 -10.888 1.00 63.72 326 LEU A C 1
ATOM 2657 O O . LEU A 1 326 ? 5.753 17.441 -11.656 1.00 63.72 326 LEU A O 1
ATOM 2661 N N . PRO A 1 327 ? 6.785 15.465 -11.351 1.00 71.94 327 PRO A N 1
ATOM 2662 C CA . PRO A 1 327 ? 6.869 15.182 -12.775 1.00 71.94 327 PRO A CA 1
ATOM 2663 C C . PRO A 1 327 ? 5.463 15.044 -13.353 1.00 71.94 327 PRO A C 1
ATOM 2665 O O . PRO A 1 327 ? 4.593 14.416 -12.754 1.00 71.94 327 PRO A O 1
ATOM 2668 N N . ILE A 1 328 ? 5.249 15.598 -14.545 1.00 83.19 328 ILE A N 1
ATOM 2669 C CA . ILE A 1 328 ? 3.985 15.409 -15.268 1.00 83.19 328 ILE A CA 1
ATOM 2670 C C . ILE A 1 328 ? 4.040 14.186 -16.191 1.00 83.19 328 ILE A C 1
ATOM 2672 O O . ILE A 1 328 ? 3.014 13.793 -16.737 1.00 83.19 328 ILE A O 1
ATOM 2676 N N . GLY A 1 329 ? 5.213 13.562 -16.353 1.00 86.12 329 GLY A N 1
ATOM 2677 C CA . GLY A 1 329 ? 5.359 12.261 -16.999 1.00 86.12 329 GLY A CA 1
ATOM 2678 C C . GLY A 1 329 ? 6.775 11.684 -16.960 1.00 86.12 329 GLY A C 1
ATOM 2679 O O . GLY A 1 329 ? 7.714 12.300 -16.445 1.00 86.12 329 GLY A O 1
ATOM 2680 N N . TYR A 1 330 ? 6.907 10.473 -17.499 1.00 87.50 330 TYR A N 1
ATOM 2681 C CA . TYR A 1 330 ? 8.050 9.577 -17.343 1.00 87.50 330 TYR A CA 1
ATOM 2682 C C . TYR A 1 330 ? 8.469 8.944 -18.674 1.00 87.50 330 TYR A C 1
ATOM 2684 O O . TYR A 1 330 ? 7.628 8.575 -19.496 1.00 87.50 330 TYR A O 1
ATOM 2692 N N . ILE A 1 331 ? 9.778 8.753 -18.863 1.00 90.38 331 ILE A N 1
ATOM 2693 C CA . ILE A 1 331 ? 10.352 8.011 -19.994 1.00 90.38 331 ILE A CA 1
ATOM 2694 C C . ILE A 1 331 ? 11.182 6.853 -19.465 1.00 90.38 331 ILE A C 1
ATOM 2696 O O . ILE A 1 331 ? 12.207 7.070 -18.819 1.00 90.38 331 ILE A O 1
ATOM 2700 N N . TYR A 1 332 ? 10.812 5.634 -19.831 1.00 91.75 332 TYR A N 1
ATOM 2701 C CA . TYR A 1 332 ? 11.627 4.447 -19.599 1.00 91.75 332 TYR A CA 1
ATOM 2702 C C . TYR A 1 332 ? 12.473 4.190 -20.838 1.00 91.75 332 TYR A C 1
ATOM 2704 O O . TYR A 1 332 ? 11.940 3.934 -21.917 1.00 91.75 332 TYR A O 1
ATOM 2712 N N . THR A 1 333 ? 13.791 4.318 -20.698 1.00 92.81 333 THR A N 1
ATOM 2713 C CA . THR A 1 333 ? 14.748 4.248 -21.807 1.00 92.81 333 THR A CA 1
ATOM 2714 C C . THR A 1 333 ? 15.623 3.008 -21.701 1.00 92.81 333 THR A C 1
ATOM 2716 O O . THR A 1 333 ? 16.256 2.781 -20.671 1.00 92.81 333 THR A O 1
ATOM 2719 N N . PHE A 1 334 ? 15.729 2.256 -22.793 1.00 94.44 334 PHE A N 1
ATOM 2720 C CA . PHE A 1 334 ? 16.513 1.026 -22.888 1.00 94.44 334 PHE A CA 1
ATOM 2721 C C . PHE A 1 334 ? 17.399 1.054 -24.132 1.00 94.44 334 PHE A C 1
ATOM 2723 O O . PHE A 1 334 ? 16.991 1.545 -25.187 1.00 94.44 334 PHE A O 1
ATOM 2730 N N . TYR A 1 335 ? 18.603 0.498 -24.027 1.00 92.81 335 TYR A N 1
ATOM 2731 C CA . TYR A 1 335 ? 19.580 0.478 -25.115 1.00 92.81 335 TYR A CA 1
ATOM 2732 C C . TYR A 1 335 ? 19.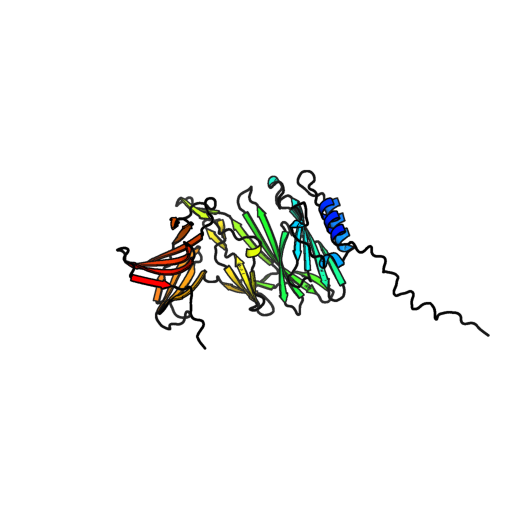931 -0.960 -25.486 1.00 92.81 335 TYR A C 1
ATOM 2734 O O . TYR A 1 335 ? 20.272 -1.766 -24.624 1.00 92.81 335 TYR A O 1
ATOM 2742 N N . ASN A 1 336 ? 19.878 -1.286 -26.777 1.00 91.94 336 ASN A N 1
ATOM 2743 C CA . ASN A 1 336 ? 20.347 -2.572 -27.286 1.00 91.94 336 ASN A CA 1
ATOM 2744 C C . ASN A 1 336 ? 21.040 -2.395 -28.635 1.00 91.94 336 ASN A C 1
ATOM 2746 O O . ASN A 1 336 ? 20.395 -2.097 -29.645 1.00 91.94 336 ASN A O 1
ATOM 2750 N N . LYS A 1 337 ? 22.354 -2.649 -28.651 1.00 88.56 337 LYS A N 1
ATOM 2751 C CA . LYS A 1 337 ? 23.230 -2.429 -29.810 1.00 88.56 337 LYS A CA 1
ATOM 2752 C C . LYS A 1 337 ? 23.018 -1.016 -30.356 1.00 88.56 337 LYS A C 1
ATOM 2754 O O . LYS A 1 337 ? 23.288 -0.068 -29.635 1.00 88.56 337 LYS A O 1
ATOM 2759 N N . ASN A 1 338 ? 22.479 -0.913 -31.573 1.00 90.69 338 ASN A N 1
ATOM 2760 C CA . ASN A 1 338 ? 22.338 0.343 -32.294 1.00 90.69 338 ASN A CA 1
ATOM 2761 C C . ASN A 1 338 ? 20.929 0.958 -32.194 1.00 90.69 338 ASN A C 1
ATOM 2763 O O . ASN A 1 338 ? 20.494 1.668 -33.109 1.00 90.69 338 ASN A O 1
ATOM 2767 N N . TYR A 1 339 ? 20.169 0.579 -31.162 1.00 93.75 339 TYR A N 1
ATOM 2768 C CA . TYR A 1 339 ? 18.781 0.982 -30.973 1.00 93.75 339 TYR A CA 1
ATOM 2769 C C . TYR A 1 339 ? 18.530 1.495 -29.557 1.00 93.75 339 TYR A C 1
ATOM 2771 O O . TYR A 1 339 ? 18.986 0.899 -28.576 1.00 93.75 339 TYR A O 1
ATOM 2779 N N . ARG A 1 340 ? 17.729 2.561 -29.471 1.00 94.31 340 ARG A N 1
ATOM 2780 C CA . ARG A 1 340 ? 17.180 3.113 -28.229 1.00 94.31 340 ARG A CA 1
ATOM 2781 C C . ARG A 1 340 ? 15.664 2.947 -28.231 1.00 94.31 340 ARG A C 1
ATOM 2783 O O . ARG A 1 340 ? 14.999 3.405 -29.158 1.00 94.31 340 ARG A O 1
ATOM 2790 N N . TYR A 1 341 ? 15.139 2.317 -27.191 1.00 93.56 341 TYR A N 1
ATOM 2791 C CA . TYR A 1 341 ? 13.717 2.074 -26.971 1.00 93.56 341 TYR A CA 1
ATOM 2792 C C . TYR A 1 341 ? 13.265 3.010 -25.858 1.00 93.56 341 TYR A C 1
ATOM 2794 O O . TYR A 1 341 ? 13.879 3.030 -24.794 1.00 93.56 341 TYR A O 1
ATOM 2802 N N . GLU A 1 342 ? 12.231 3.800 -26.105 1.00 93.38 342 GLU A N 1
ATOM 2803 C CA . GLU A 1 342 ? 11.656 4.717 -25.129 1.00 93.38 342 GLU A CA 1
ATOM 2804 C C . GLU A 1 342 ? 10.164 4.440 -24.989 1.00 93.38 342 GLU A C 1
ATOM 2806 O O . GLU A 1 342 ? 9.435 4.485 -25.980 1.00 93.38 342 GLU A O 1
ATOM 2811 N N . TYR A 1 343 ? 9.706 4.210 -23.765 1.00 92.75 343 TYR A N 1
ATOM 2812 C CA . TYR A 1 343 ? 8.288 4.217 -23.431 1.00 92.75 343 TYR A CA 1
ATOM 2813 C C . TYR A 1 343 ? 7.955 5.500 -22.672 1.00 92.75 343 TYR A C 1
ATOM 2815 O O . TYR A 1 343 ? 8.591 5.796 -21.660 1.00 92.75 343 TYR A O 1
ATOM 2823 N N . HIS A 1 344 ? 7.019 6.284 -23.205 1.00 91.06 344 HIS A N 1
ATOM 2824 C CA . HIS A 1 344 ? 6.616 7.596 -22.698 1.00 91.06 344 HIS A CA 1
ATOM 2825 C C . HIS A 1 344 ? 5.229 7.475 -22.086 1.00 91.06 344 HIS A C 1
ATOM 2827 O O . HIS A 1 344 ? 4.304 7.100 -22.796 1.00 91.06 344 HIS A O 1
ATOM 2833 N N . THR A 1 345 ? 5.074 7.854 -20.819 1.00 89.88 345 THR A N 1
ATOM 2834 C CA . THR A 1 345 ? 3.768 7.897 -20.146 1.00 89.88 345 THR A CA 1
ATOM 2835 C C . THR A 1 345 ? 3.601 9.165 -19.304 1.00 89.88 345 THR A C 1
ATOM 2837 O O . THR A 1 345 ? 4.522 9.562 -18.593 1.00 89.88 345 THR A O 1
ATOM 2840 N N . GLY A 1 346 ? 2.452 9.836 -19.399 1.00 88.25 346 GLY A N 1
ATOM 2841 C CA . GLY A 1 346 ? 2.109 11.016 -18.592 1.00 88.25 346 GLY A CA 1
ATOM 2842 C C . GLY A 1 346 ? 1.444 12.136 -19.389 1.00 88.25 346 GLY A C 1
ATOM 2843 O O . GLY A 1 346 ? 1.108 11.982 -20.557 1.00 88.25 346 GLY A O 1
ATOM 2844 N N . TRP A 1 347 ? 1.240 13.296 -18.776 1.00 84.31 347 TRP A N 1
ATOM 2845 C CA . TRP A 1 347 ? 0.644 14.455 -19.435 1.00 84.31 347 TRP A CA 1
ATOM 2846 C C . TRP A 1 347 ? 1.703 15.265 -20.187 1.00 84.31 347 TRP A C 1
ATOM 2848 O O . TRP A 1 347 ? 2.818 15.455 -19.709 1.00 84.31 347 TRP A O 1
ATOM 2858 N N . TYR A 1 348 ? 1.374 15.774 -21.371 1.00 81.12 348 TYR A N 1
ATOM 2859 C CA . TYR A 1 348 ? 2.228 16.699 -22.112 1.00 81.12 348 TYR A CA 1
ATOM 2860 C C . TYR A 1 348 ? 1.390 17.628 -22.993 1.00 81.12 348 TYR A C 1
ATOM 2862 O O . TYR A 1 348 ? 0.728 17.185 -23.932 1.00 81.12 348 TYR A O 1
ATOM 2870 N N . ARG A 1 349 ? 1.459 18.941 -22.728 1.00 76.69 349 ARG A N 1
ATOM 2871 C CA . ARG A 1 349 ? 0.863 20.007 -23.563 1.00 76.69 349 ARG A CA 1
ATOM 2872 C C . ARG A 1 349 ? -0.609 19.771 -23.934 1.00 76.69 349 ARG A C 1
ATOM 2874 O O . ARG A 1 349 ? -0.992 19.892 -25.096 1.00 76.69 349 ARG A O 1
ATOM 2881 N N . GLY A 1 350 ? -1.442 19.457 -22.947 1.00 78.50 350 GLY A N 1
ATOM 2882 C CA . GLY A 1 350 ? -2.891 19.332 -23.139 1.00 78.50 350 GLY A CA 1
ATOM 2883 C C . GLY A 1 350 ? -3.377 17.947 -23.559 1.00 78.50 350 GLY A C 1
ATOM 2884 O O . GLY A 1 350 ? -4.572 17.797 -23.800 1.00 78.50 350 GLY A O 1
ATOM 2885 N N . ARG A 1 351 ? -2.500 16.939 -23.627 1.00 84.38 351 ARG A N 1
ATOM 2886 C CA . ARG A 1 351 ? -2.893 15.544 -23.865 1.00 84.38 351 ARG A CA 1
ATOM 2887 C C . ARG A 1 351 ? -2.176 14.586 -22.922 1.00 84.38 351 ARG A C 1
ATOM 2889 O O . ARG A 1 351 ? -1.053 14.861 -22.504 1.00 84.38 351 ARG A O 1
ATOM 2896 N N . ASN A 1 352 ? -2.810 13.451 -22.652 1.00 86.94 352 ASN A N 1
ATOM 2897 C CA . ASN A 1 352 ? -2.114 12.290 -22.113 1.00 86.94 352 ASN A CA 1
ATOM 2898 C C . ASN A 1 352 ? -1.285 11.658 -23.236 1.00 86.94 352 ASN A C 1
ATOM 2900 O O . ASN A 1 352 ? -1.715 11.611 -24.388 1.00 86.94 352 ASN A O 1
ATOM 2904 N N . VAL A 1 353 ? -0.071 11.255 -22.898 1.00 87.75 353 VAL A N 1
ATOM 2905 C CA . VAL A 1 353 ? 0.885 10.569 -23.756 1.00 87.75 353 VAL A CA 1
ATOM 2906 C C . VAL A 1 353 ? 1.053 9.174 -23.192 1.00 87.75 353 VAL A C 1
ATOM 2908 O O . VAL A 1 353 ? 1.347 9.026 -22.009 1.00 87.75 353 VAL A O 1
ATOM 2911 N N . ASP A 1 354 ? 0.893 8.188 -24.058 1.00 89.94 354 ASP A N 1
ATOM 2912 C CA . ASP A 1 354 ? 1.196 6.786 -23.813 1.00 89.94 354 ASP A CA 1
ATOM 2913 C C . ASP A 1 354 ? 1.757 6.236 -25.129 1.00 89.94 354 ASP A C 1
ATOM 2915 O O . ASP A 1 354 ? 1.015 5.910 -26.050 1.00 89.94 354 ASP A O 1
ATOM 2919 N N . GLU A 1 355 ? 3.075 6.308 -25.317 1.00 90.94 355 GLU A N 1
ATOM 2920 C CA . GLU A 1 355 ? 3.691 6.084 -26.627 1.00 90.94 355 GLU A CA 1
ATOM 2921 C C . GLU A 1 355 ? 4.983 5.265 -26.526 1.00 90.94 355 GLU A C 1
ATOM 2923 O O . GLU A 1 355 ? 5.889 5.578 -25.748 1.00 90.94 355 GLU A O 1
ATOM 2928 N N . LEU A 1 356 ? 5.125 4.270 -27.405 1.00 91.25 356 LEU A N 1
ATOM 2929 C CA . LEU A 1 356 ? 6.388 3.576 -27.641 1.00 91.25 356 LEU A CA 1
ATOM 2930 C C . LEU A 1 356 ? 7.136 4.220 -28.808 1.00 91.25 356 LEU A C 1
ATOM 2932 O O . LEU A 1 356 ? 6.599 4.373 -29.909 1.00 91.25 356 LEU A O 1
ATOM 2936 N N . ARG A 1 357 ? 8.416 4.527 -28.597 1.00 92.69 357 ARG A N 1
ATOM 2937 C CA . ARG A 1 357 ? 9.311 5.097 -29.605 1.00 92.69 357 ARG A CA 1
ATOM 2938 C C . ARG A 1 357 ? 10.590 4.284 -29.719 1.00 92.69 357 ARG A C 1
ATOM 2940 O O . ARG A 1 357 ? 11.229 3.984 -28.715 1.00 92.69 357 ARG A O 1
ATOM 2947 N N . ILE A 1 358 ? 10.997 3.962 -30.944 1.00 92.88 358 ILE A N 1
ATOM 2948 C CA . ILE A 1 358 ? 12.270 3.278 -31.208 1.00 92.88 358 ILE A CA 1
ATOM 2949 C C . ILE A 1 358 ? 13.104 4.138 -32.144 1.00 92.88 358 ILE A C 1
ATOM 2951 O O . ILE A 1 358 ? 12.649 4.551 -33.214 1.00 92.88 358 ILE A O 1
ATOM 2955 N N . TYR A 1 359 ? 14.341 4.380 -31.736 1.00 94.81 359 TYR A N 1
ATOM 2956 C CA . TYR A 1 359 ? 15.329 5.152 -32.471 1.00 94.81 359 TYR A CA 1
ATOM 2957 C C . TYR A 1 359 ? 16.502 4.261 -32.878 1.00 94.81 359 TYR A C 1
ATOM 2959 O O . TYR A 1 359 ? 16.858 3.332 -32.152 1.00 94.81 359 TYR A O 1
ATOM 2967 N N . ARG A 1 360 ? 17.142 4.572 -34.007 1.00 93.81 360 ARG A N 1
ATOM 2968 C CA . ARG A 1 360 ? 18.509 4.106 -34.304 1.00 93.81 360 ARG A CA 1
ATOM 2969 C C . ARG A 1 360 ? 19.545 4.984 -33.601 1.00 93.81 360 ARG A C 1
ATOM 2971 O O . ARG A 1 360 ? 19.243 6.116 -33.231 1.00 93.81 360 ARG A O 1
ATOM 2978 N N . ASP A 1 361 ? 20.788 4.516 -33.530 1.00 80.62 361 ASP A N 1
ATOM 2979 C CA . ASP A 1 361 ? 21.945 5.271 -33.009 1.00 80.62 361 ASP A CA 1
ATOM 2980 C C . ASP A 1 361 ? 22.133 6.667 -33.618 1.00 80.62 361 ASP A C 1
ATOM 2982 O O . ASP A 1 361 ? 22.658 7.565 -32.966 1.00 80.62 361 ASP A O 1
ATOM 2986 N N . SER A 1 362 ? 21.672 6.887 -34.851 1.00 82.69 362 SER A N 1
ATOM 2987 C CA . SER A 1 362 ? 21.665 8.203 -35.504 1.00 82.69 362 SER A CA 1
ATOM 2988 C C . SER A 1 362 ? 20.631 9.184 -34.926 1.00 82.69 362 SER A C 1
ATOM 2990 O O . SER A 1 362 ? 20.479 10.280 -35.462 1.00 82.69 362 SER A O 1
ATOM 2992 N N . ASN A 1 363 ? 19.901 8.808 -33.867 1.00 86.81 363 ASN A N 1
ATOM 2993 C CA . ASN A 1 363 ? 18.691 9.471 -33.365 1.00 86.81 363 ASN A CA 1
ATOM 2994 C C . ASN A 1 363 ? 17.542 9.544 -34.390 1.00 86.81 363 ASN A C 1
ATOM 2996 O O . ASN A 1 363 ? 16.591 10.306 -34.210 1.00 86.81 363 ASN A O 1
ATOM 3000 N N . GLU A 1 364 ? 17.593 8.732 -35.447 1.00 92.81 364 GLU A N 1
ATOM 3001 C CA . GLU A 1 364 ? 16.492 8.569 -36.395 1.00 92.81 364 GLU A CA 1
ATOM 3002 C C . GLU A 1 364 ? 15.354 7.782 -35.729 1.00 92.81 364 GLU A C 1
ATOM 3004 O O . GLU A 1 364 ? 15.559 6.640 -35.313 1.00 92.81 364 GLU A O 1
ATOM 3009 N N . LEU A 1 365 ? 14.163 8.382 -35.628 1.00 93.81 365 LEU A N 1
ATOM 3010 C CA . LEU A 1 365 ? 12.945 7.702 -35.179 1.00 93.81 365 LEU A CA 1
ATOM 3011 C C . LEU A 1 365 ? 12.487 6.726 -36.266 1.00 93.81 365 LEU A C 1
ATOM 3013 O O . LEU A 1 365 ? 12.143 7.149 -37.367 1.00 93.81 365 LEU A O 1
ATOM 3017 N N . ILE A 1 366 ? 12.462 5.435 -35.947 1.00 93.38 366 ILE A N 1
ATOM 3018 C CA . ILE A 1 366 ? 12.080 4.373 -36.890 1.00 93.38 366 ILE A CA 1
ATOM 3019 C C . ILE A 1 366 ? 10.752 3.702 -36.539 1.00 93.38 366 ILE A C 1
ATOM 3021 O O . ILE A 1 366 ? 10.194 2.989 -37.368 1.00 93.38 366 ILE A O 1
ATOM 3025 N N . TYR A 1 367 ? 10.254 3.913 -35.320 1.00 90.62 367 TYR A N 1
ATOM 3026 C CA . TYR A 1 367 ? 8.971 3.394 -34.867 1.00 90.62 367 TYR A CA 1
ATOM 3027 C C . TYR A 1 367 ? 8.347 4.354 -33.860 1.00 90.62 367 TYR A C 1
ATOM 3029 O O . TYR A 1 367 ? 9.024 4.792 -32.930 1.00 90.62 367 TYR A O 1
ATOM 3037 N N . LEU A 1 368 ? 7.065 4.649 -34.048 1.00 90.62 368 LEU A N 1
ATOM 3038 C CA . LEU A 1 368 ? 6.217 5.382 -33.117 1.00 90.62 368 LEU A CA 1
ATOM 3039 C C . LEU A 1 368 ? 4.870 4.672 -33.076 1.00 90.62 368 LEU A C 1
ATOM 3041 O O . LEU A 1 368 ? 4.262 4.455 -34.125 1.00 90.62 368 LEU A O 1
ATOM 3045 N N . HIS A 1 369 ? 4.412 4.339 -31.878 1.00 89.12 369 HIS A N 1
ATOM 3046 C CA . HIS A 1 369 ? 3.088 3.782 -31.665 1.00 89.12 369 HIS A CA 1
ATOM 3047 C C . HIS A 1 369 ? 2.445 4.427 -30.451 1.00 89.12 369 HIS A C 1
ATOM 3049 O O . HIS A 1 369 ? 3.107 4.612 -29.434 1.00 89.12 369 HIS A O 1
ATOM 3055 N N . ASP A 1 370 ? 1.172 4.765 -30.593 1.00 84.56 370 ASP A N 1
ATOM 3056 C CA . ASP A 1 370 ? 0.325 5.254 -29.516 1.00 84.56 370 ASP A CA 1
ATOM 3057 C C . ASP A 1 370 ? -0.309 4.039 -28.829 1.00 84.56 370 ASP A C 1
ATOM 3059 O O . ASP A 1 370 ? -1.030 3.276 -29.470 1.00 84.56 370 ASP A O 1
ATOM 3063 N N . CYS A 1 371 ? 0.025 3.826 -27.560 1.00 77.94 371 CYS A N 1
ATOM 3064 C CA . CYS A 1 371 ? -0.431 2.700 -26.756 1.00 77.94 371 CYS A CA 1
ATOM 3065 C C . CYS A 1 371 ? -1.640 3.082 -25.863 1.00 77.94 371 CYS A C 1
ATOM 3067 O O . CYS A 1 371 ? -2.130 2.230 -25.128 1.00 77.94 371 CYS A O 1
ATOM 3069 N N . THR A 1 372 ? -2.211 4.297 -26.000 1.00 67.88 372 THR A N 1
ATOM 3070 C CA . THR A 1 372 ? -3.425 4.746 -25.269 1.00 67.88 372 THR A CA 1
ATOM 3071 C C . THR A 1 372 ? -4.685 3.923 -25.617 1.00 67.88 372 THR A C 1
ATOM 3073 O O . THR A 1 372 ? -5.727 4.055 -24.975 1.00 67.88 372 THR A O 1
ATOM 3076 N N . HIS A 1 373 ? -4.598 3.060 -26.635 1.00 51.75 373 HIS A N 1
ATOM 3077 C CA . HIS A 1 373 ? -5.639 2.135 -27.073 1.00 51.75 373 HIS A CA 1
ATOM 3078 C C . HIS A 1 373 ? -5.044 0.744 -27.352 1.00 51.75 373 HIS A C 1
ATOM 3080 O O . HIS A 1 373 ? -4.909 0.341 -28.508 1.00 51.75 373 HIS A O 1
ATOM 3086 N N . ALA A 1 374 ? -4.691 -0.013 -26.309 1.00 44.38 374 ALA A N 1
ATOM 3087 C CA . ALA A 1 374 ? -4.630 -1.467 -26.463 1.00 44.38 374 ALA A CA 1
ATOM 3088 C C . ALA A 1 374 ? -6.062 -1.960 -26.762 1.00 44.38 374 ALA A C 1
ATOM 3090 O O . ALA A 1 374 ? -6.999 -1.494 -26.111 1.00 44.38 374 ALA A O 1
ATOM 3091 N N . PRO A 1 375 ? -6.278 -2.813 -27.778 1.00 39.88 375 PRO A N 1
ATOM 3092 C CA . PRO A 1 375 ? -7.620 -3.165 -28.210 1.00 39.88 375 PRO A CA 1
ATOM 3093 C C . PRO A 1 375 ? -8.359 -3.913 -27.096 1.00 39.88 375 PRO A C 1
ATOM 3095 O O . PRO A 1 375 ? -7.962 -5.010 -26.703 1.00 39.88 375 PRO A O 1
ATOM 3098 N N . ASP A 1 376 ? -9.480 -3.343 -26.653 1.00 40.94 376 ASP A N 1
ATOM 3099 C CA . ASP A 1 376 ? -10.651 -4.131 -26.281 1.00 40.94 376 ASP A CA 1
ATOM 3100 C C . ASP A 1 376 ? -10.993 -4.987 -27.504 1.00 40.94 376 ASP A C 1
ATOM 3102 O O . ASP A 1 376 ? -11.686 -4.497 -28.383 1.00 40.94 376 ASP A O 1
ATOM 3106 N N . ASP A 1 377 ? -10.403 -6.176 -27.651 1.00 37.59 377 ASP A N 1
ATOM 3107 C CA . ASP A 1 377 ? -10.946 -7.283 -28.448 1.00 37.59 377 ASP A CA 1
ATOM 3108 C C . ASP A 1 377 ? -9.963 -8.460 -28.507 1.00 37.59 377 ASP A C 1
ATOM 3110 O O . ASP A 1 377 ? -8.996 -8.450 -29.266 1.00 37.59 377 ASP A O 1
ATOM 3114 N N . CYS A 1 378 ? -10.280 -9.517 -27.758 1.00 29.61 378 CYS A N 1
ATOM 3115 C CA . CYS A 1 378 ? -10.112 -10.912 -28.179 1.00 29.61 378 CYS A CA 1
ATOM 3116 C C . CYS A 1 378 ? -11.159 -11.766 -27.442 1.00 29.61 378 CYS A C 1
ATOM 3118 O O . CYS A 1 378 ? -10.864 -12.416 -26.438 1.00 29.61 378 CYS A O 1
ATOM 3120 N N . ASN A 1 379 ? -12.397 -11.713 -27.949 1.00 30.77 379 ASN A N 1
ATOM 3121 C CA . ASN A 1 379 ? -13.329 -12.845 -27.895 1.00 30.77 379 ASN A CA 1
ATOM 3122 C C . ASN A 1 379 ? -12.905 -13.919 -28.901 1.00 30.77 379 ASN A C 1
ATOM 3124 O O . ASN A 1 379 ? -12.490 -13.529 -30.019 1.00 30.77 379 ASN A O 1
#

Foldseek 3Di:
DDDDDDDPPPPVVPVCPVPPQPQQDLLNLLVLCQVLQDDDVQFGDVVSVVVNLVVCQSHLCVLVDPDDPVSHPDPQWDWEAEPVSFKIKTWGWRHDPPTDLVVPQATKIKMWGDDPVDIHIDIDPPLRAGFLYKYAQDPVFRKIWTKRWDFRVPVFGKIKIKIFIWTLHPVRDIDQDFAAADPNDTDRMDIDMFGQWDADPVVRDIDGADDDDSVRQWDADNVQSKIWHFDWADDPNGTGTHPWTFIWHGPPRHTHGPGIDFPDFFDFPQKTWTWHADRNGAIKIFIAGHPDDPVDHGPDIFRHKAKWFQDQVRDTGRDPDPPDGDGQWMWIWGDDDQKIWIFIAGDYDPDTAGWIWMAGNVRHTPDITGRPDPDPDDD

Organism: NCBI:txid2840871

pLDDT: mean 81.48, std 16.39, range [29.61, 96.62]

Secondary structure (DSSP, 8-state):
-------TTSSSSSSSSS-------HHHHHHHHHHHS--BTTB--HHHHHHHHHHHHH-GGGGG----GGG-S-SSEEEEE-TTSSEEEEEEEEESSSS-GGG--EEEEEEEEEETTEEEEEEETT--SEEEEEEEEETTTTEEEEEEEEEE-BTB-EEEEEEEEEEE-TTS-EEE---EEETTEEESEEEEEEESEEEETTTTEEEE-----TTTS-EEETTTTEEEEEEEEEETTEEEEEEEEEEEEE-SSSEEEEEEPPSEEEEETTEEEEEEE-TT--EEEEEEESS--TTSPPSEEEEEEEEEEE-TT--EE----TTS---SEEEEEEEETTEEEEEEEEEETTEEEEEEEEEETT--EEEEEE-TT--S---

Radius of gyration: 27.15 Å; chains: 1; bounding box: 93×45×86 Å

Sequence (379 aa):
MNSRIISILFCIVSVTISCGKNNLSQTQFINEVNRLTQLHNGYIPDKAIDKLFLTIEENPQTIDFQIDKSDFETTALIITTSQDGRMRTYSVERGGFMGNPAFGCDARTLLQYRDDNSIKCIELENVIGYIAKIVRVDTLKHRYILLDYEQAICQGDHFYMKLMGVEITDSGEIVPIKIFKEAGHLYSHIDLNWEGYGYDEASDKVKTSVELFDYQCMYYDESIGELSIPHIIEYYGYPIATEAWHCYQWDGRYFVDKGVAPLFDLYCGDFHIIIDLSQDGNYRYRCWNKNRQVSDKPDLQIDSGIKLYWDECGTKMVYKNAYDILPIGYIYTFYNKNYRYEYHTGWYRGRNVDELRIYRDSNELIYLHDCTHAPDDCN